Protein AF-A0A1B0DHK9-F1 (afdb_monomer_lite)

Structure (mmCIF, N/CA/C/O backbone):
data_AF-A0A1B0DHK9-F1
#
_entry.id   AF-A0A1B0DHK9-F1
#
loop_
_atom_site.group_PDB
_atom_site.id
_atom_site.type_symbol
_atom_site.label_atom_id
_atom_site.label_alt_id
_atom_site.label_comp_id
_atom_site.label_asym_id
_atom_site.label_entity_id
_atom_site.label_seq_id
_atom_site.pdbx_PDB_ins_code
_atom_site.Cartn_x
_atom_site.Cartn_y
_atom_site.Cartn_z
_atom_site.occupancy
_atom_site.B_iso_or_equiv
_atom_site.auth_seq_id
_atom_site.auth_comp_id
_atom_site.auth_asym_id
_atom_site.auth_atom_id
_atom_site.pdbx_PDB_model_num
ATOM 1 N N . MET A 1 1 ? -69.959 49.095 29.977 1.00 39.34 1 MET A N 1
ATOM 2 C CA . MET A 1 1 ? -70.699 48.274 30.956 1.00 39.34 1 MET A CA 1
ATOM 3 C C . MET A 1 1 ? -69.720 47.296 31.567 1.00 39.34 1 MET A C 1
ATOM 5 O O . MET A 1 1 ? -69.177 46.463 30.858 1.00 39.34 1 MET A O 1
ATOM 9 N N . ALA A 1 2 ? -69.413 47.506 32.841 1.00 32.75 2 ALA A N 1
ATOM 10 C CA . ALA A 1 2 ? -68.593 46.624 33.653 1.00 32.75 2 ALA A CA 1
ATOM 11 C C . ALA A 1 2 ? -69.423 45.425 34.118 1.00 32.75 2 ALA A C 1
ATOM 13 O O . ALA A 1 2 ? -70.590 45.621 34.432 1.00 32.75 2 ALA A O 1
ATOM 14 N N . THR A 1 3 ? -68.793 44.262 34.274 1.00 33.28 3 THR A N 1
ATOM 15 C CA . THR A 1 3 ? -69.020 43.387 35.435 1.00 33.28 3 THR A CA 1
ATOM 16 C C . THR A 1 3 ? -67.839 42.443 35.615 1.00 33.28 3 THR A C 1
ATOM 18 O O . THR A 1 3 ? -67.538 41.607 34.769 1.00 33.28 3 THR A O 1
ATOM 21 N N . SER A 1 4 ? -67.193 42.613 36.758 1.00 29.66 4 SER A N 1
ATOM 22 C CA . SER A 1 4 ? -66.293 41.703 37.450 1.00 29.66 4 SER A CA 1
ATOM 23 C C . SER A 1 4 ? -67.086 40.645 38.237 1.00 29.66 4 SER A C 1
ATOM 25 O O . SER A 1 4 ? -68.177 40.952 38.715 1.00 29.66 4 SER A O 1
ATOM 27 N N . ARG A 1 5 ? -66.508 39.449 38.459 1.00 31.12 5 ARG A N 1
ATOM 28 C CA . ARG A 1 5 ? -66.492 38.770 39.780 1.00 31.12 5 ARG A CA 1
ATOM 29 C C . ARG A 1 5 ? -65.660 37.469 39.819 1.00 31.12 5 ARG A C 1
ATOM 31 O O . ARG A 1 5 ? -66.007 36.482 39.191 1.00 31.12 5 ARG A O 1
ATOM 38 N N . SER A 1 6 ? -64.575 37.551 40.595 1.00 31.58 6 SER A N 1
ATOM 39 C CA . SER A 1 6 ? -64.084 36.676 41.687 1.00 31.58 6 SER A CA 1
ATOM 40 C C . SER A 1 6 ? -64.187 35.133 41.666 1.00 31.58 6 SER A C 1
ATOM 42 O O . SER A 1 6 ? -65.262 34.557 41.544 1.00 31.58 6 SER A O 1
ATOM 44 N N . THR A 1 7 ? -63.022 34.558 41.998 1.00 33.66 7 THR A N 1
ATOM 45 C CA . THR A 1 7 ? -62.542 33.218 42.426 1.00 33.66 7 THR A CA 1
ATOM 46 C C . THR A 1 7 ? -63.413 32.415 43.420 1.00 33.66 7 THR A C 1
ATOM 48 O O . THR A 1 7 ? -64.224 33.018 44.125 1.00 33.66 7 THR A O 1
ATOM 51 N N . PRO A 1 8 ? -63.199 31.078 43.558 1.00 36.38 8 PRO A N 1
ATOM 52 C CA . PRO A 1 8 ? -62.338 30.580 44.655 1.00 36.38 8 PRO A CA 1
ATOM 53 C C . PRO A 1 8 ? -61.485 29.299 44.406 1.00 36.38 8 PRO A C 1
ATOM 55 O O . PRO A 1 8 ? -61.804 28.430 43.606 1.00 36.38 8 PRO A O 1
ATOM 58 N N . THR A 1 9 ? -60.382 29.268 45.162 1.00 30.95 9 THR A N 1
ATOM 59 C CA . THR A 1 9 ? -59.541 28.208 45.774 1.00 30.95 9 THR A CA 1
ATOM 60 C C . THR A 1 9 ? -59.792 26.694 45.575 1.00 30.95 9 THR A C 1
ATOM 62 O O . THR A 1 9 ? -60.850 26.188 45.926 1.00 30.95 9 THR A O 1
ATOM 65 N N . GLY A 1 10 ? -58.688 25.965 45.301 1.00 30.89 10 GLY A N 1
ATOM 66 C CA . GLY A 1 10 ? -58.174 24.882 46.171 1.00 30.89 10 GLY A CA 1
ATOM 67 C C . GLY A 1 10 ? -58.184 23.428 45.656 1.00 30.89 10 GLY A C 1
ATOM 68 O O . GLY A 1 10 ? -59.242 22.818 45.648 1.00 30.89 10 GLY A O 1
ATOM 69 N N . GLN A 1 11 ? -57.001 22.853 45.362 1.00 27.95 11 GLN A N 1
ATOM 70 C CA . GLN A 1 11 ? -56.526 21.518 45.814 1.00 27.95 11 GLN A CA 1
ATOM 71 C C . GLN A 1 11 ? -55.171 21.141 45.168 1.00 27.95 11 GLN A C 1
ATOM 73 O O . GLN A 1 11 ? -55.039 21.144 43.948 1.00 27.95 11 GLN A O 1
ATOM 78 N N . GLU A 1 12 ? -54.174 20.793 45.993 1.00 37.41 12 GLU A N 1
ATOM 79 C CA . GLU A 1 12 ? -52.977 20.034 45.583 1.00 37.41 12 GLU A CA 1
ATOM 80 C C . GLU A 1 12 ? -53.349 18.593 45.196 1.00 37.41 12 GLU A C 1
ATOM 82 O O . GLU A 1 12 ? -54.306 18.035 45.744 1.00 37.41 12 GLU A O 1
ATOM 87 N N . PRO A 1 13 ? -52.525 17.937 44.358 1.00 33.62 13 PRO A N 1
ATOM 88 C CA . PRO A 1 13 ? -52.051 16.624 44.788 1.00 33.62 13 PRO A CA 1
ATOM 89 C C . PRO A 1 13 ? -50.569 16.342 44.481 1.00 33.62 13 PRO A C 1
ATOM 91 O O . PRO A 1 13 ? -50.088 16.484 43.361 1.00 33.62 13 PRO A O 1
ATOM 94 N N . SER A 1 14 ? -49.893 15.872 45.533 1.00 30.28 14 SER A N 1
ATOM 95 C CA . SER A 1 14 ? -48.965 14.731 45.608 1.00 30.28 14 SER A CA 1
ATOM 96 C C . SER A 1 14 ? -48.097 14.382 44.392 1.00 30.28 14 SER A C 1
ATOM 98 O O . SER A 1 14 ? -48.582 13.920 43.358 1.00 30.28 14 SER A O 1
ATOM 100 N N . GLY A 1 15 ? -46.781 14.435 44.598 1.00 35.94 15 GLY A N 1
ATOM 101 C CA . GLY A 1 15 ? -45.792 13.948 43.647 1.00 35.94 15 GLY A CA 1
ATOM 102 C C . GLY A 1 15 ? -45.778 12.431 43.449 1.00 35.94 15 GLY A C 1
ATOM 103 O O . GLY A 1 15 ? -46.117 11.652 44.339 1.00 35.94 15 GLY A O 1
ATOM 104 N N . LYS A 1 16 ? -45.262 12.034 42.285 1.00 32.53 16 LYS A N 1
ATOM 105 C CA . LYS A 1 16 ? -44.430 10.842 42.105 1.00 32.53 16 LYS A CA 1
ATOM 106 C C . LYS A 1 16 ? -43.300 11.210 41.149 1.00 32.53 16 LYS A C 1
ATOM 108 O O . LYS A 1 16 ? -43.539 11.523 39.988 1.00 32.53 16 LYS A O 1
ATOM 113 N N . SER A 1 17 ? -42.083 11.204 41.686 1.00 31.36 17 SER A N 1
ATOM 114 C CA . SER A 1 17 ? -40.842 11.202 40.918 1.00 31.36 17 SER A CA 1
ATOM 115 C C . SER A 1 17 ? -40.830 9.938 40.060 1.00 31.36 17 SER A C 1
ATOM 117 O O . SER A 1 17 ? -40.770 8.832 40.599 1.00 31.36 17 SER A O 1
ATOM 119 N N . VAL A 1 18 ? -40.962 10.094 38.744 1.00 31.55 18 VAL A N 1
ATOM 120 C CA . VAL A 1 18 ? -40.670 9.023 37.793 1.00 31.55 18 VAL A CA 1
ATOM 121 C C . VAL A 1 18 ? -39.176 9.110 37.527 1.00 31.55 18 VAL A C 1
ATOM 123 O O . VAL A 1 18 ? -38.708 9.928 36.743 1.00 31.55 18 VAL A O 1
ATOM 126 N N . THR A 1 19 ? -38.412 8.311 38.264 1.00 32.22 19 THR A N 1
ATOM 127 C CA . THR A 1 19 ? -37.054 7.953 37.870 1.00 32.22 19 THR A CA 1
ATOM 128 C C . THR A 1 19 ? -37.161 7.121 36.596 1.00 32.22 19 THR A C 1
ATOM 130 O O . THR A 1 19 ? -37.501 5.938 36.664 1.00 32.22 19 THR A O 1
ATOM 133 N N . ASP A 1 20 ? -36.910 7.741 35.446 1.00 32.44 20 ASP A N 1
ATOM 134 C CA . ASP A 1 20 ? -36.653 7.020 34.202 1.00 32.44 20 ASP A CA 1
ATOM 135 C C . ASP A 1 20 ? -35.378 6.190 34.393 1.00 32.44 20 ASP A C 1
ATOM 137 O O . ASP A 1 20 ? -34.263 6.711 34.433 1.00 32.44 20 ASP A O 1
ATOM 141 N N . ALA A 1 21 ? -35.547 4.879 34.564 1.00 33.62 21 ALA A N 1
ATOM 142 C CA . ALA A 1 21 ? -34.448 3.941 34.413 1.00 33.62 21 ALA A CA 1
ATOM 143 C C . ALA A 1 21 ? -34.050 3.920 32.924 1.00 33.62 21 ALA A C 1
ATOM 145 O O . ALA A 1 21 ? -34.935 3.790 32.071 1.00 33.62 21 ALA A O 1
ATOM 146 N N . PRO A 1 22 ? -32.755 4.027 32.573 1.00 43.44 22 PRO A N 1
ATOM 147 C CA . PRO A 1 22 ? -32.341 3.905 31.187 1.00 43.44 22 PRO A CA 1
ATOM 148 C C . PRO A 1 22 ? -32.705 2.505 30.693 1.00 43.44 22 PRO A C 1
ATOM 150 O O . PRO A 1 22 ? -32.249 1.496 31.232 1.00 43.44 22 PRO A O 1
ATOM 153 N N . THR A 1 23 ? -33.560 2.451 29.675 1.00 38.38 23 THR A N 1
ATOM 154 C CA . THR A 1 23 ? -33.905 1.211 28.980 1.00 38.38 23 THR A CA 1
ATOM 155 C C . THR A 1 23 ? -32.613 0.637 28.401 1.00 38.38 23 THR A C 1
ATOM 157 O O . THR A 1 23 ? -31.948 1.302 27.606 1.00 38.38 23 THR A O 1
ATOM 160 N N . ALA A 1 24 ? -32.226 -0.566 28.835 1.00 47.09 24 ALA A N 1
ATOM 161 C CA . ALA A 1 24 ? -31.055 -1.254 28.304 1.00 47.09 24 ALA A CA 1
ATOM 162 C C . ALA A 1 24 ? -31.170 -1.355 26.770 1.00 47.09 24 ALA A C 1
ATOM 164 O O . ALA A 1 24 ? -32.262 -1.644 26.268 1.00 47.09 24 ALA A O 1
ATOM 165 N N . PRO A 1 25 ? -30.089 -1.108 26.010 1.00 51.97 25 PRO A N 1
ATOM 166 C CA . PRO A 1 25 ? -30.128 -1.236 24.561 1.00 51.97 25 PRO A CA 1
ATOM 167 C C . PRO A 1 25 ? -30.576 -2.653 24.185 1.00 51.97 25 PRO A C 1
ATOM 169 O O . PRO A 1 25 ? -30.008 -3.645 24.637 1.00 51.97 25 PRO A O 1
ATOM 172 N N . SER A 1 26 ? -31.629 -2.743 23.374 1.00 55.41 26 SER A N 1
ATOM 173 C CA . SER A 1 26 ? -32.192 -3.998 22.885 1.00 55.41 26 SER A CA 1
ATOM 174 C C . SER A 1 26 ? -31.220 -4.657 21.903 1.00 55.41 26 SER A C 1
ATOM 176 O O . SER A 1 26 ? -31.283 -4.429 20.696 1.00 55.41 26 SER A O 1
ATOM 178 N N . GLY A 1 27 ? -30.288 -5.450 22.417 1.00 67.19 27 GLY A N 1
ATOM 179 C CA . GLY A 1 27 ? -29.350 -6.224 21.616 1.00 67.19 27 GLY A CA 1
ATOM 180 C C . GLY A 1 27 ? -28.409 -7.032 22.498 1.00 67.19 27 GLY A C 1
ATOM 181 O O . GLY A 1 27 ? -28.090 -6.628 23.609 1.00 67.19 27 GLY A O 1
ATOM 182 N N . SER A 1 28 ? -27.966 -8.191 22.020 1.00 81.12 28 SER A N 1
ATOM 183 C CA . SER A 1 28 ? -26.844 -8.912 22.623 1.00 81.12 28 SER A CA 1
ATOM 184 C C . SER A 1 28 ? -25.530 -8.240 22.219 1.00 81.12 28 SER A C 1
ATOM 186 O O . SER A 1 28 ? -25.390 -7.823 21.066 1.00 81.12 28 SER A O 1
ATOM 188 N N . TYR A 1 29 ? -24.552 -8.185 23.126 1.00 88.44 29 TYR A N 1
ATOM 189 C CA . TYR A 1 29 ? -23.199 -7.726 22.797 1.00 88.44 29 TYR A CA 1
ATOM 190 C C . TYR A 1 29 ? -22.632 -8.531 21.615 1.00 88.44 29 TYR A C 1
ATOM 192 O O . TYR A 1 29 ? -22.749 -9.758 21.580 1.00 88.44 29 TYR A O 1
ATOM 200 N N . ARG A 1 30 ? -22.015 -7.835 20.655 1.00 88.69 30 ARG A N 1
ATOM 201 C CA . ARG A 1 30 ? -21.318 -8.438 19.513 1.00 88.69 30 ARG A CA 1
ATOM 202 C C . ARG A 1 30 ? -19.831 -8.097 19.594 1.00 88.69 30 ARG A C 1
ATOM 204 O O . ARG A 1 30 ? -19.525 -6.901 19.628 1.00 88.69 30 ARG A O 1
ATOM 211 N N . PRO A 1 31 ? -18.924 -9.090 19.610 1.00 89.56 31 PRO A N 1
ATOM 212 C CA . PRO A 1 31 ? -17.487 -8.843 19.523 1.00 89.56 31 PRO A CA 1
ATOM 213 C C . PRO A 1 31 ? -17.147 -7.960 18.321 1.00 89.56 31 PRO A C 1
ATOM 215 O O . PRO A 1 31 ? -17.764 -8.096 17.264 1.00 89.56 31 PRO A O 1
ATOM 218 N N . VAL A 1 32 ? -16.209 -7.030 18.496 1.00 92.75 32 VAL A N 1
ATOM 219 C CA . VAL A 1 32 ? -15.737 -6.189 17.392 1.00 92.75 32 VAL A CA 1
ATOM 220 C C . VAL A 1 32 ? -14.736 -6.964 16.543 1.00 92.75 32 VAL A C 1
ATOM 222 O O . VAL A 1 32 ? -13.883 -7.677 17.072 1.00 92.75 32 VAL A O 1
ATOM 225 N N . TYR A 1 33 ? -14.844 -6.817 15.228 1.00 92.19 33 TYR A N 1
ATOM 226 C CA . TYR A 1 33 ? -13.819 -7.275 14.301 1.00 92.19 33 TYR A CA 1
ATOM 227 C C . TYR A 1 33 ? -12.639 -6.293 14.316 1.00 92.19 33 TYR A C 1
ATOM 229 O O . TYR A 1 33 ? -12.844 -5.076 14.313 1.00 92.19 33 TYR A O 1
ATOM 237 N N . LYS A 1 34 ? -11.411 -6.816 14.365 1.00 95.25 34 LYS A N 1
ATOM 238 C CA . LYS A 1 34 ? -10.183 -6.018 14.282 1.00 95.25 34 LYS A CA 1
ATOM 239 C C . LYS A 1 34 ? -9.681 -6.053 12.848 1.00 95.25 34 LYS A C 1
ATOM 241 O O . LYS A 1 34 ? -9.589 -7.123 12.261 1.00 95.25 34 LYS A O 1
ATOM 246 N N . HIS A 1 35 ? -9.359 -4.881 12.320 1.00 97.81 35 HIS A N 1
ATOM 247 C CA . HIS A 1 35 ? -8.854 -4.722 10.962 1.00 97.81 35 HIS A CA 1
ATOM 248 C C . HIS A 1 35 ? -7.443 -4.143 11.000 1.00 97.81 35 HIS A C 1
ATOM 250 O O . HIS A 1 35 ? -7.063 -3.464 11.963 1.00 97.81 35 HIS A O 1
ATOM 256 N N . TRP A 1 36 ? -6.665 -4.420 9.963 1.00 98.06 36 TRP A N 1
ATOM 257 C CA . TRP A 1 36 ? -5.307 -3.917 9.827 1.00 98.06 36 TRP A CA 1
ATOM 258 C C . TRP A 1 36 ? -5.288 -2.633 8.996 1.00 98.06 36 TRP A C 1
ATOM 260 O O . TRP A 1 36 ? -5.982 -2.504 7.987 1.00 98.06 36 TRP A O 1
ATOM 270 N N . PHE A 1 37 ? -4.453 -1.683 9.406 1.00 98.12 37 PHE A N 1
ATOM 271 C CA . PHE A 1 37 ? -4.252 -0.400 8.737 1.00 98.12 37 PHE A CA 1
ATOM 272 C C . PHE A 1 37 ? -2.766 -0.132 8.577 1.00 98.12 37 PHE A C 1
ATOM 274 O O . PHE A 1 37 ? -1.963 -0.589 9.391 1.00 98.12 37 PHE A O 1
ATOM 281 N N . TYR A 1 38 ? -2.405 0.665 7.583 1.00 97.44 38 TYR A N 1
ATOM 282 C CA . TYR A 1 38 ? -1.060 1.203 7.453 1.00 97.44 38 TYR A CA 1
ATOM 283 C C . TYR A 1 38 ? -1.090 2.725 7.369 1.00 97.44 38 TYR A C 1
ATOM 285 O O . TYR A 1 38 ? -2.092 3.338 6.993 1.00 97.44 38 TYR A O 1
ATOM 293 N N . LYS A 1 39 ? 0.015 3.337 7.783 1.00 96.25 39 LYS A N 1
ATOM 294 C CA . LYS A 1 39 ? 0.186 4.780 7.827 1.00 96.25 39 LYS A CA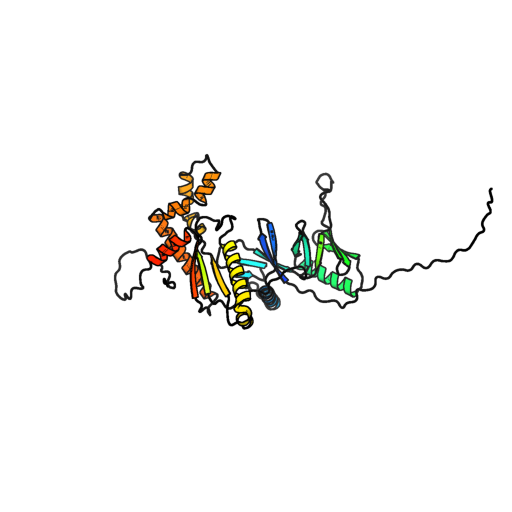 1
ATOM 295 C C . LYS A 1 39 ? 1.027 5.243 6.649 1.00 96.25 39 LYS A C 1
ATOM 297 O O . LYS A 1 39 ? 2.212 4.922 6.562 1.00 96.25 39 LYS A O 1
ATOM 302 N N . GLU A 1 40 ? 0.435 6.051 5.788 1.00 91.75 40 GLU A N 1
ATOM 303 C CA . GLU A 1 40 ? 1.102 6.615 4.618 1.00 91.75 40 GLU A CA 1
ATOM 304 C C . GLU A 1 40 ? 0.943 8.136 4.560 1.00 91.75 40 GLU A C 1
ATOM 306 O O . GLU A 1 40 ? 0.125 8.733 5.266 1.00 91.75 40 GLU A O 1
ATOM 311 N N . LYS A 1 41 ? 1.752 8.786 3.723 1.00 87.50 41 LYS A N 1
ATOM 312 C CA . LYS A 1 41 ? 1.658 10.228 3.489 1.00 87.50 41 LYS A CA 1
ATOM 313 C C . LYS A 1 41 ? 0.821 10.473 2.243 1.00 87.50 41 LYS A C 1
ATOM 315 O O . LYS A 1 41 ? 1.311 10.306 1.135 1.00 87.50 41 LYS A O 1
ATOM 320 N N . ILE A 1 42 ? -0.401 10.955 2.429 1.00 83.00 42 ILE A N 1
ATOM 321 C CA . ILE A 1 42 ? -1.263 11.408 1.332 1.00 83.00 42 ILE A CA 1
ATOM 322 C C . ILE A 1 42 ? -1.200 12.933 1.302 1.00 83.00 42 ILE A C 1
ATOM 324 O O . ILE A 1 42 ? -1.497 13.586 2.306 1.00 83.00 42 ILE A O 1
ATOM 328 N N . GLU A 1 43 ? -0.758 13.511 0.182 1.00 80.31 43 GLU A N 1
ATOM 329 C CA . GLU A 1 43 ? -0.586 14.968 0.017 1.00 80.31 43 GLU A CA 1
ATOM 330 C C . GLU A 1 43 ? 0.274 15.608 1.132 1.00 80.31 43 GLU A C 1
ATOM 332 O O . GLU A 1 43 ? 0.002 16.704 1.629 1.00 80.31 43 GLU A O 1
ATOM 337 N N . GLY A 1 44 ? 1.313 14.891 1.576 1.00 80.50 44 GLY A N 1
ATOM 338 C CA . GLY A 1 44 ? 2.232 15.339 2.628 1.00 80.50 44 GLY A CA 1
ATOM 339 C C . GLY A 1 44 ? 1.679 15.259 4.056 1.00 80.50 44 GLY A C 1
ATOM 340 O O . GLY A 1 44 ? 2.342 15.724 4.984 1.00 80.50 44 GLY A O 1
ATOM 341 N N . LYS A 1 45 ? 0.492 14.675 4.259 1.00 87.12 45 LYS A N 1
ATOM 342 C CA . LYS A 1 45 ? -0.097 14.454 5.583 1.00 87.12 45 LYS A CA 1
ATOM 343 C C . LYS A 1 45 ? -0.217 12.973 5.888 1.00 87.12 45 LYS A C 1
ATOM 345 O O . LYS A 1 45 ? -0.739 12.211 5.082 1.00 87.12 45 LYS A O 1
ATOM 350 N N . ASP A 1 46 ? 0.134 12.611 7.114 1.00 90.88 46 ASP A N 1
ATOM 351 C CA . ASP A 1 46 ? -0.105 11.274 7.646 1.00 90.88 46 ASP A CA 1
ATOM 352 C C . ASP A 1 46 ? -1.594 10.913 7.558 1.00 90.88 46 ASP A C 1
ATOM 354 O O . ASP A 1 46 ? -2.454 11.664 8.037 1.00 90.88 46 ASP A O 1
ATOM 358 N N . ALA A 1 47 ? -1.883 9.780 6.929 1.00 93.31 47 ALA A N 1
ATOM 359 C CA . ALA A 1 47 ? -3.197 9.177 6.773 1.00 93.31 47 ALA A CA 1
ATOM 360 C C . ALA A 1 47 ? -3.118 7.699 7.165 1.00 93.31 47 ALA A C 1
ATOM 362 O O . ALA A 1 47 ? -2.108 7.046 6.915 1.00 93.31 47 ALA A O 1
ATOM 363 N N . TRP A 1 48 ? -4.183 7.185 7.775 1.00 96.31 48 TRP A N 1
ATOM 364 C CA . TRP A 1 48 ? -4.335 5.757 8.031 1.00 96.31 48 TRP A CA 1
ATOM 365 C C . TRP A 1 48 ? -5.263 5.160 6.984 1.00 96.31 48 TRP A C 1
ATOM 367 O O . TRP A 1 48 ? -6.427 5.559 6.900 1.00 96.31 48 TRP A O 1
ATOM 377 N N . THR A 1 49 ? -4.742 4.208 6.222 1.00 95.56 49 THR A N 1
ATOM 378 C CA . THR A 1 49 ? -5.447 3.540 5.129 1.00 95.56 49 THR A CA 1
ATOM 379 C C . THR A 1 49 ? -5.703 2.084 5.527 1.00 95.56 49 THR A C 1
ATOM 381 O O . THR A 1 49 ? -4.798 1.434 6.065 1.00 95.56 49 THR A O 1
ATOM 384 N N . PRO A 1 50 ? -6.936 1.565 5.372 1.00 97.12 50 PRO A N 1
ATOM 385 C CA . PRO A 1 50 ? -7.213 0.160 5.642 1.00 97.12 50 PRO A CA 1
ATOM 386 C C . PRO A 1 50 ? -6.513 -0.724 4.610 1.00 97.12 50 PRO A C 1
ATOM 388 O O . PRO A 1 50 ? -6.515 -0.408 3.423 1.00 97.12 50 PRO A O 1
ATOM 391 N N . PHE A 1 51 ? -5.976 -1.862 5.047 1.00 97.81 51 PHE A N 1
ATOM 392 C CA . PHE A 1 51 ? -5.652 -2.936 4.107 1.00 97.81 51 PHE A CA 1
ATOM 393 C C . PHE A 1 51 ? -6.933 -3.481 3.468 1.00 97.81 51 PHE A C 1
ATOM 395 O O . PHE A 1 51 ? -8.024 -3.327 4.029 1.00 97.81 51 PHE A O 1
ATOM 402 N N . SER A 1 52 ? -6.798 -4.168 2.332 1.00 97.19 52 SER A N 1
ATOM 403 C CA . SER A 1 52 ? -7.910 -4.929 1.764 1.00 97.19 52 SER A CA 1
ATOM 404 C C . SER A 1 52 ? -8.432 -5.978 2.755 1.00 97.19 52 SER A C 1
ATOM 406 O O . SER A 1 52 ? -7.740 -6.365 3.703 1.00 97.19 52 SER A O 1
ATOM 408 N N . MET A 1 53 ? -9.661 -6.456 2.562 1.00 96.44 53 MET A N 1
ATOM 409 C CA . MET A 1 53 ? -10.230 -7.507 3.403 1.00 96.44 53 MET A CA 1
ATOM 410 C C . MET A 1 53 ? -9.379 -8.778 3.341 1.00 96.44 53 MET A C 1
ATOM 412 O O . MET A 1 53 ? -9.061 -9.349 4.383 1.00 96.44 53 MET A O 1
ATOM 416 N N . THR A 1 54 ? -8.953 -9.173 2.138 1.00 95.81 54 THR A N 1
ATOM 417 C CA . THR A 1 54 ? -8.071 -10.329 1.922 1.00 95.81 54 THR A CA 1
ATOM 418 C C . THR A 1 54 ? -6.752 -10.181 2.685 1.00 95.81 54 THR A C 1
ATOM 420 O O . THR A 1 54 ? -6.399 -11.060 3.473 1.00 95.81 54 THR A O 1
ATOM 423 N N . ASP A 1 55 ? -6.067 -9.044 2.534 1.00 97.38 55 ASP A N 1
ATOM 424 C CA . ASP A 1 55 ? -4.791 -8.800 3.215 1.00 97.38 55 ASP A CA 1
ATOM 425 C C . ASP A 1 55 ? -4.974 -8.747 4.736 1.00 97.38 55 ASP A C 1
ATOM 427 O O . ASP A 1 55 ? -4.228 -9.380 5.479 1.00 97.38 55 ASP A O 1
ATOM 431 N N . SER A 1 56 ? -5.994 -8.039 5.229 1.00 97.62 56 SER A N 1
ATOM 432 C CA . SER A 1 56 ? -6.248 -7.933 6.667 1.00 97.62 56 SER A CA 1
ATOM 433 C C . SER A 1 56 ? -6.567 -9.285 7.305 1.00 97.62 56 SER A C 1
ATOM 435 O O . SER A 1 56 ? -6.173 -9.511 8.447 1.00 97.62 56 SER A O 1
ATOM 437 N N . LEU A 1 57 ? -7.270 -10.181 6.606 1.00 96.00 57 LEU A N 1
ATOM 438 C CA . LEU A 1 57 ? -7.537 -11.533 7.099 1.00 96.00 57 LEU A CA 1
ATOM 439 C C . LEU A 1 57 ? -6.261 -12.379 7.144 1.00 96.00 57 LEU A C 1
ATOM 441 O O . LEU A 1 57 ? -6.031 -13.056 8.143 1.00 96.00 57 LEU A O 1
ATOM 445 N N . ALA A 1 58 ? -5.409 -12.297 6.118 1.00 95.75 58 ALA A N 1
ATOM 446 C CA . ALA A 1 58 ? -4.123 -12.993 6.099 1.00 95.75 58 ALA A CA 1
ATOM 447 C C . ALA A 1 58 ? -3.185 -12.494 7.215 1.00 95.75 58 ALA A C 1
ATOM 449 O O . ALA A 1 58 ? -2.549 -13.290 7.909 1.00 95.75 58 ALA A O 1
ATOM 450 N N . LEU A 1 59 ? -3.138 -11.176 7.439 1.00 96.69 59 LEU A N 1
ATOM 451 C CA . LEU A 1 59 ? -2.397 -10.564 8.545 1.00 96.69 59 LEU A CA 1
ATOM 452 C C . LEU A 1 59 ? -2.937 -11.015 9.907 1.00 96.69 59 LEU A C 1
ATOM 454 O O . LEU A 1 59 ? -2.160 -11.326 10.810 1.00 96.69 59 LEU A O 1
ATOM 458 N N . GLU A 1 60 ? -4.260 -11.077 10.053 1.00 95.69 60 GLU A N 1
ATOM 459 C CA . GLU A 1 60 ? -4.914 -11.518 11.282 1.00 95.69 60 GLU A CA 1
ATOM 460 C C . GLU A 1 60 ? -4.645 -12.996 11.580 1.00 95.69 60 GLU A C 1
ATOM 462 O O . GLU A 1 60 ? -4.290 -13.344 12.707 1.00 95.69 60 GLU A O 1
ATOM 467 N N . GLU A 1 61 ? -4.754 -13.865 10.575 1.00 94.50 61 GLU A N 1
ATOM 468 C CA . GLU A 1 61 ? -4.431 -15.285 10.702 1.00 94.50 61 GLU A CA 1
ATOM 469 C C . GLU A 1 61 ? -2.966 -15.478 11.101 1.00 94.50 61 GLU A C 1
ATOM 471 O O . GLU A 1 61 ? -2.673 -16.211 12.051 1.00 94.50 61 GLU A O 1
ATOM 476 N N . ALA A 1 62 ? -2.043 -14.774 10.442 1.00 94.25 62 ALA A N 1
ATOM 477 C CA . ALA A 1 62 ? -0.623 -14.820 10.769 1.00 94.25 62 ALA A CA 1
ATOM 478 C C . ALA A 1 62 ? -0.337 -14.313 12.188 1.00 94.25 62 ALA A C 1
ATOM 480 O O . ALA A 1 62 ? 0.477 -14.898 12.898 1.00 94.25 62 ALA A O 1
ATOM 481 N N . PHE A 1 63 ? -1.022 -13.260 12.632 1.00 92.69 63 PHE A N 1
ATOM 482 C CA . PHE A 1 63 ? -0.881 -12.727 13.985 1.00 92.69 63 PHE A CA 1
ATOM 483 C C . PHE A 1 63 ? -1.394 -13.689 15.063 1.00 92.69 63 PHE A C 1
ATOM 485 O O . PHE A 1 63 ? -0.789 -13.793 16.127 1.00 92.69 63 PHE A O 1
ATOM 492 N N . ILE A 1 64 ? -2.491 -14.405 14.801 1.00 90.94 64 ILE A N 1
ATOM 493 C CA . ILE A 1 64 ? -3.062 -15.374 15.747 1.00 90.94 64 ILE A CA 1
ATOM 494 C C . ILE A 1 64 ? -2.229 -16.660 15.802 1.00 90.94 64 ILE A C 1
ATOM 496 O O . ILE A 1 64 ? -2.064 -17.246 16.873 1.00 90.94 64 ILE A O 1
ATOM 500 N N . THR A 1 65 ? -1.746 -17.131 14.652 1.00 87.94 65 THR A N 1
ATOM 501 C CA . THR A 1 65 ? -1.084 -18.439 14.532 1.00 87.94 65 THR A CA 1
ATOM 502 C C . THR A 1 65 ? 0.417 -18.381 14.776 1.00 87.94 65 THR A C 1
ATOM 504 O O . THR A 1 65 ? 0.998 -19.373 15.224 1.00 87.94 65 THR A O 1
ATOM 507 N N . SER A 1 66 ? 1.063 -17.249 14.494 1.00 79.00 66 SER A N 1
ATOM 508 C CA . SER A 1 66 ? 2.512 -17.165 14.575 1.00 79.00 66 SER A CA 1
ATOM 509 C C . SER A 1 66 ? 3.008 -16.843 15.979 1.00 79.00 66 SER A C 1
ATOM 511 O O . SER A 1 66 ? 2.656 -15.833 16.582 1.00 79.00 66 SER A O 1
ATOM 513 N N . SER A 1 67 ? 3.920 -17.681 16.470 1.00 65.50 67 SER A N 1
ATOM 514 C CA . SER A 1 67 ? 4.751 -17.402 17.643 1.00 65.50 67 SER A CA 1
ATOM 515 C C . SER A 1 67 ? 6.124 -16.823 17.274 1.00 65.50 67 SER A C 1
ATOM 517 O O . SER A 1 67 ? 6.978 -16.688 18.148 1.00 65.50 67 SER A O 1
ATOM 519 N N . ALA A 1 68 ? 6.391 -16.581 15.984 1.00 64.12 68 ALA A N 1
ATOM 520 C CA . ALA A 1 68 ? 7.710 -16.208 15.482 1.00 64.12 68 ALA A CA 1
ATOM 521 C C . ALA A 1 68 ? 7.846 -14.688 15.306 1.00 64.12 68 ALA A C 1
ATOM 523 O O . ALA A 1 68 ? 7.060 -14.058 14.595 1.00 64.12 68 ALA A O 1
ATOM 524 N N . GLU A 1 69 ? 8.914 -14.125 15.881 1.00 65.50 69 GLU A N 1
ATOM 525 C CA . GLU A 1 69 ? 9.249 -12.690 15.872 1.00 65.50 69 GLU A CA 1
ATOM 526 C C . GLU A 1 69 ? 9.492 -12.093 14.468 1.00 65.50 69 GLU A C 1
ATOM 528 O O . GLU A 1 69 ? 9.600 -10.880 14.333 1.00 65.50 69 GLU A O 1
ATOM 533 N N . SER A 1 70 ? 9.575 -12.902 13.407 1.00 70.88 70 SER A N 1
ATOM 534 C CA . SER A 1 70 ? 9.906 -12.439 12.048 1.00 70.88 70 SER A CA 1
ATOM 535 C C . SER A 1 70 ? 8.917 -12.916 10.982 1.00 70.88 70 SER A C 1
ATOM 537 O O . SER A 1 70 ? 9.316 -13.287 9.878 1.00 70.88 70 SER A O 1
ATOM 539 N N . THR A 1 71 ? 7.629 -12.974 11.318 1.00 89.25 71 THR A N 1
ATOM 540 C CA . THR A 1 71 ? 6.598 -13.369 10.347 1.00 89.25 71 THR A CA 1
ATOM 541 C C . THR A 1 71 ? 6.293 -12.209 9.417 1.00 89.25 71 THR A C 1
ATOM 543 O O . THR A 1 71 ? 5.841 -11.155 9.869 1.00 89.25 71 THR A O 1
ATOM 546 N N . THR A 1 72 ? 6.532 -12.426 8.128 1.00 94.25 72 THR A N 1
ATOM 547 C CA . THR A 1 72 ? 6.271 -11.451 7.074 1.00 94.25 72 THR A CA 1
ATOM 548 C C . THR A 1 72 ? 5.171 -11.965 6.162 1.00 94.25 72 THR A C 1
ATOM 550 O O . THR A 1 72 ? 5.241 -13.105 5.704 1.00 94.25 72 THR A O 1
ATOM 553 N N . ILE A 1 73 ? 4.177 -11.123 5.893 1.00 96.06 73 ILE A N 1
ATOM 554 C CA . ILE A 1 73 ? 3.046 -11.434 5.020 1.00 96.06 73 ILE A CA 1
ATOM 555 C C . ILE A 1 73 ? 3.063 -10.489 3.826 1.00 96.06 73 ILE A C 1
ATOM 557 O O . ILE A 1 73 ? 3.167 -9.272 3.983 1.00 96.06 73 ILE A O 1
ATOM 561 N N . ALA A 1 74 ? 2.970 -11.072 2.635 1.00 96.00 74 ALA A N 1
ATOM 562 C CA . ALA A 1 74 ? 2.824 -10.338 1.393 1.00 96.00 74 ALA A CA 1
ATOM 563 C C . ALA A 1 74 ? 1.433 -9.686 1.344 1.00 96.00 74 ALA A C 1
ATOM 565 O O . ALA A 1 74 ? 0.432 -10.345 1.602 1.00 96.00 74 ALA A O 1
ATOM 566 N N . THR A 1 75 ? 1.385 -8.402 1.010 1.00 96.44 75 THR A N 1
ATOM 567 C CA . THR A 1 75 ? 0.171 -7.572 0.941 1.00 96.44 75 THR A CA 1
ATOM 568 C C . THR A 1 75 ? 0.165 -6.766 -0.352 1.00 96.44 75 THR A C 1
ATOM 570 O O . THR A 1 75 ? 1.196 -6.687 -1.037 1.00 96.44 75 THR A O 1
ATOM 573 N N . ASP A 1 76 ? -0.986 -6.194 -0.721 1.00 94.44 76 ASP A N 1
ATOM 574 C CA . ASP A 1 76 ? -1.144 -5.413 -1.952 1.00 94.44 76 ASP A CA 1
ATOM 575 C C . ASP A 1 76 ? -0.683 -6.218 -3.178 1.00 94.44 76 ASP A C 1
ATOM 577 O O . ASP A 1 76 ? 0.243 -5.827 -3.890 1.00 94.44 76 ASP A O 1
ATOM 581 N N . GLY A 1 77 ? -1.216 -7.430 -3.355 1.00 92.38 77 GLY A N 1
ATOM 582 C CA . GLY A 1 77 ? -0.810 -8.316 -4.452 1.00 92.38 77 GLY A CA 1
ATOM 583 C C . GLY A 1 77 ? 0.659 -8.771 -4.390 1.00 92.38 77 GLY A C 1
ATOM 584 O O . GLY A 1 77 ? 1.218 -9.215 -5.393 1.00 92.38 77 GLY A O 1
ATOM 585 N N . GLY A 1 78 ? 1.313 -8.652 -3.232 1.00 94.19 78 GLY A N 1
ATOM 586 C CA . GLY A 1 78 ? 2.715 -9.014 -3.023 1.00 94.19 78 GLY A CA 1
ATOM 587 C C . GLY A 1 78 ? 3.719 -7.923 -3.384 1.00 94.19 78 GLY A C 1
ATOM 588 O O . GLY A 1 78 ? 4.913 -8.214 -3.508 1.00 94.19 78 GLY A O 1
ATOM 589 N N . ARG A 1 79 ? 3.245 -6.683 -3.543 1.00 95.50 79 ARG A N 1
ATOM 590 C CA . ARG A 1 79 ? 4.075 -5.487 -3.747 1.00 95.50 79 ARG A CA 1
ATOM 591 C C . ARG A 1 79 ? 4.700 -4.977 -2.455 1.00 95.50 79 ARG A C 1
ATOM 593 O O . ARG A 1 79 ? 5.758 -4.347 -2.506 1.00 95.50 79 ARG A O 1
ATOM 600 N N . HIS A 1 80 ? 4.072 -5.281 -1.324 1.00 96.81 80 HIS A N 1
ATOM 601 C CA . HIS A 1 80 ? 4.558 -4.919 -0.004 1.00 96.81 80 HIS A CA 1
ATOM 602 C C . HIS A 1 80 ? 4.613 -6.134 0.905 1.00 96.81 80 HIS A C 1
ATOM 604 O O . HIS A 1 80 ? 3.810 -7.055 0.789 1.00 96.81 80 HIS A O 1
ATOM 610 N N . ASP A 1 81 ? 5.544 -6.092 1.842 1.00 97.31 81 ASP A N 1
ATOM 611 C CA . ASP A 1 81 ? 5.686 -7.080 2.896 1.00 97.31 81 ASP A CA 1
ATOM 612 C C . ASP A 1 81 ? 5.414 -6.407 4.240 1.00 97.31 81 ASP A C 1
ATOM 614 O O . ASP A 1 81 ? 6.001 -5.370 4.556 1.00 97.31 81 ASP A O 1
ATOM 618 N N . VAL A 1 82 ? 4.515 -6.996 5.026 1.00 97.62 82 VAL A N 1
ATOM 619 C CA . VAL A 1 82 ? 4.207 -6.565 6.390 1.00 97.62 82 VAL A CA 1
ATOM 620 C C . VAL A 1 82 ? 4.894 -7.498 7.367 1.00 97.62 82 VAL A C 1
ATOM 622 O O . VAL A 1 82 ? 4.577 -8.685 7.426 1.00 97.62 82 VAL A O 1
ATOM 625 N N . ASN A 1 83 ? 5.800 -6.956 8.172 1.00 95.75 83 ASN A N 1
ATOM 626 C CA . ASN A 1 83 ? 6.330 -7.656 9.329 1.00 95.75 83 ASN A CA 1
ATOM 627 C C . ASN A 1 83 ? 5.348 -7.500 10.492 1.00 95.75 83 ASN A C 1
ATOM 629 O O . ASN A 1 83 ? 5.170 -6.405 11.035 1.00 95.75 83 ASN A O 1
ATOM 633 N N . ILE A 1 84 ? 4.731 -8.616 10.883 1.00 94.00 84 ILE A N 1
ATOM 634 C CA . ILE A 1 84 ? 3.710 -8.643 11.927 1.00 94.00 84 ILE A CA 1
ATOM 635 C C . ILE A 1 84 ? 4.288 -8.128 13.244 1.00 94.00 84 ILE A C 1
ATOM 637 O O . ILE A 1 84 ? 3.740 -7.193 13.816 1.00 94.00 84 ILE A O 1
ATOM 641 N N . ALA A 1 85 ? 5.407 -8.677 13.719 1.00 91.75 85 ALA A N 1
ATOM 642 C CA . ALA A 1 85 ? 5.960 -8.340 15.031 1.00 91.75 85 ALA A CA 1
ATOM 643 C C . ALA A 1 85 ? 6.469 -6.894 15.104 1.00 91.75 85 ALA A C 1
ATOM 645 O O . ALA A 1 85 ? 6.193 -6.194 16.076 1.00 91.75 85 ALA A O 1
ATOM 646 N N . ALA A 1 86 ? 7.166 -6.438 14.063 1.00 93.56 86 ALA A N 1
ATOM 647 C CA . ALA A 1 86 ? 7.721 -5.091 14.001 1.00 93.56 86 ALA A CA 1
ATOM 648 C C . ALA A 1 86 ? 6.667 -4.015 13.704 1.00 93.56 86 ALA A C 1
ATOM 650 O O . ALA A 1 86 ? 6.965 -2.836 13.879 1.00 93.56 86 ALA A O 1
ATOM 651 N N . ARG A 1 87 ? 5.456 -4.402 13.267 1.00 95.44 87 ARG A N 1
ATOM 652 C CA . ARG A 1 87 ? 4.392 -3.475 12.852 1.00 95.44 87 ARG A CA 1
ATOM 653 C C . ARG A 1 87 ? 4.862 -2.520 11.751 1.00 95.44 87 ARG A C 1
ATOM 655 O O . ARG A 1 87 ? 4.586 -1.322 11.769 1.00 95.44 87 ARG A O 1
ATOM 662 N N . THR A 1 88 ? 5.573 -3.075 10.772 1.00 96.81 88 THR A N 1
ATOM 663 C CA . THR A 1 88 ? 6.140 -2.325 9.648 1.00 96.81 88 THR A CA 1
ATOM 664 C C . THR A 1 88 ? 5.737 -2.919 8.309 1.00 96.81 88 THR A C 1
ATOM 666 O O . THR A 1 88 ? 5.618 -4.133 8.169 1.00 96.81 88 THR A O 1
ATOM 669 N N . ARG A 1 89 ? 5.560 -2.053 7.311 1.00 97.06 89 ARG A N 1
ATOM 670 C CA . ARG A 1 89 ? 5.309 -2.408 5.911 1.00 97.06 89 ARG A CA 1
ATOM 671 C C . ARG A 1 89 ? 6.416 -1.847 5.029 1.00 97.06 89 ARG A C 1
ATOM 673 O O . ARG A 1 89 ? 6.750 -0.667 5.129 1.00 97.06 89 ARG A O 1
ATOM 680 N N . THR A 1 90 ? 6.963 -2.684 4.158 1.00 96.62 90 THR A N 1
ATOM 681 C CA . THR A 1 90 ? 8.058 -2.338 3.241 1.00 96.62 90 THR A CA 1
ATOM 682 C C . THR A 1 90 ? 7.680 -2.647 1.803 1.00 96.62 90 THR A C 1
ATOM 684 O O . THR A 1 90 ? 7.175 -3.733 1.524 1.00 96.62 90 THR A O 1
ATOM 687 N N . ALA A 1 91 ? 7.958 -1.720 0.887 1.00 95.81 91 ALA A N 1
ATOM 688 C CA . ALA A 1 91 ? 7.842 -1.971 -0.546 1.00 95.81 91 ALA A CA 1
ATOM 689 C C . ALA A 1 91 ? 8.933 -2.939 -1.023 1.00 95.81 91 ALA A C 1
ATOM 691 O O . ALA A 1 91 ? 10.060 -2.914 -0.526 1.00 95.81 91 ALA A O 1
ATOM 692 N N . ILE A 1 92 ? 8.584 -3.792 -1.985 1.00 95.69 92 ILE A N 1
ATOM 693 C CA . ILE A 1 92 ? 9.473 -4.843 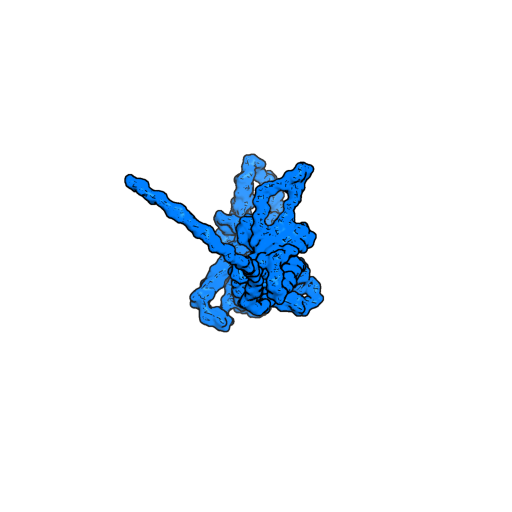-2.499 1.00 95.69 92 ILE A CA 1
ATOM 694 C C . ILE A 1 92 ? 10.120 -4.460 -3.825 1.00 95.69 92 ILE A C 1
ATOM 696 O O . ILE A 1 92 ? 11.306 -4.706 -4.033 1.00 95.69 92 ILE A O 1
ATOM 700 N N . TYR A 1 93 ? 9.348 -3.865 -4.733 1.00 93.62 93 TYR A N 1
ATOM 701 C CA . TYR A 1 93 ? 9.806 -3.591 -6.097 1.00 93.62 93 TYR A CA 1
ATOM 702 C C . TYR A 1 93 ? 10.409 -2.191 -6.274 1.00 93.62 93 TYR A C 1
ATOM 704 O O . TYR A 1 93 ? 10.977 -1.902 -7.323 1.00 93.62 93 TYR A O 1
ATOM 712 N N . TRP A 1 94 ? 10.308 -1.323 -5.269 1.00 91.25 94 TRP A N 1
ATOM 713 C CA . TRP A 1 94 ? 10.871 0.025 -5.291 1.00 91.25 94 TRP A CA 1
ATOM 714 C C . TRP A 1 94 ? 11.311 0.450 -3.891 1.00 91.25 94 TRP A C 1
ATOM 716 O O . TRP A 1 94 ? 10.867 -0.096 -2.881 1.00 91.25 94 TRP A O 1
ATOM 726 N N . THR A 1 95 ? 12.187 1.448 -3.834 1.00 87.62 95 THR A N 1
ATOM 727 C CA . THR A 1 95 ? 12.632 2.041 -2.573 1.00 87.62 95 THR A CA 1
ATOM 728 C C . THR A 1 95 ? 11.570 3.009 -2.064 1.00 87.62 95 THR A C 1
ATOM 730 O O . THR A 1 95 ? 11.249 3.987 -2.736 1.00 87.62 95 THR A O 1
ATOM 733 N N . ALA A 1 96 ? 11.050 2.764 -0.863 1.00 88.06 96 ALA A N 1
ATOM 734 C CA . ALA A 1 96 ? 10.078 3.628 -0.199 1.00 88.06 96 ALA A CA 1
ATOM 735 C C . ALA A 1 96 ? 10.376 3.749 1.300 1.00 88.06 96 ALA A C 1
ATOM 737 O O . ALA A 1 96 ? 11.113 2.942 1.871 1.00 88.06 96 ALA A O 1
ATOM 738 N N . GLU A 1 97 ? 9.790 4.761 1.944 1.00 90.62 97 GLU A N 1
ATOM 739 C CA . GLU A 1 97 ? 9.789 4.853 3.404 1.00 90.62 97 GLU A CA 1
ATOM 740 C C . GLU A 1 97 ? 9.017 3.668 4.003 1.00 90.62 97 GLU A C 1
ATOM 742 O O . GLU A 1 97 ? 7.968 3.271 3.497 1.00 90.62 97 GLU A O 1
ATOM 747 N N . VAL A 1 98 ? 9.531 3.116 5.104 1.00 95.12 98 VAL A N 1
ATOM 748 C CA . VAL A 1 98 ? 8.841 2.059 5.850 1.00 95.12 98 VAL A CA 1
ATOM 749 C C . VAL A 1 98 ? 7.578 2.642 6.479 1.00 95.12 98 VAL A C 1
ATOM 751 O O . VAL A 1 98 ? 7.650 3.632 7.210 1.00 95.12 98 VAL A O 1
ATOM 754 N N . ASN A 1 99 ? 6.426 2.027 6.214 1.00 95.75 99 ASN A N 1
ATOM 755 C CA . ASN A 1 99 ? 5.158 2.466 6.786 1.00 95.75 99 ASN A CA 1
ATOM 756 C C . ASN A 1 99 ? 4.893 1.770 8.118 1.00 95.75 99 ASN A C 1
ATOM 758 O O . ASN A 1 99 ? 5.206 0.592 8.300 1.00 95.75 99 ASN A O 1
ATOM 762 N N . GLU A 1 100 ? 4.270 2.500 9.035 1.00 97.25 100 GLU A N 1
ATOM 763 C CA . GLU A 1 100 ? 3.742 1.931 10.270 1.00 97.25 100 GLU A CA 1
ATOM 764 C C . GLU A 1 100 ? 2.482 1.119 9.960 1.00 97.25 100 GLU A C 1
ATOM 766 O O . GLU A 1 100 ? 1.661 1.534 9.143 1.00 97.25 100 GLU A O 1
ATOM 771 N N . VAL A 1 101 ? 2.319 -0.020 10.623 1.00 97.69 101 VAL A N 1
ATOM 772 C CA . VAL A 1 101 ? 1.147 -0.889 10.519 1.00 97.69 101 VAL A CA 1
ATOM 773 C C . VAL A 1 101 ? 0.480 -1.002 11.881 1.00 97.69 101 VAL A C 1
ATOM 775 O O . VAL A 1 101 ? 1.151 -1.064 12.904 1.00 97.69 101 VAL A O 1
ATOM 778 N N . ARG A 1 102 ? -0.849 -1.050 11.920 1.00 97.38 102 ARG A N 1
ATOM 779 C CA . ARG A 1 102 ? -1.593 -1.129 13.175 1.00 97.38 102 ARG A CA 1
ATOM 780 C C . ARG A 1 102 ? -2.828 -1.998 13.051 1.00 97.38 102 ARG A C 1
ATOM 782 O O . ARG A 1 102 ? -3.634 -1.814 12.140 1.00 97.38 102 ARG A O 1
ATOM 789 N N . ARG A 1 103 ? -3.009 -2.899 14.014 1.00 96.75 103 ARG A N 1
ATOM 790 C CA . ARG A 1 103 ? -4.217 -3.708 14.162 1.00 96.75 103 ARG A CA 1
ATOM 791 C C . ARG A 1 103 ? -5.179 -3.013 15.114 1.00 96.75 103 ARG A C 1
ATOM 793 O O . ARG A 1 103 ? -4.879 -2.858 16.294 1.00 96.75 103 ARG A O 1
ATOM 800 N N . CYS A 1 104 ? -6.348 -2.592 14.640 1.00 96.56 104 CYS A N 1
ATOM 801 C CA . CYS A 1 104 ? -7.243 -1.784 15.464 1.00 96.56 104 CYS A CA 1
ATOM 802 C C . CYS A 1 104 ? -8.731 -2.037 15.192 1.00 96.56 104 CYS A C 1
ATOM 804 O O . CYS A 1 104 ? -9.137 -2.515 14.136 1.00 96.56 104 CYS A O 1
ATOM 806 N N . SER A 1 105 ? -9.554 -1.706 16.185 1.00 96.31 105 SER A N 1
ATOM 807 C CA . SER A 1 105 ? -11.023 -1.744 16.116 1.00 96.31 105 SER A CA 1
ATOM 808 C C . SER A 1 105 ? -11.686 -0.487 16.688 1.00 96.31 105 SER A C 1
ATOM 810 O O . SER A 1 105 ? -12.912 -0.392 16.715 1.00 96.31 105 SER A O 1
ATOM 812 N N . TRP A 1 106 ? -10.891 0.484 17.138 1.00 97.56 106 TRP A N 1
ATOM 813 C CA . TRP A 1 106 ? -11.363 1.712 17.763 1.00 97.56 106 TRP A CA 1
ATOM 814 C C . TRP A 1 106 ? -10.653 2.911 17.156 1.00 97.56 106 TRP A C 1
ATOM 816 O O . TRP A 1 106 ? -9.431 2.932 17.025 1.00 97.56 106 TRP A O 1
ATOM 826 N N . PHE A 1 107 ? -11.418 3.948 16.834 1.00 97.31 107 PHE A N 1
ATOM 827 C CA . PHE A 1 107 ? -10.920 5.104 16.099 1.00 97.31 107 PHE A CA 1
ATOM 828 C C . PHE A 1 107 ? -11.447 6.393 16.706 1.00 97.31 107 PHE A C 1
ATOM 830 O O . PHE A 1 107 ? -12.562 6.439 17.228 1.00 97.31 107 PHE A O 1
ATOM 837 N N . TYR A 1 108 ? -10.684 7.471 16.573 1.00 95.44 108 TYR A N 1
ATOM 838 C CA . TYR A 1 108 ? -11.206 8.818 16.767 1.00 95.44 108 TYR A CA 1
ATOM 839 C C . TYR A 1 108 ? -11.157 9.606 15.464 1.00 95.44 108 TYR A C 1
ATOM 841 O O . TYR A 1 108 ? -10.282 9.412 14.621 1.00 95.44 108 TYR A O 1
ATOM 849 N N . LYS A 1 109 ? -12.103 10.530 15.304 1.00 94.06 109 LYS A N 1
ATOM 850 C CA . LYS A 1 109 ? -12.146 11.434 14.156 1.00 94.06 109 LYS A CA 1
ATOM 851 C C . LYS A 1 109 ? -11.254 12.648 14.418 1.00 94.06 109 LYS A C 1
ATOM 853 O O . LYS A 1 109 ? -11.505 13.414 15.352 1.00 94.06 109 LYS A O 1
ATOM 858 N N . ALA A 1 110 ? -10.202 12.804 13.622 1.00 90.44 110 ALA A N 1
ATOM 859 C CA . ALA A 1 110 ? -9.306 13.953 13.672 1.00 90.44 110 ALA A CA 1
ATOM 860 C C . ALA A 1 110 ? -9.994 15.234 13.157 1.00 90.44 110 ALA A C 1
ATOM 862 O O . ALA A 1 110 ? -11.124 15.214 12.662 1.00 90.44 110 ALA A O 1
ATOM 863 N N . VAL A 1 111 ? -9.316 16.378 13.300 1.00 86.38 111 VAL A N 1
ATOM 864 C CA . VAL A 1 111 ? -9.857 17.704 12.931 1.00 86.38 111 VAL A CA 1
ATOM 865 C C . VAL A 1 111 ? -10.175 17.794 11.435 1.00 86.38 111 VAL A C 1
ATOM 867 O O . VAL A 1 111 ? -11.145 18.433 11.039 1.00 86.38 111 VAL A O 1
ATOM 870 N N . ASP A 1 112 ? -9.397 17.101 10.611 1.00 87.38 112 ASP A N 1
ATOM 871 C CA . ASP A 1 112 ? -9.580 16.979 9.163 1.00 87.38 112 ASP A CA 1
ATOM 872 C C . ASP A 1 112 ? -10.602 15.899 8.764 1.00 87.38 112 ASP A C 1
ATOM 874 O O . ASP A 1 112 ? -10.709 15.548 7.595 1.00 87.38 112 ASP A O 1
ATOM 878 N N . SER A 1 113 ? -11.375 15.387 9.726 1.00 89.12 113 SER A N 1
ATOM 879 C CA . SER A 1 113 ? -12.373 14.333 9.542 1.00 89.12 113 SER A CA 1
ATOM 880 C C . SER A 1 113 ? -11.838 12.947 9.177 1.00 89.12 113 SER A C 1
ATOM 882 O O . SER A 1 113 ? -12.657 12.053 8.958 1.00 89.12 113 SER A O 1
ATOM 884 N N . ARG A 1 114 ? -10.520 12.723 9.172 1.00 91.81 114 ARG A N 1
ATOM 885 C CA . ARG A 1 114 ? -9.953 11.385 8.968 1.00 91.81 114 ARG A CA 1
ATOM 886 C C . ARG A 1 114 ? -10.034 10.558 10.246 1.00 91.81 114 ARG A C 1
ATOM 888 O O . ARG A 1 114 ? -9.974 11.095 11.356 1.00 91.81 114 ARG A O 1
ATOM 895 N N . PHE A 1 115 ? -10.195 9.250 10.089 1.00 94.88 115 PHE A N 1
ATOM 896 C CA . PHE A 1 115 ? -10.133 8.326 11.211 1.00 94.88 115 PHE A CA 1
ATOM 897 C C . PHE A 1 115 ? -8.686 8.038 11.575 1.00 94.88 115 PHE A C 1
ATOM 899 O O . PHE A 1 115 ? -7.847 7.814 10.707 1.00 94.88 115 PHE A O 1
ATOM 906 N N . VAL A 1 116 ? -8.412 8.044 12.874 1.00 95.69 116 VAL A N 1
ATOM 907 C CA . VAL A 1 116 ? -7.118 7.659 13.421 1.00 95.69 116 VAL A CA 1
ATOM 908 C C . VAL A 1 116 ? -7.343 6.481 14.367 1.00 95.69 116 VAL A C 1
ATOM 910 O O . VAL A 1 116 ? -8.123 6.629 15.316 1.00 95.69 116 VAL A O 1
ATOM 913 N N . PRO A 1 117 ? -6.715 5.320 14.115 1.00 97.44 117 PRO A N 1
ATOM 914 C CA . PRO A 1 117 ?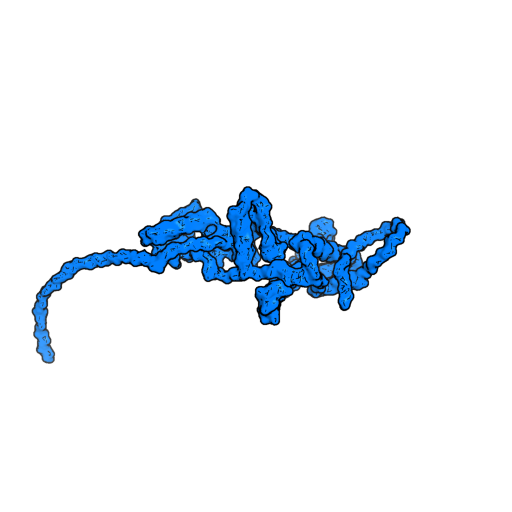 -6.783 4.180 15.012 1.00 97.44 117 PRO A CA 1
ATOM 915 C C . PRO A 1 117 ? -6.104 4.522 16.334 1.00 97.44 117 PRO A C 1
ATOM 917 O O . PRO A 1 117 ? -5.007 5.089 16.359 1.00 97.44 117 PRO A O 1
ATOM 920 N N . TYR A 1 118 ? -6.740 4.152 17.440 1.00 96.94 118 TYR A N 1
ATOM 921 C CA . TYR A 1 118 ? -6.065 4.155 18.734 1.00 96.94 118 TYR A CA 1
ATOM 922 C C . TYR A 1 118 ? -4.901 3.156 18.733 1.00 96.94 118 TYR A C 1
ATOM 924 O O . TYR A 1 118 ? -4.887 2.211 17.941 1.00 96.94 118 TYR A O 1
ATOM 932 N N . GLU A 1 119 ? -3.937 3.363 19.632 1.00 95.50 119 GLU A N 1
ATOM 933 C CA . GLU A 1 119 ? -2.923 2.347 19.939 1.00 95.50 119 GLU A CA 1
ATOM 934 C C . GLU A 1 119 ? -3.597 1.027 20.326 1.00 95.50 119 GLU A C 1
ATOM 936 O O . GLU A 1 119 ? -4.655 1.048 20.959 1.00 95.50 119 GLU A O 1
ATOM 941 N N . GLU A 1 120 ? -2.996 -0.111 19.966 1.00 95.19 120 GLU A N 1
ATOM 942 C CA . GLU A 1 120 ? -3.644 -1.428 20.097 1.00 95.19 120 GLU A CA 1
ATOM 943 C C . GLU A 1 120 ? -4.083 -1.709 21.544 1.00 95.19 120 GLU A C 1
ATOM 945 O O . GLU A 1 120 ? -5.229 -2.082 21.784 1.00 95.19 120 GLU A O 1
ATOM 950 N N . GLU A 1 121 ? -3.222 -1.413 22.522 1.00 94.88 121 GLU A N 1
ATOM 951 C CA . GLU A 1 121 ? -3.530 -1.558 23.952 1.00 94.88 121 GLU A CA 1
ATOM 952 C C . GLU A 1 121 ? -4.680 -0.645 24.402 1.00 94.88 121 GLU A C 1
ATOM 954 O O . GLU A 1 121 ? -5.534 -1.038 25.197 1.00 94.88 121 GLU A O 1
ATOM 959 N N . THR A 1 122 ? -4.732 0.581 23.873 1.00 96.31 122 THR A N 1
ATOM 960 C CA . THR A 1 122 ? -5.816 1.522 24.180 1.00 96.31 122 THR A CA 1
ATOM 961 C C . THR A 1 122 ? -7.128 1.059 23.556 1.00 96.31 122 THR A C 1
ATOM 963 O O . THR A 1 122 ? -8.167 1.126 24.205 1.00 96.31 122 THR A O 1
ATOM 966 N N . ALA A 1 123 ? -7.099 0.564 22.319 1.00 96.56 123 ALA A N 1
ATOM 967 C CA . ALA A 1 123 ? -8.270 0.001 21.659 1.00 96.56 123 ALA A CA 1
ATOM 968 C C . ALA A 1 123 ? -8.812 -1.224 22.416 1.00 96.56 123 ALA A C 1
ATOM 970 O O . ALA A 1 123 ? -10.025 -1.351 22.575 1.00 96.56 123 ALA A O 1
ATOM 971 N N . ASP A 1 124 ? -7.929 -2.082 22.931 1.00 95.38 124 ASP A N 1
ATOM 972 C CA . ASP A 1 124 ? -8.306 -3.257 23.721 1.00 95.38 124 ASP A CA 1
ATOM 973 C C . ASP A 1 124 ? -8.926 -2.873 25.065 1.00 95.38 124 ASP A C 1
ATOM 975 O O . ASP A 1 124 ? -9.973 -3.409 25.436 1.00 95.38 124 ASP A O 1
ATOM 979 N N . TYR A 1 125 ? -8.353 -1.876 25.741 1.00 96.00 125 TYR A N 1
ATOM 980 C CA . TYR A 1 125 ? -8.937 -1.303 26.950 1.00 96.00 125 TYR A CA 1
ATOM 981 C C . TYR A 1 125 ? -10.333 -0.708 26.694 1.00 96.00 125 TYR A C 1
ATOM 983 O O . TYR A 1 125 ? -11.278 -0.976 27.440 1.00 96.00 125 TYR A O 1
ATOM 991 N N . LEU A 1 126 ? -10.494 0.068 25.616 1.00 96.31 126 LEU A N 1
ATOM 992 C CA . LEU A 1 126 ? -11.787 0.643 25.237 1.00 96.31 126 LEU A CA 1
ATOM 993 C C . LEU A 1 126 ? -12.824 -0.443 24.915 1.00 96.31 126 LEU A C 1
ATOM 995 O O . LEU A 1 126 ? -13.984 -0.306 25.308 1.00 96.31 126 LEU A O 1
ATOM 999 N N . GLU A 1 127 ? -12.424 -1.528 24.249 1.00 96.50 127 GLU A N 1
ATOM 1000 C CA . GLU A 1 127 ? -13.312 -2.652 23.938 1.00 96.50 127 GLU A CA 1
ATOM 1001 C C . GLU A 1 127 ? -13.769 -3.402 25.195 1.00 96.50 127 GLU A C 1
ATOM 1003 O O . GLU A 1 127 ? -14.953 -3.734 25.318 1.00 96.50 127 GLU A O 1
ATOM 1008 N N . GLU A 1 128 ? -12.862 -3.647 26.144 1.00 95.62 128 GLU A N 1
ATOM 1009 C CA . GLU A 1 128 ? -13.195 -4.275 27.424 1.00 95.62 128 GLU A CA 1
ATOM 1010 C C . GLU A 1 128 ? -14.194 -3.417 28.212 1.00 95.62 128 GLU A C 1
ATOM 1012 O O . GLU A 1 128 ? -15.226 -3.908 28.684 1.00 95.62 128 GLU A O 1
ATOM 1017 N N . GLU A 1 129 ? -13.938 -2.113 28.294 1.00 95.62 129 GLU A N 1
ATOM 1018 C CA . GLU A 1 129 ? -14.816 -1.180 28.993 1.00 95.62 129 GLU A CA 1
ATOM 1019 C C . GLU A 1 129 ? -16.175 -1.024 28.310 1.00 95.62 129 GLU A C 1
ATOM 1021 O O . GLU A 1 129 ? -17.209 -0.933 28.978 1.00 95.62 129 GLU A O 1
ATOM 1026 N N . TYR A 1 130 ? -16.206 -1.069 26.978 1.00 95.50 130 TYR A N 1
ATOM 1027 C CA . TYR A 1 130 ? -17.445 -1.039 26.213 1.00 95.50 130 TYR A CA 1
ATOM 1028 C C . TYR A 1 130 ? -18.284 -2.287 26.486 1.00 95.50 130 TYR A C 1
ATOM 1030 O O . TYR A 1 130 ? -19.487 -2.190 26.739 1.00 95.50 130 TYR A O 1
ATOM 1038 N N . LYS A 1 131 ? -17.652 -3.466 26.501 1.00 95.00 131 LYS A N 1
ATOM 1039 C CA . LYS A 1 131 ? -18.307 -4.733 26.842 1.00 95.00 131 LYS A CA 1
ATOM 1040 C C . LYS A 1 131 ? -18.885 -4.705 28.260 1.00 95.00 131 LYS A C 1
ATOM 1042 O O . LYS A 1 131 ? -20.030 -5.119 28.454 1.00 95.00 131 LYS A O 1
ATOM 1047 N N . ASN A 1 132 ? -18.139 -4.176 29.231 1.00 94.12 132 ASN A N 1
ATOM 1048 C CA . ASN A 1 132 ? -18.590 -4.033 30.618 1.00 94.12 132 ASN A CA 1
ATOM 1049 C C . ASN A 1 132 ? -19.773 -3.058 30.748 1.00 94.12 132 ASN A C 1
ATOM 1051 O O . ASN A 1 132 ? -20.764 -3.370 31.417 1.00 94.12 132 ASN A O 1
ATOM 1055 N N . ALA A 1 133 ? -19.711 -1.900 30.083 1.00 93.94 133 ALA A N 1
ATOM 1056 C CA . ALA A 1 133 ? -20.800 -0.922 30.054 1.00 93.94 133 ALA A CA 1
ATOM 1057 C C . ALA A 1 133 ? -22.066 -1.501 29.403 1.00 93.94 133 ALA A C 1
ATOM 1059 O O . ALA A 1 133 ? -23.169 -1.335 29.923 1.00 93.94 133 ALA A O 1
ATOM 1060 N N . PHE A 1 134 ? -21.908 -2.255 28.313 1.00 92.38 134 PHE A N 1
ATOM 1061 C CA . PHE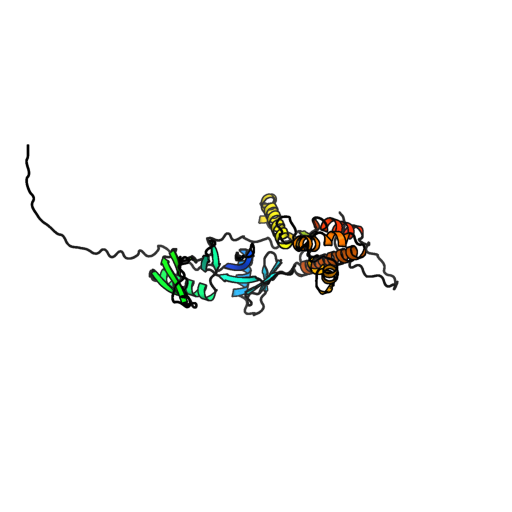 A 1 134 ? -23.017 -2.904 27.622 1.00 92.38 134 PHE A CA 1
ATOM 1062 C C . PHE A 1 134 ? -23.680 -3.992 28.482 1.00 92.38 134 PHE A C 1
ATOM 1064 O O . PHE A 1 134 ? -24.904 -4.038 28.572 1.00 92.38 134 PHE A O 1
ATOM 1071 N N . ALA A 1 135 ? -22.890 -4.842 29.148 1.00 92.25 135 ALA A N 1
ATOM 1072 C CA . ALA A 1 135 ? -23.400 -5.922 29.997 1.00 92.25 135 ALA A CA 1
ATOM 1073 C C . ALA A 1 135 ? -24.086 -5.412 31.277 1.00 92.25 135 ALA A C 1
ATOM 1075 O O . ALA A 1 135 ? -25.069 -5.997 31.727 1.00 92.25 135 ALA A O 1
ATOM 1076 N N . SER A 1 136 ? -23.574 -4.326 31.862 1.00 91.62 136 SER A N 1
ATOM 1077 C CA . SER A 1 136 ? -24.130 -3.718 33.079 1.00 91.62 136 SER A CA 1
ATOM 1078 C C . SER A 1 136 ? -25.253 -2.710 32.811 1.00 91.62 136 SER A C 1
ATOM 1080 O O . SER A 1 136 ? -25.972 -2.342 33.736 1.00 91.62 136 SER A O 1
ATOM 1082 N N . GLY A 1 137 ? -25.385 -2.220 31.573 1.00 90.19 137 GLY A N 1
ATOM 1083 C CA . GLY A 1 137 ? -26.238 -1.077 31.235 1.00 90.19 137 GLY A CA 1
ATOM 1084 C C . GLY A 1 137 ? -25.732 0.262 31.793 1.00 90.19 137 GLY A C 1
ATOM 1085 O O . GLY A 1 137 ? -26.429 1.272 31.683 1.00 90.19 137 GLY A O 1
ATOM 1086 N N . SER A 1 138 ? -24.537 0.290 32.394 1.00 91.06 138 SER A N 1
ATOM 1087 C CA . SER A 1 138 ? -23.960 1.474 33.029 1.00 91.06 138 SER A CA 1
ATOM 1088 C C . SER A 1 138 ? -23.175 2.310 32.023 1.00 91.06 138 SER A C 1
ATOM 1090 O O . SER A 1 138 ? -21.958 2.182 31.883 1.00 91.06 138 SER A O 1
ATOM 1092 N N . TRP A 1 139 ? -23.883 3.207 31.347 1.00 93.31 139 TRP A N 1
ATOM 1093 C CA . TRP A 1 139 ? -23.293 4.246 30.502 1.00 93.31 139 TRP A CA 1
ATOM 1094 C C . TRP A 1 139 ? -22.930 5.496 31.320 1.00 93.31 139 TRP A C 1
ATOM 1096 O O . TRP A 1 139 ? -23.148 5.551 32.527 1.00 93.31 139 TRP A O 1
ATOM 1106 N N . HIS A 1 140 ? -22.416 6.525 30.651 1.00 91.44 140 HIS A N 1
ATOM 1107 C CA . HIS A 1 140 ? -21.880 7.767 31.225 1.00 91.44 140 HIS A CA 1
ATOM 1108 C C . HIS A 1 140 ? -20.595 7.558 32.041 1.00 91.44 140 HIS A C 1
ATOM 1110 O O . HIS A 1 140 ? -20.318 8.298 32.983 1.00 91.44 140 HIS A O 1
ATOM 1116 N N . LYS A 1 141 ? -19.797 6.552 31.662 1.00 86.75 141 LYS A N 1
ATOM 1117 C CA . LYS A 1 141 ? -18.489 6.270 32.262 1.00 86.75 141 LYS A CA 1
ATOM 1118 C C . LYS A 1 141 ? -17.402 7.107 31.585 1.00 86.75 141 LYS A C 1
ATOM 1120 O O . LYS A 1 141 ? -17.385 7.227 30.360 1.00 86.75 141 LYS A O 1
ATOM 1125 N N . GLN A 1 142 ? -16.511 7.660 32.400 1.00 91.81 142 GLN A N 1
ATOM 1126 C CA . GLN A 1 142 ? -15.325 8.406 31.991 1.00 91.81 142 GLN A CA 1
ATOM 1127 C C . GLN A 1 142 ? -14.108 7.492 32.119 1.00 91.81 142 GLN A C 1
ATOM 1129 O O . GLN A 1 142 ? -13.822 6.982 33.204 1.00 91.81 142 GLN A O 1
ATOM 1134 N N . LEU A 1 143 ? -13.435 7.249 31.001 1.00 93.50 143 LEU A N 1
ATOM 1135 C CA . LEU A 1 143 ? -12.277 6.372 30.892 1.00 93.50 143 LEU A CA 1
ATOM 1136 C C . LEU A 1 143 ? -11.034 7.232 30.716 1.00 93.50 143 LEU A C 1
ATOM 1138 O O . LEU A 1 143 ? -10.946 7.996 29.757 1.00 93.50 143 LEU A O 1
ATOM 1142 N N . THR A 1 144 ? -10.081 7.119 31.632 1.00 93.69 144 THR A N 1
ATOM 1143 C CA . THR A 1 144 ? -8.813 7.847 31.543 1.00 93.69 144 THR A CA 1
ATOM 1144 C C . THR A 1 144 ? -7.815 7.016 30.748 1.00 93.69 144 THR A C 1
ATOM 1146 O O . THR A 1 144 ? -7.529 5.877 31.110 1.00 93.69 144 THR A O 1
ATOM 1149 N N . LEU A 1 145 ? -7.293 7.588 29.669 1.00 92.06 145 LEU A N 1
ATOM 1150 C CA . LEU A 1 145 ? -6.267 6.981 28.831 1.00 92.06 145 LEU A CA 1
ATOM 1151 C C . LEU A 1 145 ? -4.871 7.124 29.475 1.00 92.06 145 LEU A C 1
ATOM 1153 O O . LEU A 1 145 ? -4.672 8.010 30.312 1.00 92.06 145 LEU A O 1
ATOM 1157 N N . PRO A 1 146 ? -3.868 6.313 29.076 1.00 87.81 146 PRO A N 1
ATOM 1158 C CA . PRO A 1 146 ? -2.512 6.376 29.641 1.00 87.81 146 PRO A CA 1
ATOM 1159 C C . PRO A 1 146 ? -1.827 7.744 29.509 1.00 87.81 146 PRO A C 1
ATOM 1161 O O . PRO A 1 146 ? -0.995 8.113 30.333 1.00 87.81 146 PRO A O 1
ATOM 1164 N N . ASN A 1 147 ? -2.194 8.513 28.485 1.00 84.81 147 ASN A N 1
ATOM 1165 C CA . ASN A 1 147 ? -1.696 9.865 28.241 1.00 84.81 147 ASN A CA 1
ATOM 1166 C C . ASN A 1 147 ? -2.423 10.950 29.065 1.00 84.81 147 ASN A C 1
ATOM 1168 O O . ASN A 1 147 ? -2.132 12.127 28.898 1.00 84.81 147 ASN A O 1
ATOM 1172 N N . GLY A 1 148 ? -3.365 10.584 29.943 1.00 86.69 148 GLY A N 1
ATOM 1173 C CA . GLY A 1 148 ? -4.154 11.520 30.749 1.00 86.69 148 GLY A CA 1
ATOM 1174 C C . GLY A 1 148 ? -5.358 12.136 30.027 1.00 86.69 148 GLY A C 1
ATOM 1175 O O . GLY A 1 148 ? -6.109 12.894 30.647 1.00 86.69 148 GLY A O 1
ATOM 1176 N N . GLU A 1 149 ? -5.570 11.810 28.750 1.00 91.56 149 GLU A N 1
ATOM 1177 C CA . GLU A 1 149 ? -6.783 12.151 28.001 1.00 91.56 149 GLU A CA 1
ATOM 1178 C C . GLU A 1 149 ? -7.967 11.280 28.441 1.00 91.56 149 GLU A C 1
ATOM 1180 O O . GLU A 1 149 ? -7.804 10.311 29.186 1.00 91.56 149 GLU A O 1
ATOM 1185 N N . GLN A 1 150 ? -9.188 11.636 28.029 1.00 93.38 150 GLN A N 1
ATOM 1186 C CA . GLN A 1 150 ? -10.394 10.980 28.545 1.00 93.38 150 GLN A CA 1
ATOM 1187 C C . GLN A 1 150 ? -11.392 10.618 27.456 1.00 93.38 150 GLN A C 1
ATOM 1189 O O . GLN A 1 150 ? -11.770 11.457 26.641 1.00 93.38 150 GLN A O 1
ATOM 1194 N N . VAL A 1 151 ? -11.894 9.388 27.490 1.00 96.06 151 VAL A N 1
ATOM 1195 C CA . VAL A 1 151 ? -12.966 8.909 26.617 1.00 96.06 151 VAL A CA 1
ATOM 1196 C C . VAL A 1 151 ? -14.231 8.689 27.436 1.00 96.06 151 VAL A C 1
ATOM 1198 O O . VAL A 1 151 ? -14.232 7.938 28.406 1.00 96.06 151 VAL A O 1
ATOM 1201 N N . ASN A 1 152 ? -15.330 9.322 27.031 1.00 95.00 152 ASN A N 1
ATOM 1202 C CA . ASN A 1 152 ? -16.622 9.179 27.692 1.00 95.00 152 ASN A CA 1
ATOM 1203 C C . ASN A 1 152 ? -17.566 8.337 26.841 1.00 95.00 152 ASN A C 1
ATOM 1205 O O . ASN A 1 152 ? -17.814 8.657 25.675 1.00 95.00 152 ASN A O 1
ATOM 1209 N N . PHE A 1 153 ? -18.150 7.305 27.446 1.00 96.06 153 PHE A N 1
ATOM 1210 C CA . PHE A 1 153 ? -19.188 6.484 26.827 1.00 96.06 153 PHE A CA 1
ATOM 1211 C C . PHE A 1 153 ? -20.564 6.951 27.290 1.00 96.06 153 PHE A C 1
ATOM 1213 O O . PHE A 1 153 ? -20.998 6.588 28.376 1.00 96.06 153 PHE A O 1
ATOM 1220 N N . HIS A 1 154 ? -21.274 7.739 26.484 1.00 93.56 154 HIS A N 1
ATOM 1221 C CA . HIS A 1 154 ? -22.646 8.171 26.793 1.00 93.56 154 HIS A CA 1
ATOM 1222 C C . HIS A 1 154 ? -23.698 7.123 26.400 1.00 93.56 154 HIS A C 1
ATOM 1224 O O . HIS A 1 154 ? -24.790 7.096 26.958 1.00 93.56 154 HIS A O 1
ATOM 1230 N N . GLY A 1 155 ? -23.365 6.245 25.456 1.00 92.00 155 GLY A N 1
ATOM 1231 C CA . GLY A 1 155 ? -24.211 5.147 25.002 1.00 92.00 155 GLY A CA 1
ATOM 1232 C C . GLY A 1 155 ? -23.485 4.282 23.969 1.00 92.00 155 GLY A C 1
ATOM 1233 O O . GLY A 1 155 ? -22.358 4.613 23.593 1.00 92.00 155 GLY A O 1
ATOM 1234 N N . PRO A 1 156 ? -24.133 3.229 23.437 1.00 88.69 156 PRO A N 1
ATOM 1235 C CA . PRO A 1 156 ? -23.489 2.274 22.529 1.00 88.69 156 PRO A CA 1
ATOM 1236 C C . PRO A 1 156 ? -22.970 2.908 21.226 1.00 88.69 156 PRO A C 1
ATOM 1238 O O . PRO A 1 156 ? -21.999 2.432 20.655 1.00 88.69 156 PRO A O 1
ATOM 1241 N N . ASN A 1 157 ? -23.582 4.013 20.784 1.00 90.00 157 ASN A N 1
ATOM 1242 C CA . ASN A 1 157 ? -23.218 4.721 19.549 1.00 90.00 157 ASN A CA 1
ATOM 1243 C C . ASN A 1 157 ? -22.719 6.157 19.793 1.00 90.00 157 ASN A C 1
ATOM 1245 O O . ASN A 1 157 ? -22.495 6.899 18.837 1.00 90.00 157 ASN A O 1
ATOM 1249 N N . VAL A 1 158 ? -22.597 6.583 21.057 1.00 93.31 158 VAL A N 1
ATOM 1250 C CA . VAL A 1 158 ? -22.265 7.971 21.420 1.00 93.31 158 VAL A CA 1
ATOM 1251 C C . VAL A 1 158 ? -21.088 7.967 22.380 1.00 93.31 158 VAL A C 1
ATOM 1253 O O . VAL A 1 158 ? -21.242 7.784 23.589 1.00 93.31 158 VAL A O 1
ATOM 1256 N N . MET A 1 159 ? -19.900 8.159 21.814 1.00 95.62 159 MET A N 1
ATOM 1257 C CA . MET A 1 159 ? -18.628 8.110 22.523 1.00 95.62 159 MET A CA 1
ATOM 1258 C C . MET A 1 159 ? -17.755 9.278 22.065 1.00 95.62 159 MET A C 1
ATOM 1260 O O . MET A 1 159 ? -17.712 9.602 20.874 1.00 95.62 159 MET A O 1
ATOM 1264 N N . VAL A 1 160 ? -17.098 9.948 23.008 1.00 95.44 160 VAL A N 1
ATOM 1265 C CA . VAL A 1 160 ? -16.332 11.173 22.736 1.00 95.44 160 VAL A CA 1
ATOM 1266 C C . VAL A 1 160 ? -15.002 11.171 23.474 1.00 95.44 160 VAL A C 1
ATOM 1268 O O . VAL A 1 160 ? -14.917 10.685 24.595 1.00 95.44 160 VAL A O 1
ATOM 1271 N N . HIS A 1 161 ? -13.977 11.733 22.844 1.00 95.06 161 HIS A N 1
ATOM 1272 C CA . HIS A 1 161 ? -12.616 11.824 23.354 1.00 95.06 161 HIS A CA 1
ATOM 1273 C C . HIS A 1 161 ? -12.256 13.288 23.631 1.00 95.06 161 HIS A C 1
ATOM 1275 O O . HIS A 1 161 ? -12.300 14.133 22.734 1.00 95.06 161 HIS A O 1
ATOM 1281 N N . PHE A 1 162 ? -11.905 13.584 24.877 1.00 91.19 162 PHE A N 1
ATOM 1282 C CA . PHE A 1 162 ? -11.427 14.873 25.353 1.00 91.19 162 PHE A CA 1
ATOM 1283 C C . PHE A 1 162 ? -9.903 14.876 25.406 1.00 91.19 162 PHE A C 1
ATOM 1285 O O . PHE A 1 162 ? -9.304 14.070 26.116 1.00 91.19 162 PHE A O 1
ATOM 1292 N N . LEU A 1 163 ? -9.30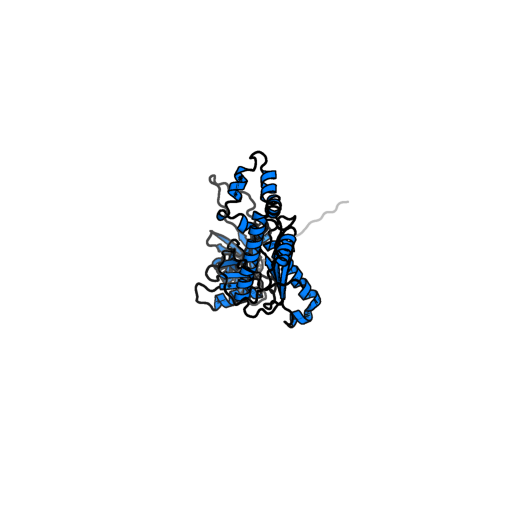4 15.809 24.669 1.00 85.06 163 LEU A N 1
ATOM 1293 C CA . LEU A 1 163 ? -7.860 16.006 24.643 1.00 85.06 163 LEU A CA 1
ATOM 1294 C C . LEU A 1 163 ? -7.394 16.708 25.916 1.00 85.06 163 LEU A C 1
ATOM 1296 O O . LEU A 1 163 ? -8.126 17.502 26.519 1.00 85.06 163 LEU A O 1
ATOM 1300 N N . GLN A 1 164 ? -6.150 16.452 26.300 1.00 73.69 164 GLN A N 1
ATOM 1301 C CA . GLN A 1 164 ? -5.546 17.124 27.438 1.00 73.69 164 GLN A CA 1
ATOM 1302 C C . GLN A 1 164 ? -5.189 18.564 27.047 1.00 73.69 164 GLN A C 1
ATOM 1304 O O . GLN A 1 164 ? -4.441 18.806 26.101 1.00 73.69 164 GLN A O 1
ATOM 1309 N N . THR A 1 165 ? -5.700 19.548 27.784 1.00 62.50 165 THR A N 1
ATOM 1310 C CA . THR A 1 165 ? -5.245 20.936 27.645 1.00 62.50 165 THR A CA 1
ATOM 1311 C C . THR A 1 165 ? -4.016 21.143 28.512 1.00 62.50 165 THR A C 1
ATOM 1313 O O . THR A 1 165 ? -4.140 21.253 29.732 1.00 62.50 165 THR A O 1
ATOM 1316 N N . THR A 1 166 ? -2.835 21.223 27.905 1.00 58.00 166 THR A N 1
ATOM 1317 C CA . THR A 1 166 ? -1.647 21.726 28.602 1.00 58.00 166 THR A CA 1
ATOM 1318 C C . THR A 1 166 ? -1.768 23.247 28.741 1.00 58.00 166 THR A C 1
ATOM 1320 O O . THR A 1 166 ? -1.880 23.927 27.715 1.00 58.00 166 THR A O 1
ATOM 1323 N N . PRO A 1 167 ? -1.770 23.807 29.965 1.00 59.69 167 PRO A N 1
ATOM 1324 C CA . PRO A 1 167 ? -1.644 25.248 30.151 1.00 59.69 167 PRO A CA 1
ATOM 1325 C C . PRO A 1 167 ? -0.310 25.713 29.562 1.00 59.69 167 PRO A C 1
ATOM 1327 O O . PRO A 1 167 ? 0.694 25.006 29.674 1.00 59.69 167 PRO A O 1
ATOM 1330 N N . ASP A 1 168 ? -0.283 26.888 28.940 1.00 61.50 168 ASP A N 1
ATOM 1331 C CA . ASP A 1 168 ? 0.983 27.509 28.571 1.00 61.50 168 ASP A CA 1
ATOM 1332 C C . ASP A 1 168 ? 1.799 27.895 29.824 1.00 61.50 168 ASP A C 1
ATOM 1334 O O . ASP A 1 168 ? 1.328 27.813 30.964 1.00 61.50 168 ASP A O 1
ATOM 1338 N N . ALA A 1 169 ? 3.045 28.331 29.622 1.00 61.19 169 ALA A N 1
ATOM 1339 C CA . ALA A 1 169 ? 3.955 28.720 30.704 1.00 61.19 169 ALA A CA 1
ATOM 1340 C C . ALA A 1 169 ? 3.437 29.883 31.584 1.00 61.19 169 ALA A C 1
ATOM 1342 O O . ALA A 1 169 ? 4.003 30.139 32.646 1.00 61.19 169 ALA A O 1
ATOM 1343 N N . TRP A 1 170 ? 2.366 30.570 31.168 1.00 66.69 170 TRP A N 1
ATOM 1344 C CA . TRP A 1 170 ? 1.703 31.653 31.896 1.00 66.69 170 TRP A CA 1
ATOM 1345 C C . TRP A 1 170 ? 0.328 31.254 32.457 1.00 66.69 170 TRP A C 1
ATOM 1347 O O . TRP A 1 170 ? -0.391 32.105 32.978 1.00 66.69 170 TRP A O 1
ATOM 1357 N N . GLY A 1 171 ? -0.033 29.967 32.405 1.00 62.94 171 GLY A N 1
ATOM 1358 C CA . GLY A 1 171 ? -1.296 29.450 32.932 1.00 62.94 171 GLY A CA 1
ATOM 1359 C C . GLY A 1 171 ? -2.512 29.720 32.040 1.00 62.94 171 GLY A C 1
ATOM 1360 O O . GLY A 1 171 ? -3.638 29.441 32.450 1.00 62.94 171 GLY A O 1
ATOM 1361 N N . ASN A 1 172 ? -2.314 30.224 30.821 1.00 57.53 172 ASN A N 1
ATOM 1362 C CA . ASN A 1 172 ? -3.370 30.350 29.829 1.00 57.53 172 ASN A CA 1
ATOM 1363 C C . ASN A 1 172 ? -3.561 29.010 29.119 1.00 57.53 172 ASN A C 1
ATOM 1365 O O . ASN A 1 172 ? -2.648 28.436 28.528 1.00 57.53 172 ASN A O 1
ATOM 1369 N N . THR A 1 173 ? -4.788 28.503 29.146 1.00 57.09 173 THR A N 1
ATOM 1370 C CA . THR A 1 173 ? -5.177 27.387 28.285 1.00 57.09 173 THR A CA 1
ATOM 1371 C C . THR A 1 173 ? -5.498 27.954 26.899 1.00 57.09 173 THR A C 1
ATOM 1373 O O . THR A 1 173 ? -6.342 28.851 26.794 1.00 57.09 173 THR A O 1
ATOM 1376 N N . PRO A 1 174 ? -4.833 27.507 25.816 1.00 53.47 174 PRO A N 1
ATOM 1377 C CA . PRO A 1 174 ? -5.165 27.988 24.482 1.00 53.47 174 PRO A CA 1
ATOM 1378 C C . PRO A 1 174 ? -6.637 27.673 24.174 1.00 53.47 174 PRO A C 1
ATOM 1380 O O . PRO A 1 174 ? -7.049 26.518 24.152 1.00 53.47 174 PRO A O 1
ATOM 1383 N N . GLN A 1 175 ? -7.431 28.713 23.897 1.00 48.56 175 GLN A N 1
ATOM 1384 C CA . GLN A 1 175 ? -8.845 28.654 23.473 1.00 48.56 175 GLN A CA 1
ATOM 1385 C C . GLN A 1 175 ? -9.048 27.986 22.094 1.00 48.56 175 GLN A C 1
ATOM 1387 O O . GLN A 1 175 ? -10.127 28.082 21.507 1.00 48.56 175 GLN A O 1
ATOM 1392 N N . VAL A 1 176 ? -8.026 27.322 21.541 1.00 52.72 176 VAL A N 1
ATOM 1393 C CA . VAL A 1 176 ? -8.097 26.631 20.250 1.00 52.72 176 VAL A CA 1
ATOM 1394 C C . VAL A 1 176 ? -8.956 25.383 20.433 1.00 52.72 176 VAL A C 1
ATOM 1396 O O . VAL A 1 176 ? -8.472 24.326 20.811 1.00 52.72 176 VAL A O 1
ATOM 1399 N N . THR A 1 177 ? -10.262 25.580 20.244 1.00 52.50 177 THR A N 1
ATOM 1400 C CA . THR A 1 177 ? -11.354 24.604 20.183 1.00 52.50 177 THR A CA 1
ATOM 1401 C C . THR A 1 177 ? -11.018 23.262 20.828 1.00 52.50 177 THR A C 1
ATOM 1403 O O . THR A 1 177 ? -10.672 22.301 20.138 1.00 52.50 177 THR A O 1
ATOM 1406 N N . ASN A 1 178 ? -11.195 23.181 22.147 1.00 63.03 178 ASN A N 1
ATOM 1407 C CA . ASN A 1 178 ? -11.169 21.944 22.931 1.00 63.03 178 ASN A CA 1
ATOM 1408 C C . ASN A 1 178 ? -12.392 21.056 22.607 1.00 63.03 178 ASN A C 1
ATOM 1410 O O . ASN A 1 178 ? -13.112 20.582 23.485 1.00 63.03 178 ASN A O 1
ATOM 1414 N N . ARG A 1 179 ? -12.722 20.949 21.315 1.00 79.81 179 ARG A N 1
ATOM 1415 C CA . ARG A 1 179 ? -13.895 20.253 20.820 1.00 79.81 179 ARG A CA 1
ATOM 1416 C C . ARG A 1 179 ? -13.628 18.760 20.996 1.00 79.81 179 ARG A C 1
ATOM 1418 O O . ARG A 1 179 ? -12.643 18.271 20.439 1.00 79.81 179 ARG A O 1
ATOM 1425 N N . PRO A 1 180 ? -14.497 18.038 21.718 1.00 88.81 180 PRO A N 1
ATOM 1426 C CA . PRO A 1 180 ? -14.356 16.601 21.874 1.00 88.81 180 PRO A CA 1
ATOM 1427 C C . PRO A 1 180 ? -14.341 15.933 20.500 1.00 88.81 180 PRO A C 1
ATOM 1429 O O . PRO A 1 180 ? -15.141 16.280 19.621 1.00 88.81 180 PRO A O 1
ATOM 1432 N N . ARG A 1 181 ? -13.424 14.991 20.302 1.00 93.62 181 ARG A N 1
ATOM 1433 C CA . ARG A 1 181 ? -13.362 14.183 19.085 1.00 93.62 181 ARG A CA 1
ATOM 1434 C C . ARG A 1 181 ? -14.391 13.067 19.174 1.00 93.62 181 ARG A C 1
ATOM 1436 O O . ARG A 1 181 ? -14.629 12.516 20.244 1.00 93.62 181 ARG A O 1
ATOM 1443 N N . VAL A 1 182 ? -15.011 12.730 18.051 1.00 95.00 182 VAL A N 1
ATOM 1444 C CA . VAL A 1 182 ? -15.943 11.598 17.991 1.00 95.00 182 VAL A CA 1
ATOM 1445 C C . VAL A 1 182 ? -15.140 10.304 18.029 1.00 95.00 182 VAL A C 1
ATOM 1447 O O . VAL A 1 182 ? -14.163 10.187 17.290 1.00 95.00 182 VAL A O 1
ATOM 1450 N N . VAL A 1 183 ? -15.567 9.354 18.859 1.00 96.56 183 VAL A N 1
ATOM 1451 C CA . VAL A 1 183 ? -14.998 8.005 18.941 1.00 96.56 183 VAL A CA 1
ATOM 1452 C C . VAL A 1 183 ? -15.924 7.023 18.239 1.00 96.56 183 VAL A C 1
ATOM 1454 O O . VAL A 1 183 ? -17.148 7.105 18.369 1.00 96.56 183 VAL A O 1
ATOM 1457 N N . LYS A 1 184 ? -15.337 6.103 17.479 1.00 95.69 184 LYS A N 1
ATOM 1458 C CA . LYS A 1 184 ? -16.033 5.075 16.712 1.00 95.69 184 LYS A CA 1
ATOM 1459 C C . LYS A 1 184 ? -15.454 3.702 17.012 1.00 95.69 184 LYS A C 1
ATOM 1461 O O . LYS A 1 184 ? -14.244 3.549 17.160 1.00 95.69 184 LYS A O 1
ATOM 1466 N N . ARG A 1 185 ? -16.356 2.729 17.097 1.00 95.56 185 ARG A N 1
ATOM 1467 C CA . ARG A 1 185 ? -16.070 1.313 17.309 1.00 95.56 185 ARG A CA 1
ATOM 1468 C C . ARG A 1 185 ? -16.369 0.560 16.018 1.00 95.56 185 ARG A C 1
ATOM 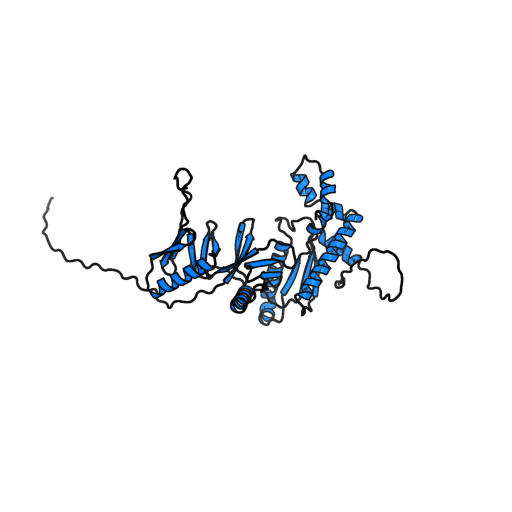1470 O O . ARG A 1 185 ? -17.437 0.754 15.445 1.00 95.56 185 ARG A O 1
ATOM 1477 N N . GLY A 1 186 ? -15.471 -0.334 15.627 1.00 94.81 186 GLY A N 1
ATOM 1478 C CA . GLY A 1 186 ? -15.568 -1.114 14.400 1.00 94.81 186 GLY A CA 1
ATOM 1479 C C . GLY A 1 186 ? -15.185 -0.320 13.153 1.00 94.81 186 GLY A C 1
ATOM 1480 O O . GLY A 1 186 ? -14.743 0.827 13.232 1.00 94.81 186 GLY A O 1
ATOM 1481 N N . VAL A 1 187 ? -15.355 -0.966 12.000 1.00 94.50 187 VAL A N 1
ATOM 1482 C CA . VAL A 1 187 ? -14.927 -0.450 10.692 1.00 94.50 187 VAL A CA 1
ATOM 1483 C C . VAL A 1 187 ? -16.088 -0.139 9.742 1.00 94.50 187 VAL A C 1
ATOM 1485 O O . VAL A 1 187 ? -15.868 0.104 8.564 1.00 94.50 187 VAL A O 1
ATOM 1488 N N . ASP A 1 188 ? -17.321 -0.082 10.250 1.00 90.44 188 ASP A N 1
ATOM 1489 C CA . ASP A 1 188 ? -18.534 0.095 9.433 1.00 90.44 188 ASP A CA 1
ATOM 1490 C C . ASP A 1 188 ? -18.559 1.415 8.629 1.00 90.44 188 ASP A C 1
ATOM 1492 O O . ASP A 1 188 ? -19.260 1.519 7.627 1.00 90.44 188 ASP A O 1
ATOM 1496 N N . GLU A 1 189 ? -17.816 2.440 9.068 1.00 91.44 189 GLU A N 1
ATOM 1497 C CA . GLU A 1 189 ? -17.700 3.735 8.373 1.00 91.44 189 GLU A CA 1
ATOM 1498 C C . GLU A 1 189 ? -16.524 3.800 7.380 1.00 91.44 189 GLU A C 1
ATOM 1500 O O . GLU A 1 189 ? -16.292 4.850 6.777 1.00 91.44 189 GLU A O 1
ATOM 1505 N N . PHE A 1 190 ? -15.776 2.708 7.204 1.00 92.62 190 PHE A N 1
ATOM 1506 C CA . PHE A 1 190 ? -14.692 2.617 6.230 1.00 92.62 190 PHE A CA 1
ATOM 1507 C C . PHE A 1 190 ? -15.188 1.966 4.941 1.00 92.62 190 PHE A C 1
ATOM 1509 O O . PHE A 1 190 ? -15.963 1.013 4.963 1.00 92.62 190 PHE A O 1
ATOM 1516 N N . ASN A 1 191 ? -14.694 2.464 3.810 1.00 92.38 191 ASN A N 1
ATOM 1517 C CA . ASN A 1 191 ? -14.784 1.748 2.547 1.00 92.38 191 ASN A CA 1
ATOM 1518 C C . ASN A 1 191 ? -13.544 0.855 2.436 1.00 92.38 191 ASN A C 1
ATOM 1520 O O . ASN A 1 191 ? -12.447 1.379 2.254 1.00 92.38 191 ASN A O 1
ATOM 1524 N N . ILE A 1 192 ? -13.713 -0.450 2.639 1.00 94.69 192 ILE A N 1
ATOM 1525 C CA . ILE A 1 192 ? -12.626 -1.433 2.612 1.00 94.69 192 ILE A CA 1
ATOM 1526 C C . ILE A 1 192 ? -12.774 -2.256 1.340 1.00 94.69 192 ILE A C 1
ATOM 1528 O O . ILE A 1 192 ? -13.824 -2.858 1.122 1.00 94.69 192 ILE A O 1
ATOM 1532 N N . ASP A 1 193 ? -11.724 -2.282 0.526 1.00 92.69 193 ASP A N 1
ATOM 1533 C CA . ASP A 1 193 ? -11.694 -3.076 -0.699 1.00 92.69 193 ASP A CA 1
ATOM 1534 C C . ASP A 1 193 ? -11.567 -4.571 -0.377 1.00 92.69 193 ASP A C 1
ATOM 1536 O O . ASP A 1 193 ? -10.865 -4.956 0.558 1.00 92.69 193 ASP A O 1
ATOM 1540 N N . ASP A 1 194 ? -12.205 -5.437 -1.166 1.00 90.75 194 ASP A N 1
ATOM 1541 C CA . ASP A 1 194 ? -12.144 -6.891 -0.948 1.00 90.75 194 ASP A CA 1
ATOM 1542 C C . ASP A 1 194 ? -10.728 -7.456 -1.184 1.00 90.75 194 ASP A C 1
ATOM 1544 O O . ASP A 1 194 ? -10.312 -8.407 -0.516 1.00 90.75 194 ASP A O 1
ATOM 1548 N N . GLY A 1 195 ? -9.963 -6.831 -2.084 1.00 89.81 195 GLY A N 1
ATOM 1549 C CA . GLY A 1 195 ? -8.609 -7.227 -2.477 1.00 89.81 195 GLY A CA 1
ATOM 1550 C C . GLY A 1 195 ? -8.481 -7.508 -3.974 1.00 89.81 195 GLY A C 1
ATOM 1551 O O . GLY A 1 195 ? -9.437 -7.378 -4.741 1.00 89.81 195 GLY A O 1
ATOM 1552 N N . GLU A 1 196 ? -7.274 -7.886 -4.393 1.00 89.38 196 GLU A N 1
ATOM 1553 C CA . GLU A 1 196 ? -6.957 -8.243 -5.779 1.00 89.38 196 GLU A CA 1
ATOM 1554 C C . GLU A 1 196 ? -6.834 -9.770 -5.935 1.00 89.38 196 GLU A C 1
ATOM 1556 O O . GLU A 1 196 ? -6.400 -10.440 -4.997 1.00 89.38 196 GLU A O 1
ATOM 1561 N N . PRO A 1 197 ? -7.142 -10.349 -7.113 1.00 88.69 197 PRO A N 1
ATOM 1562 C CA . PRO A 1 197 ? -6.933 -11.776 -7.357 1.00 88.69 197 PRO A CA 1
ATOM 1563 C C . PRO A 1 197 ? -5.463 -12.152 -7.225 1.00 88.69 197 PRO A C 1
ATOM 1565 O O . PRO A 1 197 ? -4.625 -11.476 -7.813 1.00 88.69 197 PRO A O 1
ATOM 1568 N N . GLU A 1 198 ? -5.139 -13.257 -6.552 1.00 87.62 198 GLU A N 1
ATOM 1569 C CA . GLU A 1 198 ? -3.752 -13.734 -6.427 1.00 87.62 198 GLU A CA 1
ATOM 1570 C C . GLU A 1 198 ? -3.123 -14.107 -7.779 1.00 87.62 198 GLU A C 1
ATOM 1572 O O . GLU A 1 198 ? -1.925 -13.911 -7.981 1.00 87.62 198 GLU A O 1
ATOM 1577 N N . GLN A 1 199 ? -3.927 -14.619 -8.717 1.00 91.00 199 GLN A N 1
ATOM 1578 C CA . GLN A 1 199 ? -3.465 -14.997 -10.050 1.00 91.00 199 GLN A CA 1
ATOM 1579 C C . GLN A 1 199 ? -3.064 -13.765 -10.872 1.00 91.00 199 GLN A C 1
ATOM 1581 O O . GLN A 1 199 ? -3.833 -12.813 -11.018 1.00 91.00 199 GLN A O 1
ATOM 1586 N N . ILE A 1 200 ? -1.872 -13.827 -11.471 1.00 94.75 200 ILE A N 1
ATOM 1587 C CA . ILE A 1 200 ? -1.332 -12.794 -12.358 1.00 94.75 200 ILE A CA 1
ATOM 1588 C C . ILE A 1 200 ? -1.170 -13.384 -13.759 1.00 94.75 200 ILE A C 1
ATOM 1590 O O . ILE A 1 200 ? -0.360 -14.289 -13.969 1.00 94.75 200 ILE A O 1
ATOM 1594 N N . ASP A 1 201 ? -1.903 -12.834 -14.725 1.00 94.31 201 ASP A N 1
ATOM 1595 C CA . ASP A 1 201 ? -1.886 -13.304 -16.119 1.00 94.31 201 ASP A CA 1
ATOM 1596 C C . ASP A 1 201 ? -0.912 -12.516 -16.996 1.00 94.31 201 ASP A C 1
ATOM 1598 O O . ASP A 1 201 ? -0.517 -12.954 -18.082 1.00 94.31 201 ASP A O 1
ATOM 1602 N N . HIS A 1 202 ? -0.516 -11.330 -16.539 1.00 95.12 202 HIS A N 1
ATOM 1603 C CA . HIS A 1 202 ? 0.391 -10.467 -17.272 1.00 95.12 202 HIS A CA 1
ATOM 1604 C C . HIS A 1 202 ? 1.161 -9.557 -16.323 1.00 95.12 202 HIS A C 1
ATOM 1606 O O . HIS A 1 202 ? 0.587 -9.062 -15.355 1.00 95.12 202 HIS A O 1
ATOM 1612 N N . VAL A 1 203 ? 2.430 -9.286 -16.629 1.00 96.75 203 VAL A N 1
ATOM 1613 C CA . VAL A 1 203 ? 3.208 -8.242 -15.954 1.00 96.75 203 VAL A CA 1
ATOM 1614 C C . VAL A 1 203 ? 3.656 -7.173 -16.952 1.00 96.75 203 VAL A C 1
ATOM 1616 O O . VAL A 1 203 ? 4.176 -7.476 -18.028 1.00 96.75 203 VAL A O 1
ATOM 1619 N N . LEU A 1 204 ? 3.419 -5.911 -16.609 1.00 96.31 204 LEU A N 1
ATOM 1620 C CA . LEU A 1 204 ? 3.734 -4.734 -17.408 1.00 96.31 204 LEU A CA 1
ATOM 1621 C C . LEU A 1 204 ? 4.774 -3.883 -16.680 1.00 96.31 204 LEU A C 1
ATOM 1623 O O . LEU A 1 204 ? 4.471 -3.284 -15.653 1.00 96.31 204 LEU A O 1
ATOM 1627 N N . PHE A 1 205 ? 5.980 -3.777 -17.229 1.00 95.62 205 PHE A N 1
ATOM 1628 C CA . PHE A 1 205 ? 6.995 -2.873 -16.690 1.00 95.62 205 PHE A CA 1
ATOM 1629 C C . PHE A 1 205 ? 6.867 -1.494 -17.328 1.00 95.62 205 PHE A C 1
ATOM 1631 O O . PHE A 1 205 ? 6.967 -1.355 -18.549 1.00 95.62 205 PHE A O 1
ATOM 1638 N N . VAL A 1 206 ? 6.656 -0.474 -16.502 1.00 93.19 206 VAL A N 1
ATOM 1639 C CA . VAL A 1 206 ? 6.469 0.908 -16.944 1.00 93.19 206 VAL A CA 1
ATOM 1640 C C . VAL A 1 206 ? 7.763 1.680 -16.742 1.00 93.19 206 VAL A C 1
ATOM 1642 O O . VAL A 1 206 ? 8.152 1.992 -15.617 1.00 93.19 206 VAL A O 1
ATOM 1645 N N . VAL A 1 207 ? 8.425 2.010 -17.847 1.00 90.00 207 VAL A N 1
ATOM 1646 C CA . VAL A 1 207 ? 9.583 2.903 -17.869 1.00 90.00 207 VAL A CA 1
ATOM 1647 C C . VAL A 1 207 ? 9.072 4.327 -18.007 1.00 90.00 207 VAL A C 1
ATOM 1649 O O . VAL A 1 207 ? 8.586 4.745 -19.066 1.00 90.00 207 VAL A O 1
ATOM 1652 N N . HIS A 1 208 ? 9.160 5.074 -16.909 1.00 84.25 208 HIS A N 1
ATOM 1653 C CA . HIS A 1 208 ? 8.836 6.490 -16.933 1.00 84.25 208 HIS A CA 1
ATOM 1654 C C . HIS A 1 208 ? 9.862 7.270 -17.756 1.00 84.25 208 HIS A C 1
ATOM 1656 O O . HIS A 1 208 ? 10.990 6.830 -17.988 1.00 84.25 208 HIS A O 1
ATOM 1662 N N . GLY A 1 209 ? 9.439 8.445 -18.208 1.00 72.12 209 GLY A N 1
ATOM 1663 C CA . GLY A 1 209 ? 10.319 9.388 -18.873 1.00 72.12 209 GLY A CA 1
ATOM 1664 C C . GLY A 1 209 ? 11.111 10.226 -17.876 1.00 72.12 209 GLY A C 1
ATOM 1665 O O . GLY A 1 209 ? 11.826 9.713 -17.031 1.00 72.12 209 GLY A O 1
ATOM 1666 N N . ILE A 1 210 ? 10.989 11.536 -18.034 1.00 65.56 210 ILE A N 1
ATOM 1667 C CA . ILE A 1 210 ? 11.857 12.552 -17.442 1.00 65.56 210 ILE A CA 1
ATOM 1668 C C . ILE A 1 210 ? 11.511 12.823 -15.968 1.00 65.56 210 ILE A C 1
ATOM 1670 O O . ILE A 1 210 ? 10.341 13.037 -15.661 1.00 65.56 210 ILE A O 1
ATOM 1674 N N . GLY A 1 211 ? 12.530 12.936 -15.111 1.00 57.84 211 GLY A N 1
ATOM 1675 C CA . GLY A 1 211 ? 12.430 13.488 -13.760 1.00 57.84 211 GLY A CA 1
ATOM 1676 C C . GLY A 1 211 ? 11.810 12.574 -12.703 1.00 57.84 211 GLY A C 1
ATOM 1677 O O . GLY A 1 211 ? 11.306 11.487 -12.979 1.00 57.84 211 GLY A O 1
ATOM 1678 N N . LYS A 1 212 ? 11.815 13.056 -11.451 1.00 55.31 212 LYS A N 1
ATOM 1679 C CA . LYS A 1 212 ? 11.162 12.400 -10.295 1.00 55.31 212 LYS A CA 1
ATOM 1680 C C . LYS A 1 212 ? 9.629 12.389 -10.385 1.00 55.31 212 LYS A C 1
ATOM 1682 O O . LYS A 1 212 ? 8.979 11.639 -9.664 1.00 55.31 212 LYS A O 1
ATOM 1687 N N . ALA A 1 213 ? 9.066 13.240 -11.241 1.00 54.53 213 ALA A N 1
ATOM 1688 C CA . ALA A 1 213 ? 7.636 13.389 -11.466 1.00 54.53 213 ALA A CA 1
ATOM 1689 C C . ALA A 1 213 ? 7.223 12.735 -12.791 1.00 54.53 213 ALA A C 1
ATOM 1691 O O . ALA A 1 213 ? 7.742 13.076 -13.849 1.00 54.53 213 ALA A O 1
ATOM 1692 N N . CYS A 1 214 ? 6.249 11.830 -12.743 1.00 52.75 214 CYS A N 1
ATOM 1693 C CA . CYS A 1 214 ? 5.782 11.060 -13.890 1.00 52.75 214 CYS A CA 1
ATOM 1694 C C . CYS A 1 214 ? 4.730 11.800 -14.740 1.00 52.75 214 CYS A C 1
ATOM 1696 O O . CYS A 1 214 ? 4.568 11.485 -15.923 1.00 52.75 214 CYS A O 1
ATOM 1698 N N . ASP A 1 215 ? 4.011 12.776 -14.173 1.00 56.47 215 ASP A N 1
ATOM 1699 C CA . ASP A 1 215 ? 2.946 13.513 -14.862 1.00 56.47 215 ASP A CA 1
ATOM 1700 C C . ASP A 1 215 ? 2.868 15.007 -14.483 1.00 56.47 215 ASP A C 1
ATOM 1702 O O . ASP A 1 215 ? 3.594 15.511 -13.625 1.00 56.47 215 ASP A O 1
ATOM 1706 N N . PHE A 1 216 ? 1.944 15.738 -15.122 1.00 50.88 216 PHE A N 1
ATOM 1707 C CA . PHE A 1 216 ? 1.701 17.166 -14.865 1.00 50.88 216 PHE A CA 1
ATOM 1708 C C . PHE A 1 216 ? 1.175 17.475 -13.451 1.00 50.88 216 PHE A C 1
ATOM 1710 O O . PHE A 1 216 ? 1.096 18.647 -13.082 1.00 50.88 216 PHE A O 1
ATOM 1717 N N . LYS A 1 217 ? 0.796 16.454 -12.670 1.00 56.06 217 LYS A N 1
ATOM 1718 C CA . LYS A 1 217 ? 0.401 16.585 -11.262 1.00 56.06 217 LYS A CA 1
ATOM 1719 C C . LYS A 1 217 ? 1.590 16.403 -10.311 1.00 56.06 217 LYS A C 1
ATOM 1721 O O . LYS A 1 217 ? 1.391 16.468 -9.104 1.00 56.06 217 LYS A O 1
ATOM 1726 N N . PHE A 1 218 ? 2.804 16.227 -10.841 1.00 63.09 218 PHE A N 1
ATOM 1727 C CA . PHE A 1 218 ? 4.033 15.992 -10.081 1.00 63.09 218 PHE A CA 1
ATOM 1728 C C . PHE A 1 218 ? 4.018 14.706 -9.245 1.00 63.09 218 PHE A C 1
ATOM 1730 O O . PHE A 1 218 ? 4.727 14.615 -8.245 1.00 63.09 218 PHE A O 1
ATOM 1737 N N . ARG A 1 219 ? 3.221 13.717 -9.663 1.00 69.88 219 ARG A N 1
ATOM 1738 C CA . ARG A 1 219 ? 3.133 12.416 -8.995 1.00 69.88 219 ARG A CA 1
ATOM 1739 C C . ARG A 1 219 ? 4.360 11.566 -9.252 1.00 69.88 219 ARG A C 1
ATOM 1741 O O . ARG A 1 219 ? 4.979 11.698 -10.310 1.00 69.88 219 ARG A O 1
ATOM 1748 N N . THR A 1 220 ? 4.688 10.674 -8.327 1.00 79.94 220 THR A N 1
ATOM 1749 C CA . THR A 1 220 ? 5.758 9.700 -8.574 1.00 79.94 220 THR A CA 1
ATOM 1750 C C . THR A 1 220 ? 5.290 8.628 -9.562 1.00 79.94 220 THR A C 1
ATOM 1752 O O . THR A 1 220 ? 4.112 8.532 -9.914 1.00 79.94 220 THR A O 1
ATOM 1755 N N . VAL A 1 221 ? 6.223 7.826 -10.069 1.00 82.31 221 VAL A N 1
ATOM 1756 C CA . VAL A 1 221 ? 5.904 6.752 -11.021 1.00 82.31 221 VAL A CA 1
ATOM 1757 C C . VAL A 1 221 ? 5.076 5.671 -10.337 1.00 82.31 221 VAL A C 1
ATOM 1759 O O . VAL A 1 221 ? 4.157 5.132 -10.944 1.00 82.31 221 VAL A O 1
ATOM 1762 N N . GLU A 1 222 ? 5.381 5.405 -9.068 1.00 86.75 222 GLU A N 1
ATOM 1763 C CA . GLU A 1 222 ? 4.686 4.473 -8.184 1.00 86.75 222 GLU A CA 1
ATOM 1764 C C . GLU A 1 222 ? 3.201 4.852 -8.052 1.00 86.75 222 GLU A C 1
ATOM 1766 O O . GLU A 1 222 ? 2.332 4.035 -8.346 1.00 86.75 222 GLU A O 1
ATOM 1771 N N . GLU A 1 223 ? 2.901 6.121 -7.751 1.00 85.25 223 GLU A N 1
ATOM 1772 C CA . GLU A 1 223 ? 1.519 6.620 -7.649 1.00 85.25 223 GLU A CA 1
ATOM 1773 C C . GLU A 1 223 ? 0.750 6.506 -8.975 1.00 85.25 223 GLU A C 1
ATOM 1775 O O . GLU A 1 223 ? -0.457 6.255 -8.996 1.00 85.25 223 GLU A O 1
ATOM 1780 N N . VAL A 1 224 ? 1.434 6.706 -10.106 1.00 85.69 224 VAL A N 1
ATOM 1781 C CA . VAL A 1 224 ? 0.816 6.549 -11.427 1.00 85.69 224 VAL A CA 1
ATOM 1782 C C . VAL A 1 224 ? 0.516 5.079 -11.702 1.00 85.69 224 VAL A C 1
ATOM 1784 O O . VAL A 1 224 ? -0.592 4.766 -12.134 1.00 85.69 224 VAL A O 1
ATOM 1787 N N . VAL A 1 225 ? 1.452 4.160 -11.446 1.00 90.94 225 VAL A N 1
ATOM 1788 C CA . VAL A 1 225 ? 1.200 2.733 -11.702 1.00 90.94 225 VAL A CA 1
ATOM 1789 C C . VAL A 1 225 ? 0.120 2.157 -10.786 1.00 90.94 225 VAL A C 1
ATOM 1791 O O . VAL A 1 225 ? -0.621 1.289 -11.240 1.00 90.94 225 VAL A O 1
ATOM 1794 N N . ASP A 1 226 ? -0.046 2.665 -9.560 1.00 90.88 226 ASP A N 1
ATOM 1795 C CA . ASP A 1 226 ? -1.174 2.307 -8.686 1.00 90.88 226 ASP A CA 1
ATOM 1796 C C . ASP A 1 226 ? -2.524 2.644 -9.345 1.00 90.88 226 ASP A C 1
ATOM 1798 O O . ASP A 1 226 ? -3.432 1.812 -9.381 1.00 90.88 226 ASP A O 1
ATOM 1802 N N . GLU A 1 227 ? -2.645 3.822 -9.966 1.00 89.81 227 GLU A N 1
ATOM 1803 C CA . GLU A 1 227 ? -3.841 4.198 -10.732 1.00 89.81 227 GLU A CA 1
ATOM 1804 C C . GLU A 1 227 ? -4.060 3.275 -11.944 1.00 89.81 227 GLU A C 1
ATOM 1806 O O . GLU A 1 227 ? -5.187 2.845 -12.196 1.00 89.81 227 GLU A O 1
ATOM 1811 N N . PHE A 1 228 ? -2.994 2.903 -12.663 1.00 91.69 228 PHE A N 1
ATOM 1812 C CA . PHE A 1 228 ? -3.086 1.938 -13.767 1.00 91.69 228 PHE A CA 1
ATOM 1813 C C . PHE A 1 228 ? -3.577 0.563 -13.299 1.00 91.69 228 PHE A C 1
ATOM 1815 O O . PHE A 1 228 ? -4.415 -0.030 -13.981 1.00 91.69 228 PHE A O 1
ATOM 1822 N N . ARG A 1 229 ? -3.099 0.062 -12.150 1.00 94.69 229 ARG A N 1
ATOM 1823 C CA . ARG A 1 229 ? -3.573 -1.210 -11.575 1.00 94.69 229 ARG A CA 1
ATOM 1824 C C . ARG A 1 229 ? -5.060 -1.139 -11.238 1.00 94.69 229 ARG A C 1
ATOM 1826 O O . ARG A 1 229 ? -5.811 -2.020 -11.649 1.00 94.69 229 ARG A O 1
ATOM 1833 N N . ASN A 1 230 ? -5.496 -0.057 -10.594 1.00 92.12 230 ASN A N 1
ATOM 1834 C CA . ASN A 1 230 ? -6.902 0.153 -10.244 1.00 92.12 230 ASN A CA 1
ATOM 1835 C C . ASN A 1 230 ? -7.808 0.195 -11.481 1.00 92.12 230 ASN A C 1
ATOM 1837 O O . ASN A 1 230 ? -8.838 -0.478 -11.521 1.00 92.12 230 ASN A O 1
ATOM 1841 N N . ILE A 1 231 ? -7.413 0.937 -12.520 1.00 92.50 231 ILE A N 1
ATOM 1842 C CA . ILE A 1 231 ? -8.165 1.003 -13.780 1.00 92.50 231 ILE A CA 1
ATOM 1843 C C . ILE A 1 231 ? -8.203 -0.372 -14.457 1.00 92.50 231 ILE A C 1
ATOM 1845 O O . ILE A 1 231 ? -9.271 -0.812 -14.884 1.00 92.50 231 ILE A O 1
ATOM 1849 N N . ALA A 1 232 ? -7.067 -1.072 -14.536 1.00 92.12 232 ALA A N 1
ATOM 1850 C CA . ALA A 1 232 ? -6.999 -2.402 -15.137 1.00 92.12 232 ALA A CA 1
ATOM 1851 C C . ALA A 1 232 ? -7.914 -3.396 -14.405 1.00 92.12 232 ALA A C 1
ATOM 1853 O O . ALA A 1 232 ? -8.680 -4.113 -15.051 1.00 92.12 232 ALA A O 1
ATOM 1854 N N . LEU A 1 233 ? -7.901 -3.391 -13.070 1.00 91.38 233 LEU A N 1
ATOM 1855 C CA . LEU A 1 233 ? -8.761 -4.241 -12.252 1.00 91.38 233 LEU A CA 1
ATOM 1856 C C . LEU A 1 233 ? -10.247 -3.924 -12.470 1.00 91.38 233 LEU A C 1
ATOM 1858 O O . LEU A 1 233 ? -11.036 -4.833 -12.727 1.00 91.38 233 LEU A O 1
ATOM 1862 N N . GLN A 1 234 ? -10.628 -2.643 -12.458 1.00 90.94 234 GLN A N 1
ATOM 1863 C CA . GLN A 1 234 ? -12.006 -2.216 -12.726 1.00 90.94 234 GLN A CA 1
ATOM 1864 C C . GLN A 1 234 ? -12.478 -2.616 -14.130 1.00 90.94 234 GLN A C 1
ATOM 1866 O O . GLN A 1 234 ? -13.633 -3.013 -14.319 1.00 90.94 234 GLN A O 1
ATOM 1871 N N . MET A 1 235 ? -11.599 -2.549 -15.133 1.00 90.25 235 MET A N 1
ATOM 1872 C CA . MET A 1 235 ? -11.907 -3.008 -16.488 1.00 90.25 235 MET A CA 1
ATOM 1873 C C . MET A 1 235 ? -12.135 -4.522 -16.538 1.00 90.25 235 MET A C 1
ATOM 1875 O O . MET A 1 235 ? -13.100 -4.966 -17.162 1.00 90.25 235 MET A O 1
ATOM 1879 N N . VAL A 1 236 ? -11.304 -5.318 -15.857 1.00 88.19 236 VAL A N 1
ATOM 1880 C CA . VAL A 1 236 ? -11.493 -6.777 -15.775 1.00 88.19 236 VAL A CA 1
ATOM 1881 C C . VAL A 1 236 ? -12.817 -7.110 -15.082 1.00 88.19 236 VAL A C 1
ATOM 1883 O O . VAL A 1 236 ? -13.622 -7.865 -15.627 1.00 88.19 236 VAL A O 1
ATOM 1886 N N . GLN A 1 237 ? -13.097 -6.485 -13.938 1.00 87.81 237 GLN A N 1
ATOM 1887 C CA . GLN A 1 237 ? -14.320 -6.718 -13.166 1.00 87.81 237 GLN A CA 1
ATOM 1888 C C . GLN A 1 237 ? -15.596 -6.302 -13.913 1.00 87.81 237 GLN A C 1
ATOM 1890 O O . GLN A 1 237 ? -16.636 -6.944 -13.769 1.00 87.81 237 GLN A O 1
ATOM 1895 N N . SER A 1 238 ? -15.545 -5.237 -14.719 1.00 89.25 238 SER A N 1
ATOM 1896 C CA . SER A 1 238 ? -16.715 -4.743 -15.459 1.00 89.25 238 SER A CA 1
ATOM 1897 C C . SER A 1 238 ? -16.981 -5.510 -16.756 1.00 89.25 238 SER A C 1
ATOM 1899 O O . SER A 1 238 ? -18.140 -5.797 -17.060 1.00 89.25 238 SER A O 1
ATOM 1901 N N . HIS A 1 239 ? -15.940 -5.870 -17.512 1.00 89.50 239 HIS A N 1
ATOM 1902 C CA . HIS A 1 239 ? -16.087 -6.506 -18.825 1.00 89.50 239 HIS A CA 1
ATOM 1903 C C . HIS A 1 239 ? -16.021 -8.038 -18.793 1.00 89.50 239 HIS A C 1
ATOM 1905 O O . HIS A 1 239 ? -16.592 -8.679 -19.674 1.00 89.50 239 HIS A O 1
ATOM 1911 N N . TYR A 1 240 ? -15.377 -8.627 -17.781 1.00 87.31 240 TYR A N 1
ATOM 1912 C CA . TYR A 1 240 ? -15.139 -10.072 -17.676 1.00 87.31 240 TYR A CA 1
ATOM 1913 C C . TYR A 1 240 ? -15.618 -10.662 -16.345 1.00 87.31 240 TYR A C 1
ATOM 1915 O O . TYR A 1 240 ? -15.094 -11.676 -15.889 1.00 87.31 240 TYR A O 1
ATOM 1923 N N . ARG A 1 241 ? -16.644 -10.055 -15.733 1.00 86.81 241 ARG A N 1
ATOM 1924 C CA . ARG A 1 241 ? -17.142 -10.404 -14.393 1.00 86.81 241 ARG A CA 1
ATOM 1925 C C . ARG A 1 241 ? -17.322 -11.902 -14.152 1.00 86.81 241 ARG A C 1
ATOM 1927 O O . ARG A 1 241 ? -16.868 -12.405 -13.139 1.00 86.81 241 ARG A O 1
ATOM 1934 N N . SER A 1 242 ? -17.955 -12.623 -15.079 1.00 88.81 242 SER A N 1
ATOM 1935 C CA . SER A 1 242 ? -18.206 -14.061 -14.910 1.00 88.81 242 SER A CA 1
ATOM 1936 C C . SER A 1 242 ? -16.919 -14.881 -14.814 1.00 88.81 242 SER A C 1
ATOM 1938 O O . SER A 1 242 ? -16.837 -15.772 -13.977 1.00 88.81 242 SER A O 1
ATOM 1940 N N . SER A 1 243 ? -15.919 -14.567 -15.638 1.00 88.31 243 SER A N 1
ATOM 1941 C CA . SER A 1 243 ? -14.621 -15.247 -15.612 1.00 88.31 243 SER A CA 1
ATOM 1942 C C . SER A 1 243 ? -13.743 -14.770 -14.452 1.00 88.31 243 SER A C 1
ATOM 1944 O O . SER A 1 243 ? -12.970 -15.560 -13.921 1.00 88.31 243 SER A O 1
ATOM 1946 N N . TYR A 1 244 ? -13.893 -13.516 -14.014 1.00 85.81 244 TYR A N 1
ATOM 1947 C CA . TYR A 1 244 ? -13.265 -13.001 -12.794 1.00 85.81 244 TYR A CA 1
ATOM 1948 C C . TYR A 1 244 ? -13.802 -13.717 -11.544 1.00 85.81 244 TYR A C 1
ATOM 1950 O O . TYR A 1 244 ? -13.026 -14.280 -10.779 1.00 85.81 244 TYR A O 1
ATOM 1958 N N . ASP A 1 245 ? -15.129 -13.779 -11.381 1.00 85.81 245 ASP A N 1
ATOM 1959 C CA . ASP A 1 245 ? -15.789 -14.434 -10.242 1.00 85.81 245 ASP A CA 1
ATOM 1960 C C . ASP A 1 245 ? -15.524 -15.956 -10.226 1.00 85.81 245 ASP A C 1
ATOM 1962 O O . ASP A 1 245 ? -15.497 -16.575 -9.164 1.00 85.81 245 ASP A O 1
ATOM 1966 N N . ALA A 1 246 ? -15.308 -16.566 -11.398 1.00 87.88 246 ALA A N 1
ATOM 1967 C CA . ALA A 1 246 ? -14.921 -17.972 -11.538 1.00 87.88 246 ALA A CA 1
ATOM 1968 C C . ALA A 1 246 ? -13.416 -18.232 -11.318 1.00 87.88 246 ALA A C 1
ATOM 1970 O O . ALA A 1 246 ? -13.007 -19.393 -11.281 1.00 87.88 246 ALA A O 1
ATOM 1971 N N . GLY A 1 247 ? -12.593 -17.185 -11.185 1.00 85.62 247 GLY A N 1
ATOM 1972 C CA . GLY A 1 247 ? -11.140 -17.299 -11.039 1.00 85.62 247 GLY A CA 1
ATOM 1973 C C . GLY A 1 247 ? -10.414 -17.773 -12.303 1.00 85.62 247 GLY A C 1
ATOM 1974 O O . GLY A 1 247 ? -9.323 -18.321 -12.211 1.00 85.62 247 GLY A O 1
ATOM 1975 N N . GLU A 1 248 ? -11.015 -17.608 -13.484 1.00 87.75 248 GLU A N 1
ATOM 1976 C CA . GLU A 1 248 ? -10.412 -17.995 -14.769 1.00 87.75 248 GLU A CA 1
ATOM 1977 C C . GLU A 1 248 ? -9.437 -16.938 -15.302 1.00 87.75 248 GLU A C 1
ATOM 1979 O O . GLU A 1 248 ? -8.517 -17.270 -16.050 1.00 87.75 248 GLU A O 1
ATOM 1984 N N . ILE A 1 249 ? -9.665 -15.669 -14.944 1.00 88.31 249 ILE A N 1
ATOM 1985 C CA . ILE A 1 249 ? -8.870 -14.517 -15.379 1.00 88.31 249 ILE A CA 1
ATOM 1986 C C . ILE A 1 249 ? -8.240 -13.865 -14.151 1.00 88.31 249 ILE A C 1
ATOM 1988 O O . ILE A 1 249 ? -8.932 -13.474 -13.211 1.00 88.31 249 ILE A O 1
ATOM 1992 N N . GLY A 1 250 ? -6.920 -13.737 -14.189 1.00 89.81 250 GLY A N 1
ATOM 1993 C CA . GLY A 1 250 ? -6.114 -13.030 -13.210 1.00 89.81 250 GLY A CA 1
ATOM 1994 C C . GLY A 1 250 ? -5.985 -11.536 -13.498 1.00 89.81 250 GLY A C 1
ATOM 1995 O O . GLY A 1 250 ? -6.544 -10.979 -14.446 1.00 89.81 250 GLY A O 1
ATOM 1996 N N . ARG A 1 251 ? -5.203 -10.861 -12.657 1.00 93.12 251 ARG A N 1
ATOM 1997 C CA . ARG A 1 251 ? -4.916 -9.431 -12.804 1.00 93.12 251 ARG A CA 1
ATOM 1998 C C . ARG A 1 251 ? -3.715 -9.172 -13.717 1.00 93.12 251 ARG A C 1
ATOM 2000 O O . ARG A 1 251 ? -2.895 -10.057 -13.980 1.00 93.12 251 ARG A O 1
ATOM 2007 N N . ILE A 1 252 ? -3.596 -7.921 -14.155 1.00 94.31 252 ILE A N 1
ATOM 2008 C CA . ILE A 1 252 ? -2.386 -7.388 -14.787 1.00 94.31 252 ILE A CA 1
ATOM 2009 C C . ILE A 1 252 ? -1.567 -6.705 -13.696 1.00 94.31 252 ILE A C 1
ATOM 2011 O O . ILE A 1 252 ? -2.003 -5.708 -13.125 1.00 94.31 252 ILE A O 1
ATOM 2015 N N . GLU A 1 253 ? -0.380 -7.230 -13.414 1.00 96.19 253 GLU A N 1
ATOM 2016 C CA . GLU A 1 253 ? 0.550 -6.595 -12.490 1.00 96.19 253 GLU A CA 1
ATOM 2017 C C . GLU A 1 253 ? 1.344 -5.516 -13.227 1.00 96.19 253 GLU A C 1
ATOM 2019 O O . GLU A 1 253 ? 1.926 -5.772 -14.277 1.00 96.19 253 GLU A O 1
ATOM 2024 N N . VAL A 1 254 ? 1.382 -4.299 -12.694 1.00 96.25 254 VAL A N 1
ATOM 2025 C CA . VAL A 1 254 ? 2.110 -3.182 -13.311 1.00 96.25 254 VAL A CA 1
ATOM 2026 C C . VAL A 1 254 ? 3.274 -2.822 -12.400 1.00 96.25 254 VAL A C 1
ATOM 2028 O O . VAL A 1 254 ? 3.050 -2.540 -11.235 1.00 96.25 254 VAL A O 1
ATOM 2031 N N . LEU A 1 255 ? 4.518 -2.834 -12.872 1.00 95.50 255 LEU A N 1
ATOM 2032 C CA . LEU A 1 255 ? 5.690 -2.535 -12.041 1.00 95.50 255 LEU A CA 1
ATOM 2033 C C . LEU A 1 255 ? 6.429 -1.295 -12.560 1.00 95.50 255 LEU A C 1
ATOM 2035 O O . LEU A 1 255 ? 6.716 -1.220 -13.758 1.00 95.50 255 LEU A O 1
ATOM 2039 N N . PRO A 1 256 ? 6.750 -0.320 -11.691 1.00 92.94 256 PRO A N 1
ATOM 2040 C CA . PRO A 1 256 ? 7.468 0.876 -12.102 1.00 92.94 256 PRO A CA 1
ATOM 2041 C C . PRO A 1 256 ? 8.963 0.568 -12.259 1.00 92.94 256 PRO A C 1
ATOM 2043 O O . PRO A 1 256 ? 9.559 -0.118 -11.431 1.00 92.94 256 PRO A O 1
ATOM 2046 N N . ILE A 1 257 ? 9.586 1.098 -13.311 1.00 90.19 257 ILE A N 1
ATOM 2047 C CA . ILE A 1 257 ? 11.042 1.071 -13.488 1.00 90.19 257 ILE A CA 1
ATOM 2048 C C . ILE A 1 257 ? 11.593 2.442 -13.123 1.00 90.19 257 ILE A C 1
ATOM 2050 O O . ILE A 1 257 ? 11.651 3.333 -13.971 1.00 90.19 257 ILE A O 1
ATOM 2054 N N . SER A 1 258 ? 11.992 2.608 -11.864 1.00 80.81 258 SER A N 1
ATOM 2055 C CA . SER A 1 258 ? 12.660 3.824 -11.404 1.00 80.81 258 SER A CA 1
ATOM 2056 C C . SER A 1 258 ? 14.147 3.767 -11.754 1.00 80.81 258 SER A C 1
ATOM 2058 O O . SER A 1 258 ? 14.887 2.951 -11.208 1.00 80.81 258 SER A O 1
ATOM 2060 N N . TRP A 1 259 ? 14.574 4.607 -12.698 1.00 78.50 259 TRP A N 1
ATOM 2061 C CA . TRP A 1 259 ? 15.967 4.670 -13.169 1.00 78.50 259 TRP A CA 1
ATOM 2062 C C . TRP A 1 259 ? 16.626 6.021 -12.873 1.00 78.50 259 TRP A C 1
ATOM 2064 O O . TRP A 1 259 ? 17.841 6.098 -12.688 1.00 78.50 259 TRP A O 1
ATOM 2074 N N . HIS A 1 260 ? 15.830 7.090 -12.771 1.00 71.50 260 HIS A N 1
ATOM 2075 C CA . HIS A 1 260 ? 16.330 8.442 -12.526 1.00 71.50 260 HIS A CA 1
ATOM 2076 C C . HIS A 1 260 ? 17.041 8.546 -11.162 1.00 71.50 260 HIS A C 1
ATOM 2078 O O . HIS A 1 260 ? 18.137 9.092 -11.075 1.00 71.50 260 HIS A O 1
ATOM 2084 N N . SER A 1 261 ? 16.494 7.956 -10.092 1.00 66.06 261 SER A N 1
ATOM 2085 C CA . SER A 1 261 ? 17.152 7.970 -8.773 1.00 66.06 261 SER A CA 1
ATOM 2086 C C . SER A 1 261 ? 18.466 7.187 -8.735 1.00 66.06 261 SER A C 1
ATOM 2088 O O . SER A 1 261 ? 19.371 7.559 -7.995 1.00 66.06 261 SER A O 1
ATOM 2090 N N . GLU A 1 262 ? 18.580 6.116 -9.524 1.00 64.25 262 GLU A N 1
ATOM 2091 C CA . GLU A 1 262 ? 19.810 5.321 -9.617 1.00 64.25 262 GLU A CA 1
ATOM 2092 C C . GLU A 1 262 ? 20.911 6.115 -10.344 1.00 64.25 262 GLU A C 1
ATOM 2094 O O . GLU A 1 262 ? 22.064 6.112 -9.909 1.00 64.25 262 GLU A O 1
ATOM 2099 N N . LEU A 1 263 ? 20.542 6.882 -11.380 1.00 62.97 263 LEU A N 1
ATOM 2100 C CA . LEU A 1 263 ? 21.455 7.752 -12.128 1.00 62.97 263 LEU A CA 1
ATOM 2101 C C . LEU A 1 263 ? 21.937 8.961 -11.312 1.00 62.97 263 LEU A C 1
ATOM 2103 O O . LEU A 1 263 ? 23.083 9.366 -11.458 1.00 62.97 263 LEU A O 1
ATOM 2107 N N . HIS A 1 264 ? 21.081 9.522 -10.455 1.00 61.31 264 HIS A N 1
ATOM 2108 C CA . HIS A 1 264 ? 21.385 10.686 -9.610 1.00 61.31 264 HIS A CA 1
ATOM 2109 C C . HIS A 1 264 ? 21.876 10.315 -8.200 1.00 61.31 264 HIS A C 1
ATOM 2111 O O . HIS A 1 264 ? 21.932 11.161 -7.310 1.00 61.31 264 HIS A O 1
ATOM 2117 N N . SER A 1 265 ? 22.242 9.053 -7.973 1.00 60.00 265 SER A N 1
ATOM 2118 C CA . SER A 1 265 ? 22.895 8.642 -6.728 1.00 60.00 265 SER A CA 1
ATOM 2119 C C . SER A 1 265 ? 24.259 9.332 -6.572 1.00 60.00 265 SER A C 1
ATOM 2121 O O . SER A 1 265 ? 24.953 9.586 -7.563 1.00 60.00 265 SER A O 1
ATOM 2123 N N . ASP A 1 266 ? 24.672 9.616 -5.330 1.00 51.81 266 ASP A N 1
ATOM 2124 C CA . ASP A 1 266 ? 25.955 10.276 -5.017 1.00 51.81 266 ASP A CA 1
ATOM 2125 C C . ASP A 1 266 ? 27.171 9.536 -5.617 1.00 51.81 266 ASP A C 1
ATOM 2127 O O . ASP A 1 266 ? 28.203 10.145 -5.905 1.00 51.81 266 ASP A O 1
ATOM 2131 N N . GLU A 1 267 ? 27.034 8.230 -5.865 1.00 52.56 267 GLU A N 1
ATOM 2132 C CA . GLU A 1 267 ? 28.055 7.367 -6.470 1.00 52.56 267 GLU A CA 1
ATOM 2133 C C . GLU A 1 267 ? 28.309 7.667 -7.956 1.00 52.56 267 GLU A C 1
ATOM 2135 O O . GLU A 1 267 ? 29.427 7.492 -8.440 1.00 52.56 267 GLU A O 1
ATOM 2140 N N . SER A 1 268 ? 27.308 8.175 -8.682 1.00 56.38 268 SER A N 1
ATOM 2141 C CA . SER A 1 268 ? 27.434 8.523 -10.105 1.00 56.38 268 SER A CA 1
ATOM 2142 C C . SER A 1 268 ? 28.316 9.761 -10.344 1.00 56.38 268 SER A C 1
ATOM 2144 O O . SER A 1 268 ? 28.861 9.956 -11.436 1.00 56.38 268 SER A O 1
ATOM 2146 N N . GLY A 1 269 ? 28.440 10.642 -9.339 1.00 55.12 269 GLY A N 1
ATOM 2147 C CA . GLY A 1 269 ? 29.143 11.926 -9.429 1.00 55.12 269 GLY A CA 1
ATOM 2148 C C . GLY A 1 269 ? 28.556 12.918 -10.448 1.00 55.12 269 GLY A C 1
ATOM 2149 O O . GLY A 1 269 ? 29.158 13.971 -10.696 1.00 55.12 269 GLY A O 1
ATOM 2150 N N . ILE A 1 270 ? 27.403 12.602 -11.050 1.00 62.19 270 ILE A N 1
ATOM 2151 C CA . ILE A 1 270 ? 26.762 13.410 -12.093 1.00 62.19 270 ILE A CA 1
ATOM 2152 C C . ILE A 1 270 ? 26.255 14.720 -11.484 1.00 62.19 270 ILE A C 1
ATOM 2154 O O . ILE A 1 270 ? 26.590 15.791 -11.991 1.00 62.19 270 ILE A O 1
ATOM 2158 N N . ASP A 1 271 ? 25.592 14.655 -10.329 1.00 59.00 271 ASP A N 1
ATOM 2159 C CA . ASP A 1 271 ? 25.077 15.822 -9.601 1.00 59.00 271 ASP A CA 1
ATOM 2160 C C . ASP A 1 271 ? 26.181 16.801 -9.179 1.00 59.00 271 ASP A C 1
ATOM 2162 O O . ASP A 1 271 ? 26.016 18.022 -9.256 1.00 59.00 271 ASP A O 1
ATOM 2166 N N . ALA A 1 272 ? 27.354 16.286 -8.799 1.00 59.09 272 ALA A N 1
ATOM 2167 C CA . ALA A 1 272 ? 28.504 17.106 -8.420 1.00 59.09 272 ALA A CA 1
ATOM 2168 C C . ALA A 1 272 ? 29.110 17.855 -9.620 1.00 59.09 272 ALA A C 1
ATOM 2170 O O . ALA A 1 272 ? 29.420 19.046 -9.514 1.00 59.09 272 ALA A O 1
ATOM 2171 N N . LYS A 1 273 ? 29.239 17.188 -10.778 1.00 57.81 273 LYS A N 1
ATOM 2172 C CA . LYS A 1 273 ? 29.639 17.833 -12.045 1.00 57.81 273 LYS A CA 1
ATOM 2173 C C . LYS A 1 273 ? 28.605 18.840 -12.526 1.00 57.81 273 LYS A C 1
ATOM 2175 O O . LYS A 1 273 ? 28.949 19.789 -13.221 1.00 57.81 273 LYS A O 1
ATOM 2180 N N . LEU A 1 274 ? 27.348 18.642 -12.158 1.00 54.22 274 LEU A N 1
ATOM 2181 C CA . LEU A 1 274 ? 26.274 19.515 -12.572 1.00 54.22 274 LEU A CA 1
ATOM 2182 C C . LEU A 1 274 ? 26.194 20.799 -11.747 1.00 54.22 274 LEU A C 1
ATOM 2184 O O . LEU A 1 274 ? 26.005 21.897 -12.273 1.00 54.22 274 LEU A O 1
ATOM 2188 N N . LYS A 1 275 ? 26.432 20.664 -10.441 1.00 57.62 275 LYS A N 1
ATOM 2189 C CA . LYS A 1 275 ? 26.519 21.778 -9.497 1.00 57.62 275 LYS A CA 1
ATOM 2190 C C . LYS A 1 275 ? 27.593 22.795 -9.892 1.00 57.62 275 LYS A C 1
ATOM 2192 O O . LYS A 1 275 ? 27.446 23.970 -9.574 1.00 57.62 275 LYS A O 1
ATOM 2197 N N . SER A 1 276 ? 28.648 22.368 -10.591 1.00 57.69 276 SER A N 1
ATOM 2198 C CA . SER A 1 276 ? 29.732 23.255 -11.031 1.00 57.69 276 SER A CA 1
ATOM 2199 C C . SER A 1 276 ? 29.436 24.034 -12.320 1.00 57.69 276 SER A C 1
ATOM 2201 O O . SER A 1 276 ? 30.142 25.001 -12.598 1.00 57.69 276 SER A O 1
ATOM 2203 N N . ILE A 1 277 ? 28.403 23.659 -13.089 1.00 55.69 277 ILE A N 1
ATOM 2204 C CA . ILE A 1 277 ? 28.058 24.301 -14.375 1.00 55.69 277 ILE A CA 1
ATOM 2205 C C . ILE A 1 277 ? 26.784 25.158 -14.318 1.00 55.69 277 ILE A C 1
ATOM 2207 O O . ILE A 1 277 ? 26.577 26.006 -15.186 1.00 55.69 277 ILE A O 1
ATOM 2211 N N . THR A 1 278 ? 25.928 24.981 -13.307 1.00 54.41 278 THR A N 1
ATOM 2212 C CA . THR A 1 278 ? 24.712 25.793 -13.131 1.00 54.41 278 THR A CA 1
ATOM 2213 C C . THR A 1 278 ? 24.993 27.081 -12.350 1.00 54.41 278 THR A C 1
ATOM 2215 O O . THR A 1 278 ? 25.493 27.026 -11.230 1.00 54.41 278 THR A O 1
ATOM 2218 N N . LEU A 1 279 ? 24.626 28.241 -12.907 1.00 54.59 279 LEU A N 1
ATOM 2219 C CA . LEU A 1 279 ? 24.748 29.549 -12.244 1.00 54.59 279 LEU A CA 1
ATOM 2220 C C . LEU A 1 279 ? 23.838 29.664 -11.004 1.00 54.59 279 LEU A C 1
ATOM 2222 O O . LEU A 1 279 ? 22.655 29.323 -11.052 1.00 54.59 279 LEU A O 1
ATOM 2226 N N . GLU A 1 280 ? 24.368 30.229 -9.914 1.00 56.97 280 GLU A N 1
ATOM 2227 C CA . GLU A 1 280 ? 23.673 30.390 -8.619 1.00 56.97 280 GLU A CA 1
ATOM 2228 C C . GLU A 1 280 ? 22.455 31.332 -8.663 1.00 56.97 280 GLU A C 1
ATOM 2230 O O . GLU A 1 280 ? 21.606 31.316 -7.772 1.00 56.97 280 GLU A O 1
ATOM 2235 N N . SER A 1 281 ? 22.341 32.158 -9.701 1.00 52.41 281 SER A N 1
ATOM 2236 C CA . SER A 1 281 ? 21.438 33.308 -9.751 1.00 52.41 281 SER A CA 1
ATOM 2237 C C . SER A 1 281 ? 19.975 32.993 -10.090 1.00 52.41 281 SER A C 1
ATOM 2239 O O . SER A 1 281 ? 19.144 33.896 -10.002 1.00 52.41 281 SER A O 1
ATOM 2241 N N . ILE A 1 282 ? 19.609 31.748 -10.443 1.00 58.72 282 ILE A N 1
ATOM 2242 C CA . ILE A 1 282 ? 18.208 31.396 -10.765 1.00 58.72 282 ILE A CA 1
ATOM 2243 C C . ILE A 1 282 ? 17.796 30.032 -10.171 1.00 58.72 282 ILE A C 1
ATOM 2245 O O . ILE A 1 282 ? 17.763 29.022 -10.878 1.00 58.72 282 ILE A O 1
ATOM 2249 N N . PRO A 1 283 ? 17.382 29.980 -8.890 1.00 59.94 283 PRO A N 1
ATOM 2250 C CA . PRO A 1 283 ? 17.038 28.728 -8.207 1.00 59.94 283 PRO A CA 1
ATOM 2251 C C . PRO A 1 283 ? 15.885 27.945 -8.854 1.00 59.94 283 PRO A C 1
ATOM 2253 O O . PRO A 1 283 ? 15.898 26.720 -8.842 1.00 59.94 283 PRO A O 1
ATOM 2256 N N . LYS A 1 284 ? 14.898 28.637 -9.446 1.00 53.97 284 LYS A N 1
ATOM 2257 C CA . LYS A 1 284 ? 13.729 28.002 -10.087 1.00 53.97 284 LYS A CA 1
ATOM 2258 C C . LYS A 1 284 ? 14.065 27.347 -11.430 1.00 53.97 284 LYS A C 1
ATOM 2260 O O . LYS A 1 284 ? 13.623 26.234 -11.683 1.00 53.97 284 LYS A O 1
ATOM 2265 N N . LEU A 1 285 ? 14.863 28.020 -12.263 1.00 56.25 285 LEU A N 1
ATOM 2266 C CA . LEU A 1 285 ? 15.361 27.452 -13.519 1.00 56.25 285 LEU A CA 1
ATOM 2267 C C . LEU A 1 285 ? 16.338 26.311 -13.235 1.00 56.25 285 LEU A C 1
ATOM 2269 O O . LEU A 1 285 ? 16.315 25.320 -13.939 1.00 56.25 285 LEU A O 1
ATOM 2273 N N . ARG A 1 286 ? 17.141 26.416 -12.170 1.00 62.62 286 ARG A N 1
ATOM 2274 C CA . ARG A 1 286 ? 18.017 25.337 -11.706 1.00 62.62 286 ARG A CA 1
ATOM 2275 C C . ARG A 1 286 ? 17.234 24.079 -11.336 1.00 62.62 286 ARG A C 1
ATOM 2277 O O . ARG A 1 286 ? 17.592 23.014 -11.811 1.00 62.62 286 ARG A O 1
ATOM 2284 N N . ASN A 1 287 ? 16.166 24.201 -10.546 1.00 59.88 287 ASN A N 1
ATOM 2285 C CA . ASN A 1 287 ? 15.331 23.046 -10.205 1.00 59.88 287 ASN A CA 1
ATOM 2286 C C . ASN A 1 287 ? 14.695 22.442 -11.471 1.00 59.88 287 ASN A C 1
ATOM 2288 O O . ASN A 1 287 ? 14.832 21.256 -11.701 1.00 59.88 287 ASN A O 1
ATOM 2292 N N . PHE A 1 288 ? 14.129 23.257 -12.369 1.00 56.22 288 PHE A N 1
ATOM 2293 C CA . PHE A 1 288 ? 13.561 22.765 -13.635 1.00 56.22 288 PHE A CA 1
ATOM 2294 C C . PHE A 1 288 ? 14.596 22.122 -14.581 1.00 56.22 288 PHE A C 1
ATOM 2296 O O . PHE A 1 288 ? 14.324 21.104 -15.214 1.00 56.22 288 PHE A O 1
ATOM 2303 N N . THR A 1 289 ? 15.795 22.698 -14.692 1.00 56.94 289 THR A N 1
ATOM 2304 C CA . THR A 1 289 ? 16.887 22.116 -15.480 1.00 56.94 289 THR A CA 1
ATOM 2305 C C . THR A 1 289 ? 17.291 20.775 -14.881 1.00 56.94 289 THR A C 1
ATOM 2307 O O . THR A 1 289 ? 17.336 19.793 -15.615 1.00 56.94 289 THR A O 1
ATOM 2310 N N . ASN A 1 290 ? 17.491 20.726 -13.560 1.00 58.22 290 ASN A N 1
ATOM 2311 C CA . ASN A 1 290 ? 17.902 19.528 -12.833 1.00 58.22 290 ASN A CA 1
ATOM 2312 C C . ASN A 1 290 ? 16.864 18.406 -12.873 1.00 58.22 290 ASN A C 1
ATOM 2314 O O . ASN A 1 290 ? 17.223 17.261 -13.106 1.00 58.22 290 ASN A O 1
ATOM 2318 N N . ASP A 1 291 ? 15.592 18.753 -12.707 1.00 59.16 291 ASP A N 1
ATOM 2319 C CA . ASP A 1 291 ? 14.496 17.794 -12.598 1.00 59.16 291 ASP A CA 1
ATOM 2320 C C . ASP A 1 291 ? 13.932 17.379 -13.966 1.00 59.16 291 ASP A C 1
ATOM 2322 O O . ASP A 1 291 ? 13.090 16.487 -14.027 1.00 59.16 291 ASP A O 1
ATOM 2326 N N . THR A 1 292 ? 14.279 18.061 -15.070 1.00 56.09 292 THR A N 1
ATOM 2327 C CA . THR A 1 292 ? 13.609 17.822 -16.364 1.00 56.09 292 THR A CA 1
ATOM 2328 C C . THR A 1 292 ? 14.494 17.973 -17.601 1.00 56.09 292 THR A C 1
ATOM 2330 O O . THR A 1 292 ? 14.514 17.103 -18.471 1.00 56.09 292 THR A O 1
ATOM 2333 N N . LEU A 1 293 ? 15.224 19.080 -17.741 1.00 57.22 293 LEU A N 1
ATOM 2334 C CA . LEU A 1 293 ? 15.974 19.339 -18.978 1.00 57.22 293 LEU A CA 1
ATOM 2335 C C . LEU A 1 293 ? 17.183 18.398 -19.134 1.00 57.22 293 LEU A C 1
ATOM 2337 O O . LEU A 1 293 ? 17.564 18.054 -20.252 1.00 57.22 293 LEU A O 1
ATOM 2341 N N . LEU A 1 294 ? 17.793 17.986 -18.024 1.00 60.66 294 LEU A N 1
ATOM 2342 C CA . LEU A 1 294 ? 19.022 17.201 -18.040 1.00 60.66 294 LEU A CA 1
ATOM 2343 C C . LEU A 1 294 ? 18.856 15.778 -18.523 1.00 60.66 294 LEU A C 1
ATOM 2345 O O . LEU A 1 294 ? 19.722 15.328 -19.253 1.00 60.66 294 LEU A O 1
ATOM 2349 N N . ASP A 1 295 ? 17.774 15.088 -18.176 1.00 60.59 295 ASP A N 1
ATOM 2350 C CA . ASP A 1 295 ? 17.571 13.704 -18.619 1.00 60.59 295 ASP A CA 1
ATOM 2351 C C . ASP A 1 295 ? 17.516 13.619 -20.148 1.00 60.59 295 ASP A C 1
ATOM 2353 O O . ASP A 1 295 ? 18.110 12.735 -20.763 1.00 60.59 295 ASP A O 1
ATOM 2357 N N . VAL A 1 296 ? 16.874 14.608 -20.779 1.00 62.62 296 VAL A N 1
ATOM 2358 C CA . VAL A 1 296 ? 16.848 14.750 -22.239 1.00 62.62 296 VAL A CA 1
ATOM 2359 C C . VAL A 1 296 ? 18.241 15.070 -22.776 1.00 62.62 296 VAL A C 1
ATOM 2361 O O . VAL A 1 296 ? 18.690 14.436 -23.728 1.00 62.62 296 VAL A O 1
ATOM 2364 N N . LEU A 1 297 ? 18.954 16.024 -22.167 1.00 60.62 297 LEU A N 1
ATOM 2365 C CA . LEU A 1 297 ? 20.305 16.400 -22.599 1.00 60.62 297 LEU A CA 1
ATOM 2366 C C . LEU A 1 297 ? 21.312 15.249 -22.428 1.00 60.62 297 LEU A C 1
ATOM 2368 O O . LEU A 1 297 ? 22.154 15.033 -23.301 1.00 60.62 297 LEU A O 1
ATOM 2372 N N . PHE A 1 298 ? 21.202 14.469 -21.357 1.00 62.75 298 PHE A N 1
ATOM 2373 C CA . PHE A 1 298 ? 21.997 13.272 -21.123 1.00 62.75 298 PHE A CA 1
ATOM 2374 C C . PHE A 1 298 ? 21.663 12.193 -22.147 1.00 62.75 298 PHE A C 1
ATOM 2376 O O . PHE A 1 298 ? 22.582 11.659 -22.760 1.00 62.75 298 PHE A O 1
ATOM 2383 N N . TYR A 1 299 ? 20.387 11.946 -22.445 1.00 62.09 299 TYR A N 1
ATOM 2384 C CA . TYR A 1 299 ? 20.034 10.984 -23.489 1.00 62.09 299 TYR A CA 1
ATOM 2385 C C . TYR A 1 299 ? 20.526 11.402 -24.885 1.00 62.09 299 TYR A C 1
ATOM 2387 O O . TYR A 1 299 ? 20.888 10.559 -25.700 1.00 62.09 299 TYR A O 1
ATOM 2395 N N . THR A 1 300 ? 20.625 12.706 -25.167 1.00 65.38 300 THR A N 1
ATOM 2396 C CA . THR A 1 300 ? 21.228 13.182 -26.428 1.00 65.38 300 THR A CA 1
ATOM 2397 C C . THR A 1 300 ? 22.752 13.028 -26.489 1.00 65.38 300 THR A C 1
ATOM 2399 O O . THR A 1 300 ? 23.336 13.149 -27.567 1.00 65.38 300 THR A O 1
ATOM 2402 N N . SER A 1 301 ? 23.416 12.749 -25.364 1.00 68.19 301 SER A N 1
ATOM 2403 C CA . SER A 1 301 ? 24.852 12.485 -25.319 1.00 68.19 301 SER A CA 1
ATOM 2404 C C . SER A 1 301 ? 25.131 10.982 -25.457 1.00 68.19 301 SER A C 1
ATOM 2406 O O . SER A 1 301 ? 24.660 10.203 -24.627 1.00 68.19 301 SER A O 1
ATOM 2408 N N . PRO A 1 302 ? 25.956 10.544 -26.430 1.00 64.62 302 PRO A N 1
ATOM 2409 C CA . PRO A 1 302 ? 26.206 9.120 -26.683 1.00 64.62 302 PRO A CA 1
ATOM 2410 C C . PRO A 1 302 ? 26.708 8.327 -25.467 1.00 64.62 302 PRO A C 1
ATOM 2412 O O . PRO A 1 302 ? 26.407 7.146 -25.334 1.00 64.62 302 PRO A O 1
ATOM 2415 N N . ILE A 1 303 ? 27.461 8.972 -24.568 1.00 64.38 303 ILE A N 1
ATOM 2416 C CA . ILE A 1 303 ? 28.026 8.321 -23.376 1.00 64.38 303 ILE A CA 1
ATOM 2417 C C . ILE A 1 303 ? 26.949 8.102 -22.307 1.00 64.38 303 ILE A C 1
ATOM 2419 O O . ILE A 1 303 ? 26.875 7.033 -21.706 1.00 64.38 303 ILE A O 1
ATOM 2423 N N . PHE A 1 304 ? 26.104 9.105 -22.066 1.00 67.06 304 PHE A N 1
ATOM 2424 C CA . PHE A 1 304 ? 25.080 9.023 -21.025 1.00 67.06 304 PHE A CA 1
ATOM 2425 C C . PHE A 1 304 ? 23.854 8.230 -21.488 1.00 67.06 304 PHE A C 1
ATOM 2427 O O . PHE A 1 304 ? 23.252 7.536 -20.677 1.00 67.06 304 PHE A O 1
ATOM 2434 N N . CYS A 1 305 ? 23.540 8.248 -22.786 1.00 75.12 305 CYS A N 1
ATOM 2435 C CA . CYS A 1 305 ? 22.527 7.385 -23.390 1.00 75.12 305 CYS A CA 1
ATOM 2436 C C . CYS A 1 305 ? 22.788 5.903 -23.086 1.00 75.12 305 CYS A C 1
ATOM 2438 O O . CYS A 1 305 ? 21.901 5.217 -22.580 1.00 75.12 305 CYS A O 1
ATOM 2440 N N . GLN A 1 306 ? 24.023 5.429 -23.301 1.00 79.31 306 GLN A N 1
ATOM 2441 C CA . GLN A 1 306 ? 24.384 4.041 -23.005 1.00 79.31 306 GLN A CA 1
ATOM 2442 C C . GLN A 1 306 ? 24.227 3.716 -21.517 1.00 79.31 306 GLN A C 1
ATOM 2444 O O . GLN A 1 306 ? 23.606 2.716 -21.179 1.00 79.31 306 GLN A O 1
ATOM 2449 N N . SER A 1 307 ? 24.704 4.597 -20.631 1.00 78.44 307 SER A N 1
ATOM 2450 C CA . SER A 1 307 ? 24.549 4.401 -19.186 1.00 78.44 307 SER A CA 1
ATOM 2451 C C . SER A 1 307 ? 23.080 4.327 -18.761 1.00 78.44 307 SER A C 1
ATOM 2453 O O . SER A 1 307 ? 22.739 3.491 -17.934 1.00 78.44 307 SER A O 1
ATOM 2455 N N . ILE A 1 308 ? 22.206 5.173 -19.318 1.00 80.69 308 ILE A N 1
ATOM 2456 C CA . ILE A 1 308 ? 20.765 5.148 -19.024 1.00 80.69 308 ILE A CA 1
ATOM 2457 C C . ILE A 1 308 ? 20.142 3.838 -19.520 1.00 80.69 308 ILE A C 1
ATOM 2459 O O . ILE A 1 308 ? 19.385 3.206 -18.784 1.00 80.69 308 ILE A O 1
ATOM 2463 N N . MET A 1 309 ? 20.474 3.405 -20.742 1.00 83.81 309 MET A N 1
ATOM 2464 C CA . MET A 1 309 ? 19.985 2.137 -21.292 1.00 83.81 309 MET A CA 1
ATOM 2465 C C . MET A 1 309 ? 20.424 0.938 -20.446 1.00 83.81 309 MET A C 1
ATOM 2467 O O . MET A 1 309 ? 19.595 0.075 -20.159 1.00 83.81 309 MET A O 1
ATOM 2471 N N . ASP A 1 310 ? 21.686 0.898 -20.015 1.00 84.19 310 ASP A N 1
ATOM 2472 C CA . ASP A 1 310 ? 22.225 -0.183 -19.185 1.00 84.19 310 ASP A CA 1
ATOM 2473 C C . ASP A 1 310 ? 21.543 -0.221 -17.811 1.00 84.19 310 ASP A C 1
ATOM 2475 O O . ASP A 1 310 ? 21.127 -1.291 -17.362 1.00 84.19 310 ASP A O 1
ATOM 2479 N N . THR A 1 311 ? 21.337 0.941 -17.179 1.00 85.06 311 THR A N 1
ATOM 2480 C CA . THR A 1 311 ? 20.600 1.053 -15.911 1.00 85.06 311 THR A CA 1
ATOM 2481 C C . THR A 1 311 ? 19.158 0.568 -16.057 1.00 85.06 311 THR A C 1
ATOM 2483 O O . THR A 1 311 ? 18.706 -0.267 -15.277 1.00 85.06 311 THR A O 1
ATOM 2486 N N . VAL A 1 312 ? 18.431 1.027 -17.082 1.00 88.75 312 VAL A N 1
ATOM 2487 C CA . VAL A 1 312 ? 17.039 0.605 -17.320 1.00 88.75 312 VAL A CA 1
ATOM 2488 C C . VAL A 1 312 ? 16.963 -0.893 -17.616 1.00 88.75 312 VAL A C 1
ATOM 2490 O O . VAL A 1 312 ? 16.109 -1.582 -17.059 1.00 88.75 312 VAL A O 1
ATOM 2493 N N . CYS A 1 313 ? 17.873 -1.419 -18.439 1.00 90.06 313 CYS A N 1
ATOM 2494 C CA . CYS A 1 313 ? 17.965 -2.847 -18.737 1.00 90.06 313 CYS A CA 1
ATOM 2495 C C . CYS A 1 313 ? 18.197 -3.675 -17.465 1.00 90.06 313 CYS A C 1
ATOM 2497 O O . CYS A 1 313 ? 17.459 -4.627 -17.188 1.00 90.06 313 CYS A O 1
ATOM 2499 N N . GLY A 1 314 ? 19.191 -3.282 -16.665 1.00 89.56 314 GLY A N 1
ATOM 2500 C CA . GLY A 1 314 ? 19.521 -3.922 -15.396 1.00 89.56 314 GLY A CA 1
ATOM 2501 C C . GLY A 1 314 ? 18.340 -3.912 -14.429 1.00 89.56 314 GLY A C 1
ATOM 2502 O O . GLY A 1 314 ? 18.003 -4.953 -13.866 1.00 89.56 314 GLY A O 1
ATOM 2503 N N . SER A 1 315 ? 17.655 -2.776 -14.296 1.00 90.69 315 SER A N 1
ATOM 2504 C CA . SER A 1 315 ? 16.507 -2.625 -13.400 1.00 90.69 315 SER A CA 1
ATOM 2505 C C . SER A 1 315 ? 15.286 -3.429 -13.850 1.00 90.69 315 SER A C 1
ATOM 2507 O O . SER A 1 315 ? 14.669 -4.094 -13.015 1.00 90.69 315 SER A O 1
ATOM 2509 N N . VAL A 1 316 ? 14.984 -3.493 -15.153 1.00 92.69 316 VAL A N 1
ATOM 2510 C CA . VAL A 1 316 ? 13.934 -4.386 -15.687 1.00 92.69 316 VAL A CA 1
ATOM 2511 C C . VAL A 1 316 ? 14.263 -5.851 -15.395 1.00 92.69 316 VAL A C 1
ATOM 2513 O O . VAL A 1 316 ? 13.420 -6.578 -14.871 1.00 92.69 316 VAL A O 1
ATOM 2516 N N . ASN A 1 317 ? 15.490 -6.293 -15.682 1.00 93.25 317 ASN A N 1
ATOM 2517 C CA . ASN A 1 317 ? 15.910 -7.677 -15.448 1.00 93.25 317 ASN A CA 1
ATOM 2518 C C . ASN A 1 317 ? 15.889 -8.049 -13.959 1.00 93.25 317 ASN A C 1
ATOM 2520 O O . ASN A 1 317 ? 15.397 -9.119 -13.593 1.00 93.25 317 ASN A O 1
ATOM 2524 N N . ARG A 1 318 ? 16.394 -7.159 -13.096 1.00 94.19 318 ARG A N 1
ATOM 2525 C CA . ARG A 1 318 ? 16.386 -7.319 -11.637 1.00 94.19 318 ARG A CA 1
ATOM 2526 C C . ARG A 1 318 ? 14.961 -7.483 -11.121 1.00 94.19 318 ARG A C 1
ATOM 2528 O O . ARG A 1 318 ? 14.688 -8.437 -10.395 1.00 94.19 318 ARG A O 1
ATOM 2535 N N . LEU A 1 319 ? 14.056 -6.584 -11.513 1.00 95.00 319 LEU A N 1
ATOM 2536 C CA . LEU A 1 319 ? 12.667 -6.616 -11.056 1.00 95.00 319 LEU A CA 1
ATOM 2537 C C . LEU A 1 319 ? 11.897 -7.805 -11.623 1.00 95.00 319 LEU A C 1
ATOM 2539 O O . LEU A 1 319 ? 11.121 -8.409 -10.891 1.00 95.00 319 LEU A O 1
ATOM 2543 N N . TYR A 1 320 ? 12.149 -8.207 -12.870 1.00 95.56 320 TYR A N 1
ATOM 2544 C CA . TYR A 1 320 ? 11.555 -9.421 -13.424 1.00 95.56 320 TYR A CA 1
ATOM 2545 C C . TYR A 1 320 ? 12.011 -10.682 -12.683 1.00 95.56 320 TYR A C 1
ATOM 2547 O O . TYR A 1 320 ? 11.188 -11.541 -12.369 1.00 95.56 320 TYR A O 1
ATOM 2555 N N . LYS A 1 321 ? 13.304 -10.784 -12.351 1.00 95.69 321 LYS A N 1
ATOM 2556 C CA . LYS A 1 321 ? 13.825 -11.903 -11.559 1.00 95.69 321 LYS A CA 1
ATOM 2557 C C . LYS A 1 321 ? 13.173 -11.948 -10.177 1.00 95.69 321 LYS A C 1
ATOM 2559 O O . LYS A 1 321 ? 12.652 -12.993 -9.800 1.00 95.69 321 LYS A O 1
ATOM 2564 N N . LEU A 1 322 ? 13.135 -10.816 -9.473 1.00 96.31 322 LEU A N 1
ATOM 2565 C CA . LEU A 1 322 ? 12.482 -10.699 -8.166 1.00 96.31 322 LEU A CA 1
ATOM 2566 C C . LEU A 1 322 ? 10.987 -11.050 -8.242 1.00 96.31 322 LEU A C 1
ATOM 2568 O O . LEU A 1 322 ? 10.465 -11.768 -7.393 1.00 96.31 322 LEU A O 1
ATOM 2572 N N . PHE A 1 323 ? 10.302 -10.589 -9.289 1.00 96.31 323 PHE A N 1
ATOM 2573 C CA . PHE A 1 323 ? 8.903 -10.914 -9.541 1.00 96.31 323 PHE A CA 1
ATOM 2574 C C . PHE A 1 323 ? 8.696 -12.422 -9.723 1.00 96.31 323 PHE A C 1
ATOM 2576 O O . PHE A 1 323 ? 7.781 -12.981 -9.123 1.00 96.31 323 PHE A O 1
ATOM 2583 N N . CYS A 1 324 ? 9.557 -13.099 -10.488 1.00 95.56 324 CYS A N 1
ATOM 2584 C CA . CYS A 1 324 ? 9.483 -14.549 -10.680 1.00 95.56 324 CYS A CA 1
ATOM 2585 C C . CYS A 1 324 ? 9.828 -15.336 -9.406 1.00 95.56 324 CYS A C 1
ATOM 2587 O O . CYS A 1 324 ? 9.208 -16.362 -9.144 1.00 95.56 324 CYS A O 1
ATOM 2589 N N . GLU A 1 325 ? 10.784 -14.862 -8.600 1.00 95.69 325 GLU A N 1
ATOM 2590 C CA . GLU A 1 325 ? 11.113 -15.464 -7.299 1.00 95.69 325 GLU A CA 1
ATOM 2591 C C . GLU A 1 325 ? 9.907 -15.441 -6.352 1.00 95.69 325 GLU A C 1
ATOM 2593 O O . GLU A 1 325 ? 9.648 -16.419 -5.651 1.00 95.69 325 GLU A O 1
ATOM 2598 N N . ARG A 1 326 ? 9.137 -14.348 -6.371 1.00 94.75 326 ARG A N 1
ATOM 2599 C CA . ARG A 1 326 ? 7.923 -14.192 -5.556 1.00 94.75 326 ARG A CA 1
ATOM 2600 C C . ARG A 1 326 ? 6.682 -14.828 -6.168 1.00 94.75 326 ARG A C 1
ATOM 2602 O O . ARG A 1 326 ? 5.760 -15.172 -5.437 1.00 94.75 326 ARG A O 1
ATOM 2609 N N . ASN A 1 327 ? 6.674 -15.041 -7.480 1.00 95.19 327 ASN A N 1
ATOM 2610 C CA . ASN A 1 327 ? 5.577 -15.675 -8.204 1.00 95.19 327 ASN A CA 1
ATOM 2611 C C . ASN A 1 327 ? 6.078 -16.900 -8.996 1.00 95.19 327 ASN A C 1
ATOM 2613 O O . ASN A 1 327 ? 6.056 -16.876 -10.229 1.00 95.19 327 ASN A O 1
ATOM 2617 N N . PRO A 1 328 ? 6.485 -18.006 -8.333 1.00 93.88 328 PRO A N 1
ATOM 2618 C CA . PRO A 1 328 ? 7.076 -19.168 -9.013 1.00 93.88 328 PRO A CA 1
ATOM 2619 C C . PRO A 1 328 ? 6.158 -19.835 -10.046 1.00 93.88 328 PRO A C 1
ATOM 2621 O O . PRO A 1 328 ? 6.622 -20.520 -10.955 1.00 93.88 328 PRO A O 1
ATOM 2624 N N . ASN A 1 329 ? 4.844 -19.647 -9.900 1.00 92.19 329 ASN A N 1
ATOM 2625 C CA . ASN A 1 329 ? 3.826 -20.222 -10.775 1.00 92.19 329 ASN A CA 1
ATOM 2626 C C . ASN A 1 329 ? 3.429 -19.302 -11.939 1.00 92.19 329 ASN A C 1
ATOM 2628 O O . ASN A 1 329 ? 2.553 -19.670 -12.723 1.00 92.19 329 ASN A O 1
ATOM 2632 N N . PHE A 1 330 ? 4.043 -18.122 -12.061 1.00 94.56 330 PHE A N 1
ATOM 2633 C CA . PHE A 1 330 ? 3.730 -17.178 -13.124 1.00 94.56 330 PHE A CA 1
ATOM 2634 C C . PHE A 1 330 ? 4.065 -17.763 -14.504 1.00 94.56 330 PHE A C 1
ATOM 2636 O O . PHE A 1 330 ? 5.194 -18.169 -14.779 1.00 94.56 330 PHE A O 1
ATOM 2643 N N . LYS A 1 331 ? 3.063 -17.794 -15.386 1.00 91.00 331 LYS A N 1
ATOM 2644 C CA . LYS A 1 331 ? 3.172 -18.253 -16.786 1.00 91.00 331 LYS A CA 1
ATOM 2645 C C . LYS A 1 331 ? 2.588 -17.236 -17.769 1.00 91.00 331 LYS A C 1
ATOM 2647 O O . LYS A 1 331 ? 2.287 -17.576 -18.911 1.00 91.00 331 LYS A O 1
ATOM 2652 N N . GLY A 1 332 ? 2.372 -16.017 -17.284 1.00 91.81 332 GLY A N 1
ATOM 2653 C CA . GLY A 1 332 ? 1.706 -14.953 -18.006 1.00 91.81 332 GLY A CA 1
ATOM 2654 C C . GLY A 1 332 ? 2.583 -14.268 -19.048 1.00 91.81 332 GLY A C 1
ATOM 2655 O O . GLY A 1 332 ? 3.767 -14.571 -19.219 1.00 91.81 332 GLY A O 1
ATOM 2656 N N . GLY A 1 333 ? 1.978 -13.311 -19.746 1.00 93.62 333 GLY A N 1
ATOM 2657 C CA . GLY A 1 333 ? 2.686 -12.451 -20.690 1.00 93.62 333 GLY A CA 1
ATOM 2658 C C . GLY A 1 333 ? 3.516 -11.376 -19.988 1.00 93.62 333 GLY A C 1
ATOM 2659 O O . GLY A 1 333 ? 3.240 -10.994 -18.853 1.00 93.62 333 GLY A O 1
ATOM 2660 N N . VAL A 1 334 ? 4.530 -10.867 -20.683 1.00 95.88 334 VAL A N 1
ATOM 2661 C CA . VAL A 1 334 ? 5.421 -9.828 -20.163 1.00 95.88 334 VAL A CA 1
ATOM 2662 C C . VAL A 1 334 ? 5.500 -8.707 -21.194 1.00 95.88 334 VAL A C 1
ATOM 2664 O O . VAL A 1 334 ? 5.851 -8.961 -22.347 1.00 95.88 334 VAL A O 1
ATOM 2667 N N . SER A 1 335 ? 5.171 -7.479 -20.795 1.00 95.19 335 SER A N 1
ATOM 2668 C CA . SER A 1 335 ? 5.200 -6.302 -21.673 1.00 95.19 335 SER A CA 1
ATOM 2669 C C . SER A 1 335 ? 5.994 -5.157 -21.064 1.00 95.19 335 SER A C 1
ATOM 2671 O O . SER A 1 335 ? 6.167 -5.066 -19.849 1.00 95.19 335 SER A O 1
ATOM 2673 N N . LEU A 1 336 ? 6.453 -4.258 -21.932 1.00 94.56 336 LEU A N 1
ATOM 2674 C CA . LEU A 1 336 ? 7.107 -3.008 -21.560 1.00 94.56 336 LEU A CA 1
ATOM 2675 C C . LEU A 1 336 ? 6.237 -1.845 -22.043 1.00 94.56 336 LEU A C 1
ATOM 2677 O O . LEU A 1 336 ? 5.785 -1.847 -23.188 1.00 94.56 336 LEU A O 1
ATOM 2681 N N . ALA A 1 337 ? 6.033 -0.846 -21.192 1.00 92.81 337 ALA A N 1
ATOM 2682 C CA . ALA A 1 337 ? 5.400 0.416 -21.552 1.00 92.81 337 ALA A CA 1
ATOM 2683 C C . ALA A 1 337 ? 6.365 1.566 -21.278 1.00 92.81 337 ALA A C 1
ATOM 2685 O O . ALA A 1 337 ? 6.916 1.683 -20.189 1.00 92.81 337 ALA A O 1
ATOM 2686 N N . GLY A 1 338 ? 6.556 2.423 -22.276 1.00 89.31 338 GLY A N 1
ATOM 2687 C CA . GLY A 1 338 ? 7.348 3.638 -22.146 1.00 89.31 338 GLY A CA 1
ATOM 2688 C C . GLY A 1 338 ? 6.443 4.855 -22.126 1.00 89.31 338 GLY A C 1
ATOM 2689 O O . GLY A 1 338 ? 5.529 4.955 -22.943 1.00 89.31 338 GLY A O 1
ATOM 2690 N N . HIS A 1 339 ? 6.705 5.785 -21.212 1.00 84.31 339 HIS A N 1
ATOM 2691 C CA . HIS A 1 339 ? 6.089 7.108 -21.227 1.00 84.31 339 HIS A CA 1
ATOM 2692 C C . HIS A 1 339 ? 7.143 8.169 -21.557 1.00 84.31 339 HIS A C 1
ATOM 2694 O O . HIS A 1 339 ? 8.230 8.170 -20.980 1.00 84.31 339 HIS A O 1
ATOM 2700 N N . SER A 1 340 ? 6.831 9.102 -22.465 1.00 83.56 340 SER A N 1
ATOM 2701 C CA . SER A 1 340 ? 7.750 10.183 -22.862 1.00 83.56 340 SER A CA 1
ATOM 2702 C C . SER A 1 340 ? 9.125 9.621 -23.286 1.00 83.56 340 SER A C 1
ATOM 2704 O O . SER A 1 340 ? 9.159 8.711 -24.120 1.00 83.56 340 SER A O 1
ATOM 2706 N N . LEU A 1 341 ? 10.239 10.100 -22.711 1.00 82.75 341 LEU A N 1
ATOM 2707 C CA . LEU A 1 341 ? 11.601 9.597 -22.951 1.00 82.75 341 LEU A CA 1
ATOM 2708 C C . LEU A 1 341 ? 11.739 8.081 -22.723 1.00 82.75 341 LEU A C 1
ATOM 2710 O O . LEU A 1 341 ? 12.469 7.429 -23.464 1.00 82.75 341 LEU A O 1
ATOM 2714 N N . GLY A 1 342 ? 10.979 7.501 -21.789 1.00 87.75 342 GLY A N 1
ATOM 2715 C CA . GLY A 1 342 ? 10.959 6.056 -21.551 1.00 87.75 342 GLY A CA 1
ATOM 2716 C C . GLY A 1 342 ? 10.576 5.253 -22.797 1.00 87.75 342 GLY A C 1
ATOM 2717 O O . GLY A 1 342 ? 11.061 4.144 -22.992 1.00 87.75 342 GLY A O 1
ATOM 2718 N N . SER A 1 343 ? 9.777 5.832 -23.700 1.00 88.31 343 SER A N 1
ATOM 2719 C CA . SER A 1 343 ? 9.424 5.209 -24.987 1.00 88.31 343 SER A CA 1
ATOM 2720 C C . SER A 1 343 ? 10.618 5.124 -25.935 1.00 88.31 343 SER A C 1
ATOM 2722 O O . SER A 1 343 ? 10.769 4.122 -26.627 1.00 88.31 343 SER A O 1
ATOM 2724 N N . LEU A 1 344 ? 11.460 6.163 -25.968 1.00 87.38 344 LEU A N 1
ATOM 2725 C CA . LEU A 1 344 ? 12.674 6.185 -26.789 1.00 87.38 344 LEU A CA 1
ATOM 2726 C C . LEU A 1 344 ? 13.717 5.226 -26.223 1.00 87.38 344 LEU A C 1
ATOM 2728 O O . LEU A 1 344 ? 14.255 4.422 -26.973 1.00 87.38 344 LEU A O 1
ATOM 2732 N N . ILE A 1 345 ? 13.906 5.238 -24.898 1.00 87.44 345 ILE A N 1
ATOM 2733 C CA . ILE A 1 345 ? 14.803 4.305 -24.207 1.00 87.44 345 ILE A CA 1
ATOM 2734 C C . ILE A 1 345 ? 14.410 2.862 -24.529 1.00 87.44 345 ILE A C 1
ATOM 2736 O O . ILE A 1 345 ? 15.249 2.067 -24.941 1.00 87.44 345 ILE A O 1
ATOM 2740 N N . LEU A 1 346 ? 13.126 2.518 -24.382 1.00 91.12 346 LEU A N 1
ATOM 2741 C CA . LEU A 1 346 ? 12.640 1.177 -24.698 1.00 91.12 346 LEU A CA 1
ATOM 2742 C C . LEU A 1 346 ? 12.764 0.846 -26.185 1.00 91.12 346 LEU A C 1
ATOM 2744 O O . LEU A 1 346 ? 13.128 -0.278 -26.519 1.00 91.12 346 LEU A O 1
ATOM 2748 N N . PHE A 1 347 ? 12.473 1.793 -27.078 1.00 89.69 347 PHE A N 1
ATOM 2749 C CA . PHE A 1 347 ? 12.637 1.589 -28.515 1.00 89.69 347 PHE A CA 1
ATOM 2750 C C . PHE A 1 347 ? 14.091 1.257 -28.861 1.00 89.69 347 PHE A C 1
ATOM 2752 O O . PHE A 1 347 ? 14.339 0.246 -29.517 1.00 89.69 347 PHE A O 1
ATOM 2759 N N . ASP A 1 348 ? 15.040 2.054 -28.372 1.00 87.44 348 ASP A N 1
ATOM 2760 C CA . ASP A 1 348 ? 16.464 1.864 -28.634 1.00 87.44 348 ASP A CA 1
ATOM 2761 C C . ASP A 1 348 ? 16.974 0.570 -27.991 1.00 87.44 348 ASP A C 1
ATOM 2763 O O . ASP A 1 348 ? 17.677 -0.202 -28.646 1.00 87.44 348 ASP A O 1
ATOM 2767 N N . LEU A 1 349 ? 16.544 0.255 -26.767 1.00 88.44 349 LEU A N 1
ATOM 2768 C CA . LEU A 1 349 ? 16.875 -1.003 -26.099 1.00 88.44 349 LEU A CA 1
ATOM 2769 C C . LEU A 1 349 ? 16.389 -2.209 -26.917 1.00 88.44 349 LEU A C 1
ATOM 2771 O O . LEU A 1 349 ? 17.156 -3.139 -27.173 1.00 88.44 349 LEU A O 1
ATOM 2775 N N . LEU A 1 350 ? 15.130 -2.193 -27.369 1.00 87.25 350 LEU A N 1
ATOM 2776 C CA . LEU A 1 350 ? 14.545 -3.276 -28.164 1.00 87.25 350 LEU A CA 1
ATOM 2777 C C . LEU A 1 350 ? 15.175 -3.382 -29.564 1.00 87.25 350 LEU A C 1
ATOM 2779 O O . LEU A 1 350 ? 15.325 -4.486 -30.086 1.00 87.25 350 LEU A O 1
ATOM 2783 N N . CYS A 1 351 ? 15.558 -2.261 -30.178 1.00 83.94 351 CYS A N 1
ATOM 2784 C CA . CYS A 1 351 ? 16.195 -2.231 -31.496 1.00 83.94 351 CYS A CA 1
ATOM 2785 C C . CYS A 1 351 ? 17.631 -2.770 -31.488 1.00 83.94 351 CYS A C 1
ATOM 2787 O O . CYS A 1 351 ? 18.059 -3.351 -32.485 1.00 83.94 351 CYS A O 1
ATOM 2789 N N . HIS A 1 352 ? 18.357 -2.621 -30.380 1.00 79.19 352 HIS A N 1
ATOM 2790 C CA . HIS A 1 352 ? 19.749 -3.062 -30.254 1.00 79.19 352 HIS A CA 1
ATOM 2791 C C . HIS A 1 352 ? 19.897 -4.417 -29.541 1.00 79.19 352 HIS A C 1
ATOM 2793 O O . HIS A 1 352 ? 20.997 -4.791 -29.125 1.00 79.19 352 HIS A O 1
ATOM 2799 N N . GLN A 1 353 ? 18.814 -5.196 -29.435 1.00 72.56 353 GLN A N 1
ATOM 2800 C CA . GLN A 1 353 ? 18.878 -6.565 -28.931 1.00 72.56 353 GLN A CA 1
ATOM 2801 C C . GLN A 1 353 ? 19.753 -7.435 -29.845 1.00 72.56 353 GLN A C 1
ATOM 2803 O O . GLN A 1 353 ? 19.378 -7.785 -30.965 1.00 72.56 353 GLN A O 1
ATOM 2808 N N . LYS A 1 354 ? 20.932 -7.832 -29.355 1.00 64.75 354 LYS A N 1
ATOM 2809 C CA . LYS A 1 354 ? 21.766 -8.832 -30.032 1.00 64.75 354 LYS A CA 1
ATOM 2810 C C . LYS A 1 354 ? 21.062 -10.189 -29.955 1.00 64.75 354 LYS A C 1
ATOM 2812 O O . LYS A 1 354 ? 20.696 -10.629 -28.861 1.00 64.75 354 LYS A O 1
ATOM 2817 N N . SER A 1 355 ? 20.895 -10.868 -31.095 1.00 54.72 355 SER A N 1
ATOM 2818 C CA . SER A 1 355 ? 20.366 -12.240 -31.112 1.00 54.72 355 SER A CA 1
ATOM 2819 C C . SER A 1 355 ? 21.170 -13.136 -30.161 1.00 54.72 355 SER A C 1
ATOM 2821 O O . SER A 1 355 ? 22.369 -12.909 -29.974 1.00 54.72 355 SER A O 1
ATOM 2823 N N . PRO A 1 356 ? 20.547 -14.138 -29.517 1.00 51.97 356 PRO A N 1
ATOM 2824 C CA . PRO A 1 356 ? 21.299 -15.160 -28.811 1.00 51.97 356 PRO A CA 1
ATOM 2825 C C . PRO A 1 356 ? 22.165 -15.893 -29.837 1.00 51.97 356 PRO A C 1
ATOM 2827 O O . PRO A 1 356 ? 21.669 -16.701 -30.616 1.00 51.97 356 PRO A O 1
ATOM 2830 N N . SER A 1 357 ? 23.445 -15.539 -29.882 1.00 45.12 357 SER A N 1
ATOM 2831 C CA . SER A 1 357 ? 24.471 -16.273 -30.601 1.00 45.12 357 SER A CA 1
ATOM 2832 C C . SER A 1 357 ? 24.484 -17.704 -30.068 1.00 45.12 357 SER A C 1
ATOM 2834 O O . SER A 1 357 ? 24.663 -17.927 -28.870 1.00 45.12 357 SER A O 1
ATOM 2836 N N . ASN A 1 358 ? 24.265 -18.668 -30.958 1.00 41.97 358 ASN A N 1
ATOM 2837 C CA . ASN A 1 358 ? 24.550 -20.081 -30.721 1.00 41.97 358 ASN A CA 1
ATOM 2838 C C . ASN A 1 358 ? 26.070 -20.301 -30.794 1.00 41.97 358 ASN A C 1
ATOM 2840 O O . ASN A 1 358 ? 26.532 -21.091 -31.607 1.00 41.97 358 ASN A O 1
ATOM 2844 N N . ASP A 1 359 ? 26.853 -19.610 -29.969 1.00 39.34 359 ASP A N 1
ATOM 2845 C CA . ASP A 1 359 ? 28.312 -19.686 -30.055 1.00 39.34 359 ASP A CA 1
ATOM 2846 C C . ASP A 1 359 ? 28.861 -20.415 -28.827 1.00 39.34 359 ASP A C 1
ATOM 2848 O O . ASP A 1 359 ? 29.356 -19.832 -27.864 1.00 39.34 359 ASP A O 1
ATOM 2852 N N . ASN A 1 360 ? 28.765 -21.746 -28.890 1.00 40.03 360 ASN A N 1
ATOM 2853 C CA . ASN A 1 360 ? 29.894 -22.569 -28.479 1.00 40.03 360 ASN A CA 1
ATOM 2854 C C . ASN A 1 360 ? 31.005 -22.301 -29.498 1.00 40.03 360 ASN A C 1
ATOM 2856 O O . ASN A 1 360 ? 30.986 -22.919 -30.554 1.00 40.03 360 ASN A O 1
ATOM 2860 N N . GLU A 1 361 ? 31.916 -21.377 -29.210 1.00 35.28 361 GLU A N 1
ATOM 2861 C CA . GLU A 1 361 ? 33.354 -21.510 -29.475 1.00 35.28 361 GLU A CA 1
ATOM 2862 C C . GLU A 1 361 ? 34.095 -20.231 -29.066 1.00 35.28 361 GLU A C 1
ATOM 2864 O O . GLU A 1 361 ? 33.583 -19.119 -29.118 1.00 35.28 361 GLU A O 1
ATOM 2869 N N . HIS A 1 362 ? 35.299 -20.457 -28.554 1.00 39.12 362 HIS A N 1
ATOM 2870 C CA . HIS A 1 362 ? 36.224 -19.502 -27.966 1.00 39.12 362 HIS A CA 1
ATOM 2871 C C . HIS A 1 362 ? 36.439 -18.223 -28.785 1.00 39.12 362 HIS A C 1
ATOM 2873 O O . HIS A 1 362 ? 36.943 -18.308 -29.896 1.00 39.12 362 HIS A O 1
ATOM 2879 N N . GLU A 1 363 ? 36.288 -17.057 -28.150 1.00 30.20 363 GLU A N 1
ATOM 2880 C CA . GLU A 1 363 ? 37.195 -15.928 -28.380 1.00 30.20 363 GLU A CA 1
ATOM 2881 C C . GLU A 1 363 ? 37.238 -14.999 -27.156 1.00 30.20 363 GLU A C 1
ATOM 2883 O O . GLU A 1 363 ? 36.230 -14.483 -26.672 1.00 30.20 363 GLU A O 1
ATOM 2888 N N . VAL A 1 364 ? 38.444 -14.855 -26.605 1.00 39.22 364 VAL A N 1
ATOM 2889 C CA . VAL A 1 364 ? 38.782 -13.919 -25.534 1.00 39.22 364 VAL A CA 1
ATOM 2890 C C . VAL A 1 364 ? 39.101 -12.590 -26.200 1.00 39.22 364 VAL A C 1
ATOM 2892 O O . VAL A 1 364 ? 40.205 -12.423 -26.702 1.00 39.22 364 VAL A O 1
ATOM 2895 N N . GLU A 1 365 ? 38.172 -11.639 -26.169 1.00 29.50 365 GLU A N 1
ATOM 2896 C CA . GLU A 1 365 ? 38.494 -10.225 -26.357 1.00 29.50 365 GLU A CA 1
ATOM 2897 C C . GLU A 1 365 ? 37.572 -9.344 -25.505 1.00 29.50 365 GLU A C 1
ATOM 2899 O O . GLU A 1 365 ? 36.351 -9.508 -25.476 1.00 29.50 365 GLU A O 1
ATOM 2904 N N . ASN A 1 366 ? 38.204 -8.429 -24.764 1.00 31.81 366 ASN A N 1
ATOM 2905 C CA . ASN A 1 366 ? 37.610 -7.485 -23.819 1.00 31.81 366 ASN A CA 1
ATOM 2906 C C . ASN A 1 366 ? 36.530 -6.612 -24.478 1.00 31.81 366 ASN A C 1
ATOM 2908 O O . ASN A 1 366 ? 36.798 -5.491 -24.909 1.00 31.81 366 ASN A O 1
ATOM 2912 N N . SER A 1 367 ? 35.294 -7.101 -24.498 1.00 28.25 367 SER A N 1
ATOM 2913 C CA . SER A 1 367 ? 34.107 -6.315 -24.810 1.00 28.25 367 SER A CA 1
ATOM 2914 C C . SER A 1 367 ? 33.199 -6.285 -23.584 1.00 28.25 367 SER A C 1
ATOM 2916 O O . SER A 1 367 ? 32.977 -7.297 -22.922 1.00 28.25 367 SER A O 1
ATOM 2918 N N . VAL A 1 368 ? 32.738 -5.085 -23.235 1.00 27.36 368 VAL A N 1
ATOM 2919 C CA . VAL A 1 368 ? 31.817 -4.848 -22.121 1.00 27.36 368 VAL A CA 1
ATOM 2920 C C . VAL A 1 368 ? 30.569 -5.708 -22.346 1.00 27.36 368 VAL A C 1
ATOM 2922 O O . VAL A 1 368 ? 29.908 -5.598 -23.381 1.00 27.36 368 VAL A O 1
ATOM 2925 N N . SER A 1 369 ? 30.311 -6.621 -21.407 1.00 30.22 369 SER A N 1
ATOM 2926 C CA . SER A 1 369 ? 29.193 -7.563 -21.454 1.00 30.22 369 SER A CA 1
ATOM 2927 C C . SER A 1 369 ? 27.872 -6.799 -21.423 1.00 30.22 369 SER A C 1
ATOM 2929 O O . SER A 1 369 ? 27.606 -6.059 -20.482 1.00 30.22 369 SER A O 1
ATOM 2931 N N . PHE A 1 370 ? 27.051 -6.984 -22.456 1.00 37.19 370 PHE A N 1
ATOM 2932 C CA . PHE A 1 370 ? 25.666 -6.523 -22.473 1.00 37.19 370 PHE A CA 1
ATOM 2933 C C . PHE A 1 370 ? 24.813 -7.547 -21.722 1.00 37.19 370 PHE A C 1
ATOM 2935 O O . PHE A 1 370 ? 24.562 -8.634 -22.254 1.00 37.19 370 PHE A O 1
ATOM 2942 N N . ASP A 1 371 ? 24.335 -7.210 -20.525 1.00 40.88 371 ASP A N 1
ATOM 2943 C CA . ASP A 1 371 ? 23.292 -8.006 -19.879 1.00 40.88 371 ASP A CA 1
ATOM 2944 C C . ASP A 1 371 ? 21.983 -7.801 -20.652 1.00 40.88 371 ASP A C 1
ATOM 2946 O O . ASP A 1 371 ? 21.412 -6.715 -20.705 1.00 40.88 371 ASP A O 1
ATOM 2950 N N . LYS A 1 372 ? 21.557 -8.853 -21.354 1.00 53.25 372 LYS A N 1
ATOM 2951 C CA . LYS A 1 372 ? 20.398 -8.860 -22.253 1.00 53.25 372 LYS A CA 1
ATOM 2952 C C . LYS A 1 372 ? 19.095 -8.741 -21.465 1.00 53.25 372 LYS A C 1
ATOM 2954 O O . LYS A 1 372 ? 18.949 -9.362 -20.415 1.00 53.25 372 LYS A O 1
ATOM 2959 N N . ILE A 1 373 ? 18.083 -8.089 -22.037 1.00 51.38 373 ILE A N 1
ATOM 2960 C CA . ILE A 1 373 ? 16.694 -8.376 -21.665 1.00 51.38 373 ILE A CA 1
ATOM 2961 C C . ILE A 1 373 ? 16.342 -9.753 -22.247 1.00 51.38 373 ILE A C 1
ATOM 2963 O O . ILE A 1 373 ? 16.011 -9.887 -23.423 1.00 51.38 373 ILE A O 1
ATOM 2967 N N . ASN A 1 374 ? 16.472 -10.803 -21.436 1.00 48.22 374 ASN A N 1
ATOM 2968 C CA . ASN A 1 374 ? 16.413 -12.192 -21.912 1.00 48.22 374 ASN A CA 1
ATOM 2969 C C . ASN A 1 374 ? 15.008 -12.665 -22.339 1.00 48.22 374 ASN A C 1
ATOM 2971 O O . ASN A 1 374 ? 14.877 -13.763 -22.882 1.00 48.22 374 ASN A O 1
ATOM 2975 N N . HIS A 1 375 ? 13.959 -11.867 -22.109 1.00 51.00 375 HIS A N 1
ATOM 2976 C CA . HIS A 1 375 ? 12.571 -12.353 -22.149 1.00 51.00 375 HIS A CA 1
ATOM 2977 C C . HIS A 1 375 ? 11.607 -11.563 -23.035 1.00 51.00 375 HIS A C 1
ATOM 2979 O O . HIS A 1 375 ? 10.464 -11.977 -23.196 1.00 51.00 375 HIS A O 1
ATOM 2985 N N . PHE A 1 376 ? 12.046 -10.467 -23.649 1.00 52.03 376 PHE A N 1
ATOM 2986 C CA . PHE A 1 376 ? 11.152 -9.580 -24.389 1.00 52.03 376 PHE A CA 1
ATOM 2987 C C . PHE A 1 376 ? 11.594 -9.507 -25.840 1.00 52.03 376 PHE A C 1
ATOM 2989 O O . PHE A 1 376 ? 12.745 -9.183 -26.125 1.00 52.03 376 PHE A O 1
ATOM 2996 N N . ARG A 1 377 ? 10.680 -9.812 -26.760 1.00 46.59 377 ARG A N 1
ATOM 2997 C CA . ARG A 1 377 ? 10.890 -9.677 -28.203 1.00 46.59 377 ARG A CA 1
ATOM 2998 C C . ARG A 1 377 ? 9.801 -8.787 -28.779 1.00 46.59 377 ARG A C 1
ATOM 3000 O O . ARG A 1 377 ? 8.675 -8.791 -28.291 1.00 46.59 377 ARG A O 1
ATOM 3007 N N . LYS A 1 378 ? 10.147 -8.043 -29.826 1.00 41.97 378 LYS A N 1
ATOM 3008 C CA . LYS A 1 378 ? 9.198 -7.237 -30.598 1.00 41.97 378 LYS A CA 1
ATOM 3009 C C . LYS A 1 378 ? 8.159 -8.168 -31.241 1.00 41.97 378 LYS A C 1
ATOM 3011 O O . LYS A 1 378 ? 8.554 -9.087 -31.958 1.00 41.97 378 LYS A O 1
ATOM 3016 N N . SER A 1 379 ? 6.878 -7.957 -30.940 1.00 38.78 379 SER A N 1
ATOM 3017 C CA . SER A 1 379 ? 5.748 -8.613 -31.617 1.00 38.78 379 SER A CA 1
ATOM 3018 C C . SER A 1 379 ? 5.511 -8.017 -32.994 1.00 38.78 379 SER A C 1
ATOM 3020 O O . SER A 1 379 ? 5.497 -6.762 -33.059 1.00 38.78 379 SER A O 1
#

Radius of gyration: 31.26 Å; chains: 1; bounding box: 110×71×78 Å

Secondary structure (DSSP, 8-state):
--------------------PPPPPSS---PPPPEEEEEEEETTEEEEEEPPHHHHHHHHHHHHH---TT-EEEEGGGTEEEETTTTEEEESSS--PPEEEEEESEEEE-TTS-EEEPPHHHHHHHHHHHHHHHHH----EEEE-TTS-EEEEEETTEEEEEPP-PPPTTSPPP-S--PPEEEEESSTTS-------S-EEEEEEEE--SSS--STT---HHHHHHHHHHHHHHHHHHHSHHHHHTT-S-EEEEEEE--HHHHTSGGG-HHHHHHTTS-TT-HHHHHHIIIIIHHHHHHTSHHHHHHHHHHHHHHHHHHHHHHHHH-TT---EEEEEE-THHHHHHHHHHHT--------S------------TT----

pLDDT: mean 78.08, std 20.81, range [27.36, 98.12]

Sequence (379 aa):
MATSRSTPTGQEPSGKSVTDAPTAPSGSYRPVYKHWFYKEKIEGKDAWTPFSMTDSLALEEAFITSSAESTTIATDGGRHDVNIAARTRTAIYWTAEVNEVRRCSWFYKAVDSRFVPYEEETADYLEEEYKNAFASGSWHKQLTLPNGEQVNFHGPNVMVHFLQTTPDAWGNTPQVTNRPRVVKRGVDEFNIDDGEPEQIDHVLFVVHGIGKACDFKFRTVEEVVDEFRNIALQMVQSHYRSSYDAGEIGRIEVLPISWHSELHSDESGIDAKLKSITLESIPKLRNFTNDTLLDVLFYTSPIFCQSIMDTVCGSVNRLYKLFCERNPNFKGGVSLAGHSLGSLILFDLLCHQKSPSNDNEHEVENSVSFDKINHFRKS

Foldseek 3Di:
DDDDDDDDDDDDDDDDDPPPDPDQPPDDDDDFDKFKWKWDQDVNDTAIGTFAQVQRVVLVCCLVPDPDQADWDQGQLNQWIAGNNVQWIAGDLDHDDIIGMAIAFKWWQDPVRGTDGDHHVQRVVVSVVLNVCNVVVPAQDWDQDPVRKIWHGNDNQFIWTFDDFDQPPVRHGPPPPSDTITMDGHCPVDDHHNHFQNDEQEEEEEEAAFFQARDPVSDGQVVVVVVVQVVQRVCCCVPVVVCVVVVNDHGYHYHYQDQVCVCPPVVVCPVVVVVVPDDPPDVPVVCCCSGGVVRVVLCVDPVSVVVSLLSSLVSVVVSVVSVCVVVVPHPHYYYYHYDDRRVVSVVVLQVPADPPPPDPDDDDDDDDDRPHPPHDHDD

InterPro domains:
  IPR004170 WWE domain [PF02825] (35-103)
  IPR004170 WWE domain [PS50918] (21-103)
  IPR057825 SEC23-DDH2, WWE domain [PF23464] (108-189)
  IPR058055 PA-PLA1 [PTHR23509] (10-365)

Organism: Phlebotomus papatasi (NCBI:txid29031)